Protein AF-0000000080710522 (afdb_homodimer)

Organism: Ectocarpus siliculosus (NCBI:txid2880)

Structure (mmCIF, N/CA/C/O backbone):
data_AF-0000000080710522-model_v1
#
loop_
_entity.id
_entity.type
_entity.pdbx_description
1 polymer EsV-1-175
#
loop_
_atom_site.group_PDB
_atom_site.id
_atom_site.type_symbol
_atom_site.label_atom_id
_atom_site.label_alt_id
_atom_site.label_comp_id
_atom_site.label_asym_id
_atom_site.label_entity_id
_atom_site.label_seq_id
_atom_site.pdbx_PDB_ins_code
_atom_site.Cartn_x
_atom_site.Cartn_y
_atom_site.Cartn_z
_atom_site.occupancy
_atom_site.B_iso_or_equiv
_atom_site.auth_seq_id
_atom_site.auth_comp_id
_atom_site.auth_asym_id
_atom_site.auth_atom_id
_atom_site.pdbx_PDB_model_num
ATOM 1 N N . MET A 1 1 ? -21.297 -27.609 6.793 1 66.81 1 MET A N 1
ATOM 2 C CA . MET A 1 1 ? -22.5 -27.188 7.488 1 66.81 1 MET A CA 1
ATOM 3 C C . MET A 1 1 ? -22.172 -26.156 8.57 1 66.81 1 MET A C 1
ATOM 5 O O . MET A 1 1 ? -21.109 -26.203 9.172 1 66.81 1 MET A O 1
ATOM 9 N N . PRO A 1 2 ? -23.141 -25.125 8.523 1 81 2 PRO A N 1
ATOM 10 C CA . PRO A 1 2 ? -22.859 -24.141 9.57 1 81 2 PRO A CA 1
ATOM 11 C C . PRO A 1 2 ? -22.922 -24.734 10.977 1 81 2 PRO A C 1
ATOM 13 O O . PRO A 1 2 ? -23.656 -25.703 11.211 1 81 2 PRO A O 1
ATOM 16 N N . SER A 1 3 ? -22.141 -24.312 11.828 1 88.94 3 SER A N 1
ATOM 17 C CA . SER A 1 3 ? -22.141 -24.75 13.219 1 88.94 3 SER A CA 1
ATOM 18 C C . SER A 1 3 ? -23.438 -24.375 13.922 1 88.94 3 SER A C 1
ATOM 20 O O . SER A 1 3 ? -24.156 -23.484 13.469 1 88.94 3 SER A O 1
ATOM 22 N N . GLN A 1 4 ? -23.719 -25.109 14.914 1 94.62 4 GLN A N 1
ATOM 23 C CA . GLN A 1 4 ? -24.906 -24.859 15.711 1 94.62 4 GLN A CA 1
ATOM 24 C C . GLN A 1 4 ? -24.906 -23.438 16.266 1 94.62 4 GLN A C 1
ATOM 26 O O . GLN A 1 4 ? -25.953 -22.781 16.344 1 94.62 4 GLN A O 1
ATOM 31 N N . PHE A 1 5 ? -23.797 -22.984 16.641 1 96.31 5 PHE A N 1
ATOM 32 C CA . PHE A 1 5 ? -23.672 -21.641 17.188 1 96.31 5 PHE A CA 1
ATOM 33 C C . PHE A 1 5 ? -24.078 -20.594 16.172 1 96.31 5 PHE A C 1
ATOM 35 O O . PHE A 1 5 ? -24.812 -19.656 16.484 1 96.31 5 PHE A O 1
ATOM 42 N N . ILE A 1 6 ? -23.641 -20.719 15 1 96.38 6 ILE A N 1
ATOM 43 C CA . ILE A 1 6 ? -23.969 -19.781 13.922 1 96.38 6 ILE A CA 1
ATOM 44 C C . ILE A 1 6 ? -25.484 -19.781 13.68 1 96.38 6 ILE A C 1
ATOM 46 O O . ILE A 1 6 ? -26.078 -18.719 13.508 1 96.38 6 ILE A O 1
ATOM 50 N N . LEU A 1 7 ? -26.078 -20.953 13.719 1 96.56 7 LEU A N 1
ATOM 51 C CA . LEU A 1 7 ? -27.516 -21.078 13.523 1 96.56 7 LEU A CA 1
ATOM 52 C C . LEU A 1 7 ? -28.281 -20.375 14.641 1 96.56 7 LEU A C 1
ATOM 54 O O . LEU A 1 7 ? -29.266 -19.688 14.391 1 96.56 7 LEU A O 1
ATOM 58 N N . GLU A 1 8 ? -27.766 -20.531 15.773 1 97.38 8 GLU A N 1
ATOM 59 C CA . GLU A 1 8 ? -28.391 -19.906 16.938 1 97.38 8 GLU A CA 1
ATOM 60 C C . GLU A 1 8 ? -28.312 -18.391 16.859 1 97.38 8 GLU A C 1
ATOM 62 O O . GLU A 1 8 ? -29.25 -17.688 17.234 1 97.38 8 GLU A O 1
ATOM 67 N N . GLN A 1 9 ? -27.203 -17.922 16.438 1 97.69 9 GLN A N 1
ATOM 68 C CA . GLN A 1 9 ? -27.031 -16.484 16.344 1 97.69 9 GLN A CA 1
ATOM 69 C C . GLN A 1 9 ? -27.906 -15.891 15.242 1 97.69 9 GLN A C 1
ATOM 71 O O . GLN A 1 9 ? -28.422 -14.781 15.383 1 97.69 9 GLN A O 1
ATOM 76 N N . ALA A 1 10 ? -28.062 -16.609 14.18 1 97.38 10 ALA A N 1
ATOM 77 C CA . ALA A 1 10 ? -28.953 -16.156 13.117 1 97.38 10 ALA A CA 1
ATOM 78 C C . ALA A 1 10 ? -30.391 -16.062 13.625 1 97.38 10 ALA A C 1
ATOM 80 O O . ALA A 1 10 ? -31.094 -15.094 13.336 1 97.38 10 ALA A O 1
ATOM 81 N N . GLU A 1 11 ? -30.797 -17.031 14.359 1 97.5 11 GLU A N 1
ATOM 82 C CA . GLU A 1 11 ? -32.125 -17.031 14.945 1 97.5 11 GLU A CA 1
ATOM 83 C C . GLU A 1 11 ? -32.281 -15.891 15.945 1 97.5 11 GLU A C 1
ATOM 85 O O . GLU A 1 11 ? -33.344 -15.25 16 1 97.5 11 GLU A O 1
ATOM 90 N N . LEU A 1 12 ? -31.281 -15.75 16.719 1 97.62 12 LEU A N 1
ATOM 91 C CA . LEU A 1 12 ? -31.297 -14.672 17.703 1 97.62 12 LEU A CA 1
ATOM 92 C C . LEU A 1 12 ? -31.453 -13.312 17.016 1 97.62 12 LEU A C 1
ATOM 94 O O . LEU A 1 12 ? -32.25 -12.477 17.469 1 97.62 12 LEU A O 1
ATOM 98 N N . LEU A 1 13 ? -30.766 -13.086 16.016 1 97.31 13 LEU A N 1
ATOM 99 C CA . LEU A 1 13 ? -30.844 -11.852 15.242 1 97.31 13 LEU A CA 1
ATOM 100 C C . LEU A 1 13 ? -32.25 -11.641 14.68 1 97.31 13 LEU A C 1
ATOM 102 O O . LEU A 1 13 ? -32.781 -10.523 14.711 1 97.31 13 LEU A O 1
ATOM 106 N N . HIS A 1 14 ? -32.781 -12.711 14.188 1 96.69 14 HIS A N 1
ATOM 107 C CA . HIS A 1 14 ? -34.094 -12.648 13.594 1 96.69 14 HIS A CA 1
ATOM 108 C C . HIS A 1 14 ? -35.156 -12.375 14.656 1 96.69 14 HIS A C 1
ATOM 110 O O . HIS A 1 14 ? -36.094 -11.594 14.43 1 96.69 14 HIS A O 1
ATOM 116 N N . ARG A 1 15 ? -35.094 -12.969 15.758 1 96.56 15 ARG A N 1
ATOM 117 C CA . ARG A 1 15 ? -36.062 -12.883 16.828 1 96.56 15 ARG A CA 1
ATOM 118 C C . ARG A 1 15 ? -36 -11.531 17.531 1 96.56 15 ARG A C 1
ATOM 120 O O . ARG A 1 15 ? -37.031 -10.891 17.766 1 96.56 15 ARG A O 1
ATOM 127 N N . THR A 1 16 ? -34.812 -11.078 17.844 1 96.19 16 THR A N 1
ATOM 128 C CA . THR A 1 16 ? -34.656 -9.883 18.672 1 96.19 16 THR A CA 1
ATOM 129 C C . THR A 1 16 ? -34.594 -8.625 17.797 1 96.19 16 THR A C 1
ATOM 131 O O . THR A 1 16 ? -34.812 -7.516 18.281 1 96.19 16 THR A O 1
ATOM 134 N N . LYS A 1 17 ? -34.25 -8.797 16.578 1 95.88 17 LYS A N 1
ATOM 135 C CA . LYS A 1 17 ? -34.094 -7.691 15.648 1 95.88 17 LYS A CA 1
ATOM 136 C C . LYS A 1 17 ? -33.062 -6.68 16.156 1 95.88 17 LYS A C 1
ATOM 138 O O . LYS A 1 17 ? -33.219 -5.473 15.977 1 95.88 17 LYS A O 1
ATOM 143 N N . ASP A 1 18 ? -32.094 -7.195 16.875 1 95.5 18 ASP A N 1
ATOM 144 C CA . ASP A 1 18 ? -31 -6.414 17.438 1 95.5 18 ASP A CA 1
ATOM 145 C C . ASP A 1 18 ? -29.656 -7.062 17.141 1 95.5 18 ASP A C 1
ATOM 147 O O . ASP A 1 18 ? -29.391 -8.195 17.562 1 95.5 18 ASP A O 1
ATOM 151 N N . ALA A 1 19 ? -28.828 -6.281 16.531 1 95.62 19 ALA A N 1
ATOM 152 C CA . ALA A 1 19 ? -27.562 -6.824 16.078 1 95.62 19 ALA A CA 1
ATOM 153 C C . ALA A 1 19 ? -26.531 -6.852 17.203 1 95.62 19 ALA A C 1
ATOM 155 O O . ALA A 1 19 ? -25.578 -7.629 17.172 1 95.62 19 ALA A O 1
ATOM 156 N N . LYS A 1 20 ? -26.656 -6.035 18.234 1 94.25 20 LYS A N 1
ATOM 157 C CA . LYS A 1 20 ? -25.641 -5.797 19.25 1 94.25 20 LYS A CA 1
ATOM 158 C C . LYS A 1 20 ? -25.328 -7.078 20.016 1 94.25 20 LYS A C 1
ATOM 160 O O . LYS A 1 20 ? -24.156 -7.48 20.109 1 94.25 20 LYS A O 1
ATOM 165 N N . PRO A 1 21 ? -26.359 -7.77 20.531 1 96.19 21 PRO A N 1
ATOM 166 C CA . PRO A 1 21 ? -26.031 -8.992 21.281 1 96.19 21 PRO A CA 1
ATOM 167 C C . PRO A 1 21 ? -25.375 -10.055 20.406 1 96.19 21 PRO A C 1
ATOM 169 O O . PRO A 1 21 ? -24.5 -10.797 20.875 1 96.19 21 PRO A O 1
ATOM 172 N N . VAL A 1 22 ? -25.781 -10.102 19.219 1 97.19 22 VAL A N 1
ATOM 173 C CA . VAL A 1 22 ? -25.219 -11.086 18.297 1 97.19 22 VAL A CA 1
ATOM 174 C C . VAL A 1 22 ? -23.75 -10.781 18.031 1 97.19 22 VAL A C 1
ATOM 176 O O . VAL A 1 22 ? -22.906 -11.664 18.109 1 97.19 22 VAL A O 1
ATOM 179 N N . LEU A 1 23 ? -23.453 -9.531 17.781 1 96.31 23 LEU A N 1
ATOM 180 C CA . LEU A 1 23 ? -22.078 -9.109 17.516 1 96.31 23 LEU A CA 1
ATOM 181 C C . LEU A 1 23 ? -21.203 -9.32 18.75 1 96.31 23 LEU A C 1
ATOM 183 O O . LEU A 1 23 ? -20.062 -9.758 18.641 1 96.31 23 LEU A O 1
ATOM 187 N N . ASP A 1 24 ? -21.75 -9.094 19.844 1 95.5 24 ASP A N 1
ATOM 188 C CA . ASP A 1 24 ? -21 -9.312 21.094 1 95.5 24 ASP A CA 1
ATOM 189 C C . ASP A 1 24 ? -20.703 -10.797 21.297 1 95.5 24 ASP A C 1
ATOM 191 O O . ASP A 1 24 ? -19.594 -11.156 21.703 1 95.5 24 ASP A O 1
ATOM 195 N N . ASN A 1 25 ? -21.656 -11.578 21.016 1 96.69 25 ASN A N 1
ATOM 196 C CA . ASN A 1 25 ? -21.453 -13.016 21.141 1 96.69 25 ASN A CA 1
ATOM 197 C C . ASN A 1 25 ? -20.375 -13.508 20.188 1 96.69 25 ASN A C 1
ATOM 199 O O . ASN A 1 25 ? -19.547 -14.344 20.562 1 96.69 25 ASN A O 1
ATOM 203 N N . LEU A 1 26 ? -20.391 -12.953 19.047 1 95.94 26 LEU A N 1
ATOM 204 C CA . LEU A 1 26 ? -19.391 -13.352 18.047 1 95.94 26 LEU A CA 1
ATOM 205 C C . LEU A 1 26 ? -18 -12.875 18.469 1 95.94 26 LEU A C 1
ATOM 207 O O . LEU A 1 26 ? -17.016 -13.625 18.328 1 95.94 26 LEU A O 1
ATOM 211 N N . ARG A 1 27 ? -17.891 -11.719 19.016 1 93.56 27 ARG A N 1
ATOM 212 C CA . ARG A 1 27 ? -16.625 -11.172 19.469 1 93.56 27 ARG A CA 1
ATOM 213 C C . ARG A 1 27 ? -16.047 -12.008 20.594 1 93.56 27 ARG A C 1
ATOM 215 O O . ARG A 1 27 ? -14.828 -12.172 20.703 1 93.56 27 ARG A O 1
ATOM 222 N N . ASN A 1 28 ? -16.875 -12.523 21.375 1 94.19 28 ASN A N 1
ATOM 223 C CA . ASN A 1 28 ? -16.438 -13.297 22.531 1 94.19 28 ASN A CA 1
ATOM 224 C C . ASN A 1 28 ? -16 -14.703 22.141 1 94.19 28 ASN A C 1
ATOM 226 O O . ASN A 1 28 ? -15.125 -15.289 22.781 1 94.19 28 ASN A O 1
ATOM 230 N N . LYS A 1 29 ? -16.562 -15.141 21.141 1 94.69 29 LYS A N 1
ATOM 231 C CA . LYS A 1 29 ? -16.312 -16.531 20.797 1 94.69 29 LYS A CA 1
ATOM 232 C C . LYS A 1 29 ? -15.148 -16.656 19.812 1 94.69 29 LYS A C 1
ATOM 234 O O . LYS A 1 29 ? -14.375 -17.625 19.875 1 94.69 29 LYS A O 1
ATOM 239 N N . TYR A 1 30 ? -15.094 -15.758 18.906 1 93.19 30 TYR A N 1
ATOM 240 C CA . TYR A 1 30 ? -14.141 -15.938 17.812 1 93.19 30 TYR A CA 1
ATOM 241 C C . TYR A 1 30 ? -13.008 -14.922 17.906 1 93.19 30 TYR A C 1
ATOM 243 O O . TYR A 1 30 ? -13.172 -13.852 18.5 1 93.19 30 TYR A O 1
ATOM 251 N N . ALA A 1 31 ? -11.844 -15.352 17.266 1 90.75 31 ALA A N 1
ATOM 252 C CA . ALA A 1 31 ? -10.695 -14.445 17.172 1 90.75 31 ALA A CA 1
ATOM 253 C C . ALA A 1 31 ? -11.023 -13.242 16.297 1 90.75 31 ALA A C 1
ATOM 255 O O . ALA A 1 31 ? -11.867 -13.328 15.406 1 90.75 31 ALA A O 1
ATOM 256 N N . LEU A 1 32 ? -10.391 -12.211 16.516 1 88.38 32 LEU A N 1
ATOM 257 C CA . LEU A 1 32 ? -10.594 -10.961 15.781 1 88.38 32 LEU A CA 1
ATOM 258 C C . LEU A 1 32 ? -10.438 -11.18 14.281 1 88.38 32 LEU A C 1
ATOM 260 O O . LEU A 1 32 ? -11.172 -10.586 13.484 1 88.38 32 LEU A O 1
ATOM 264 N N . SER A 1 33 ? -9.602 -12.055 13.922 1 86.94 33 SER A N 1
ATOM 265 C CA . SER A 1 33 ? -9.297 -12.281 12.516 1 86.94 33 SER A CA 1
ATOM 266 C C . SER A 1 33 ? -10.43 -13.023 11.812 1 86.94 33 SER A C 1
ATOM 268 O O . SER A 1 33 ? -10.633 -12.859 10.609 1 86.94 33 SER A O 1
ATOM 270 N N . SER A 1 34 ? -11.141 -13.812 12.523 1 90.31 34 SER A N 1
ATOM 271 C CA . SER A 1 34 ? -12.188 -14.633 11.922 1 90.31 34 SER A CA 1
ATOM 272 C C . SER A 1 34 ? -13.562 -14 12.086 1 90.31 34 SER A C 1
ATOM 274 O O . SER A 1 34 ? -14.531 -14.445 11.469 1 90.31 34 SER A O 1
ATOM 276 N N . PHE A 1 35 ? -13.617 -12.938 12.828 1 92.31 35 PHE A N 1
ATOM 277 C CA . PHE A 1 35 ? -14.883 -12.32 13.219 1 92.31 35 PHE A CA 1
ATOM 278 C C . PHE A 1 35 ? -15.68 -11.898 11.984 1 92.31 35 PHE A C 1
ATOM 280 O O . PHE A 1 35 ? -16.859 -12.242 11.859 1 92.31 35 PHE A O 1
ATOM 287 N N . PRO A 1 36 ? -15.078 -11.25 11.039 1 90.88 36 PRO A N 1
ATOM 288 C CA . PRO A 1 36 ? -15.859 -10.812 9.875 1 90.88 36 PRO A CA 1
ATOM 289 C C . PRO A 1 36 ? -16.453 -11.977 9.086 1 90.88 36 PRO A C 1
ATOM 291 O O . PRO A 1 36 ? -17.594 -11.922 8.656 1 90.88 36 PRO A O 1
ATOM 294 N N . SER A 1 37 ? -15.672 -12.992 8.867 1 89.75 37 SER A N 1
ATOM 295 C CA . SER A 1 37 ? -16.156 -14.148 8.133 1 89.75 37 SER A CA 1
ATOM 296 C C . SER A 1 37 ? -17.312 -14.828 8.875 1 89.75 37 SER A C 1
ATOM 298 O O . SER A 1 37 ? -18.266 -15.305 8.25 1 89.75 37 SER A O 1
ATOM 300 N N . GLN A 1 38 ? -17.203 -14.875 10.156 1 92.88 38 GLN A N 1
ATOM 301 C CA . GLN A 1 38 ? -18.266 -15.484 10.945 1 92.88 38 GLN A CA 1
ATOM 302 C C . GLN A 1 38 ? -19.531 -14.633 10.922 1 92.88 38 GLN A C 1
ATOM 304 O O . GLN A 1 38 ? -20.641 -15.164 10.914 1 92.88 38 GLN A O 1
ATOM 309 N N . MET A 1 39 ? -19.312 -13.359 10.961 1 94.88 39 MET A N 1
ATOM 310 C CA . MET A 1 39 ? -20.453 -12.445 10.805 1 94.88 39 MET A CA 1
ATOM 311 C C . MET A 1 39 ? -21.188 -12.727 9.5 1 94.88 39 MET A C 1
ATOM 313 O O . MET A 1 39 ? -22.422 -12.758 9.477 1 94.88 39 MET A O 1
ATOM 317 N N . SER A 1 40 ? -20.438 -12.93 8.484 1 92.06 40 SER A N 1
ATOM 318 C CA . SER A 1 40 ? -21.031 -13.203 7.18 1 92.06 40 SER A CA 1
ATOM 319 C C . SER A 1 40 ? -21.797 -14.523 7.188 1 92.06 40 SER A C 1
ATOM 321 O O . SER A 1 40 ? -22.859 -14.641 6.578 1 92.06 40 SER A O 1
ATOM 323 N N . ARG A 1 41 ? -21.281 -15.461 7.82 1 92.38 41 ARG A N 1
ATOM 324 C CA . ARG A 1 41 ? -21.953 -16.75 7.906 1 92.38 41 ARG A CA 1
ATOM 325 C C . ARG A 1 41 ? -23.297 -16.625 8.609 1 92.38 41 ARG A C 1
ATOM 327 O O . ARG A 1 41 ? -24.281 -17.25 8.203 1 92.38 41 ARG A O 1
ATOM 334 N N . VAL A 1 42 ? -23.281 -15.867 9.641 1 96.31 42 VAL A N 1
ATOM 335 C CA . VAL A 1 42 ? -24.531 -15.633 10.359 1 96.31 42 VAL A CA 1
ATOM 336 C C . VAL A 1 42 ? -25.547 -14.938 9.438 1 96.31 42 VAL A C 1
ATOM 338 O O . VAL A 1 42 ? -26.719 -15.305 9.398 1 96.31 42 VAL A O 1
ATOM 341 N N . LYS A 1 43 ? -25.062 -14.031 8.766 1 94.44 43 LYS A N 1
ATOM 342 C CA . LYS A 1 43 ? -25.938 -13.289 7.863 1 94.44 43 LYS A CA 1
ATOM 343 C C . LYS A 1 43 ? -26.531 -14.211 6.797 1 94.44 43 LYS A C 1
ATOM 345 O O . LYS A 1 43 ? -27.719 -14.102 6.457 1 94.44 43 LYS A O 1
ATOM 350 N N . VAL A 1 44 ? -25.734 -15.062 6.211 1 91.62 44 VAL A N 1
ATOM 351 C CA . VAL A 1 44 ? -26.188 -16 5.188 1 91.62 44 VAL A CA 1
ATOM 352 C C . VAL A 1 44 ? -27.312 -16.859 5.75 1 91.62 44 VAL A C 1
ATOM 354 O O . VAL A 1 44 ? -28.328 -17.078 5.086 1 91.62 44 VAL A O 1
ATOM 357 N N . GLU A 1 45 ? -27.125 -17.359 6.941 1 94.44 45 GLU A N 1
ATOM 358 C CA . GLU A 1 45 ? -28.156 -18.172 7.582 1 94.44 45 GLU A CA 1
ATOM 359 C C . GLU A 1 45 ? -29.391 -17.328 7.895 1 94.44 45 GLU A C 1
ATOM 361 O O . GLU A 1 45 ? -30.531 -17.812 7.785 1 94.44 45 GLU A O 1
ATOM 366 N N . TRP A 1 46 ? -29.156 -16.094 8.328 1 96.5 46 TRP A N 1
ATOM 367 C CA . TRP A 1 46 ? -30.266 -15.18 8.609 1 96.5 46 TRP A CA 1
ATOM 368 C C . TRP A 1 46 ? -31.078 -14.922 7.352 1 96.5 46 TRP A C 1
ATOM 370 O O . TRP A 1 46 ? -32.312 -14.82 7.422 1 96.5 46 TRP A O 1
ATOM 380 N N . CYS A 1 47 ? -30.516 -14.867 6.254 1 94.5 47 CYS A N 1
ATOM 381 C CA . CYS A 1 47 ? -31.188 -14.578 4.996 1 94.5 47 CYS A CA 1
ATOM 382 C C . CYS A 1 47 ? -32.219 -15.656 4.66 1 94.5 47 CYS A C 1
ATOM 384 O O . CYS A 1 47 ? -33.156 -15.406 3.916 1 94.5 47 CYS A O 1
ATOM 386 N N . LYS A 1 48 ? -32.062 -16.781 5.137 1 92.81 48 LYS A N 1
ATOM 387 C CA . LYS A 1 48 ? -32.969 -17.891 4.855 1 92.81 48 LYS A CA 1
ATOM 388 C C . LYS A 1 48 ? -34.344 -17.641 5.461 1 92.81 48 LYS A C 1
ATOM 390 O O . LYS A 1 48 ? -35.344 -18.266 5.059 1 92.81 48 LYS A O 1
ATOM 395 N N . PHE A 1 49 ? -34.375 -16.75 6.434 1 94.81 49 PHE A N 1
ATOM 396 C CA . PHE A 1 49 ? -35.656 -16.406 7.027 1 94.81 49 PHE A CA 1
ATOM 397 C C . PHE A 1 49 ? -36.5 -15.562 6.074 1 94.81 49 PHE A C 1
ATOM 399 O O . PHE A 1 49 ? -37.719 -15.438 6.242 1 94.81 49 PHE A O 1
ATOM 406 N N . GLY A 1 50 ? -35.906 -14.844 5.117 1 91.81 50 GLY A N 1
ATOM 407 C CA . GLY A 1 50 ? -36.594 -14.172 4.031 1 91.81 50 GLY A CA 1
ATOM 408 C C . GLY A 1 50 ? -37.156 -12.836 4.434 1 91.81 50 GLY A C 1
ATOM 409 O O . GLY A 1 50 ? -38.094 -12.328 3.775 1 91.81 50 GLY A O 1
ATOM 410 N N . GLU A 1 51 ? -36.719 -12.344 5.508 1 93.62 51 GLU A N 1
ATOM 411 C CA . GLU A 1 51 ? -37.219 -11.047 5.941 1 93.62 51 GLU A CA 1
ATOM 412 C C . GLU A 1 51 ? -36.656 -9.914 5.074 1 93.62 51 GLU A C 1
ATOM 414 O O . GLU A 1 51 ? -35.469 -9.852 4.82 1 93.62 51 GLU A O 1
ATOM 419 N N . ARG A 1 52 ? -37.594 -9.016 4.68 1 95 52 ARG A N 1
ATOM 420 C CA . ARG A 1 52 ? -37.188 -7.922 3.789 1 95 52 ARG A CA 1
ATOM 421 C C . ARG A 1 52 ? -37.531 -6.57 4.402 1 95 52 ARG A C 1
ATOM 423 O O . ARG A 1 52 ? -38.25 -6.496 5.406 1 95 52 ARG A O 1
ATOM 430 N N . HIS A 1 53 ? -36.906 -5.578 3.828 1 95.12 53 HIS A N 1
ATOM 431 C CA . HIS A 1 53 ? -37.281 -4.219 4.195 1 95.12 53 HIS A CA 1
ATOM 432 C C . HIS A 1 53 ? -38.781 -3.982 3.965 1 95.12 53 HIS A C 1
ATOM 434 O O . HIS A 1 53 ? -39.375 -4.562 3.051 1 95.12 53 HIS A O 1
ATOM 440 N N . GLU A 1 54 ? -39.344 -3.102 4.656 1 92.81 54 GLU A N 1
ATOM 441 C CA . GLU A 1 54 ? -40.781 -2.844 4.598 1 92.81 54 GLU A CA 1
ATOM 442 C C . GLU A 1 54 ? -41.188 -2.311 3.229 1 92.81 54 GLU A C 1
ATOM 444 O O . GLU A 1 54 ? -42.281 -2.635 2.729 1 92.81 54 GLU A O 1
ATOM 449 N N . GLN A 1 55 ? -40.312 -1.606 2.629 1 93.69 55 GLN A N 1
ATOM 450 C CA . GLN A 1 55 ? -40.656 -0.973 1.357 1 93.69 55 GLN A CA 1
ATOM 451 C C . GLN A 1 55 ? -40.094 -1.768 0.183 1 93.69 55 GLN A C 1
ATOM 453 O O . GLN A 1 55 ? -40.125 -1.3 -0.957 1 93.69 55 GLN A O 1
ATOM 458 N N . PHE A 1 56 ? -39.594 -2.938 0.442 1 94.56 56 PHE A N 1
ATOM 459 C CA . PHE A 1 56 ? -38.906 -3.715 -0.583 1 94.56 56 PHE A CA 1
ATOM 460 C C . PHE A 1 56 ? -39.844 -3.98 -1.768 1 94.56 56 PHE A C 1
ATOM 462 O O . PHE A 1 56 ? -39.5 -3.639 -2.906 1 94.56 56 PHE A O 1
ATOM 469 N N . TYR A 1 57 ? -41.094 -4.371 -1.568 1 92.75 57 TYR A N 1
ATOM 470 C CA . TYR A 1 57 ? -42 -4.777 -2.637 1 92.75 57 TYR A CA 1
ATOM 471 C C . TYR A 1 57 ? -42.562 -3.562 -3.365 1 92.75 57 TYR A C 1
ATOM 473 O O . TYR A 1 57 ? -42.719 -3.588 -4.586 1 92.75 57 TYR A O 1
ATOM 481 N N . THR A 1 58 ? -42.688 -2.533 -2.6 1 93.5 58 THR A N 1
ATOM 482 C CA . THR A 1 58 ? -43.188 -1.307 -3.203 1 93.5 58 THR A CA 1
ATOM 483 C C . THR A 1 58 ? -42.188 -0.722 -4.176 1 93.5 58 THR A C 1
ATOM 485 O O . THR A 1 58 ? -42.531 -0.368 -5.305 1 93.5 58 THR A O 1
ATOM 488 N N . ILE A 1 59 ? -40.969 -0.644 -3.732 1 93 59 ILE A N 1
ATOM 489 C CA . ILE A 1 59 ? -39.906 -0.063 -4.547 1 93 59 ILE A CA 1
ATOM 490 C C . ILE A 1 59 ? -39.625 -0.968 -5.742 1 93 59 ILE A C 1
ATOM 492 O O . ILE A 1 59 ? -39.406 -0.486 -6.855 1 93 59 ILE A O 1
ATOM 496 N N . MET A 1 60 ? -39.688 -2.279 -5.5 1 92.06 60 MET A N 1
ATOM 497 C CA . MET A 1 60 ? -39.438 -3.24 -6.574 1 92.06 60 MET A CA 1
ATOM 498 C C . MET A 1 60 ? -40.531 -3.131 -7.645 1 92.06 60 MET A C 1
ATOM 500 O O . MET A 1 60 ? -40.219 -3.188 -8.836 1 92.06 60 MET A O 1
ATOM 504 N N . ASP A 1 61 ? -41.719 -2.951 -7.191 1 91.69 61 ASP A N 1
ATOM 505 C CA . ASP A 1 61 ? -42.812 -2.807 -8.125 1 91.69 61 ASP A CA 1
ATOM 506 C C . ASP A 1 61 ? -42.688 -1.521 -8.938 1 91.69 61 ASP A C 1
ATOM 508 O O . ASP A 1 61 ? -42.969 -1.511 -10.141 1 91.69 61 ASP A O 1
ATOM 512 N N . GLN A 1 62 ? -42.344 -0.525 -8.266 1 90.69 62 GLN A N 1
ATOM 513 C CA . GLN A 1 62 ? -42.125 0.746 -8.953 1 90.69 62 GLN A CA 1
ATOM 514 C C . GLN A 1 62 ? -41.031 0.639 -9.992 1 90.69 62 GLN A C 1
ATOM 516 O O . GLN A 1 62 ? -41.156 1.173 -11.102 1 90.69 62 GLN A O 1
ATOM 521 N N . ALA A 1 63 ? -39.969 0.003 -9.57 1 89.5 63 ALA A N 1
ATOM 522 C CA . ALA A 1 63 ? -38.844 -0.195 -10.492 1 89.5 63 ALA A CA 1
ATOM 523 C C . ALA A 1 63 ? -39.281 -1.005 -11.711 1 89.5 63 ALA A C 1
ATOM 525 O O . ALA A 1 63 ? -38.906 -0.689 -12.844 1 89.5 63 ALA A O 1
ATOM 526 N N . TYR A 1 64 ? -40.062 -1.952 -11.492 1 88.12 64 TYR A N 1
ATOM 527 C CA . TYR A 1 64 ? -40.562 -2.797 -12.57 1 88.12 64 TYR A CA 1
ATOM 528 C C . TYR A 1 64 ? -41.438 -1.996 -13.523 1 88.12 64 TYR A C 1
ATOM 530 O O . TYR A 1 64 ? -41.281 -2.105 -14.75 1 88.12 64 TYR A O 1
ATOM 538 N N . ARG A 1 65 ? -42.25 -1.193 -13.023 1 89.25 65 ARG A N 1
ATOM 539 C CA . ARG A 1 65 ? -43.156 -0.388 -13.836 1 89.25 65 ARG A CA 1
ATOM 540 C C . ARG A 1 65 ? -42.375 0.631 -14.664 1 89.25 65 ARG A C 1
ATOM 542 O O . ARG A 1 65 ? -42.719 0.877 -15.828 1 89.25 65 ARG A O 1
ATOM 549 N N . THR A 1 66 ? -41.406 1.142 -13.977 1 88 66 THR A N 1
ATOM 550 C CA . THR A 1 66 ? -40.594 2.123 -14.68 1 88 66 THR A CA 1
ATOM 551 C C . THR A 1 66 ? -39.812 1.462 -15.82 1 88 66 THR A C 1
ATOM 553 O O . THR A 1 66 ? -39.75 2 -16.922 1 88 66 THR A O 1
ATOM 556 N N . ALA A 1 67 ? -39.219 0.32 -15.594 1 86.19 67 ALA A N 1
ATOM 557 C CA . ALA A 1 67 ? -38.375 -0.371 -16.562 1 86.19 67 ALA A CA 1
ATOM 558 C C . ALA A 1 67 ? -39.25 -0.963 -17.688 1 86.19 67 ALA A C 1
ATOM 560 O O . ALA A 1 67 ? -38.781 -1.079 -18.828 1 86.19 67 ALA A O 1
ATOM 561 N N . CYS A 1 68 ? -40.438 -1.302 -17.391 1 81.56 68 CYS A N 1
ATOM 562 C CA . CYS A 1 68 ? -41.281 -2.002 -18.359 1 81.56 68 CYS A CA 1
ATOM 563 C C . CYS A 1 68 ? -42.344 -1.086 -18.922 1 81.56 68 CYS A C 1
ATOM 565 O O . CYS A 1 68 ? -43.312 -1.553 -19.562 1 81.56 68 CYS A O 1
ATOM 567 N N . ALA A 1 69 ? -42.125 0.141 -18.641 1 81.44 69 ALA A N 1
ATOM 568 C CA . ALA A 1 69 ? -43.094 1.072 -19.203 1 81.44 69 ALA A CA 1
ATOM 569 C C . ALA A 1 69 ? -43.031 1.104 -20.719 1 81.44 69 ALA A C 1
ATOM 571 O O . ALA A 1 69 ? -41.969 0.912 -21.297 1 81.44 69 ALA A O 1
ATOM 572 N N . ALA A 1 70 ? -44.125 1.195 -21.375 1 71.69 70 ALA A N 1
ATOM 573 C CA . ALA A 1 70 ? -44.25 1.178 -22.828 1 71.69 70 ALA A CA 1
ATOM 574 C C . ALA A 1 70 ? -43.375 2.232 -23.484 1 71.69 70 ALA A C 1
ATOM 576 O O . ALA A 1 70 ? -42.844 2.012 -24.562 1 71.69 70 ALA A O 1
ATOM 577 N N . ASP A 1 71 ? -43.156 3.299 -22.922 1 70.12 71 ASP A N 1
ATOM 578 C CA . ASP A 1 71 ? -42.406 4.406 -23.516 1 70.12 71 ASP A CA 1
ATOM 579 C C . ASP A 1 71 ? -40.938 4.398 -23.078 1 70.12 71 ASP A C 1
ATOM 581 O O . ASP A 1 71 ? -40.219 5.375 -23.281 1 70.12 71 ASP A O 1
ATOM 585 N N . ASN A 1 72 ? -40.469 3.164 -22.641 1 71.44 72 ASN A N 1
ATOM 586 C CA . ASN A 1 72 ? -39.125 3.207 -22.078 1 71.44 72 ASN A CA 1
ATOM 587 C C . ASN A 1 72 ? -38.062 3.088 -23.172 1 71.44 72 ASN A C 1
ATOM 589 O O . ASN A 1 72 ? -38.344 2.529 -24.234 1 71.44 72 ASN A O 1
ATOM 593 N N . THR A 1 73 ? -37.062 3.787 -23.062 1 79.75 73 THR A N 1
ATOM 594 C CA . THR A 1 73 ? -35.969 3.812 -24.016 1 79.75 73 THR A CA 1
ATOM 595 C C . THR A 1 73 ? -34.781 2.982 -23.516 1 79.75 73 THR A C 1
ATOM 597 O O . THR A 1 73 ? -33.656 3.135 -24 1 79.75 73 THR A O 1
ATOM 600 N N . TYR A 1 74 ? -35.125 1.997 -22.625 1 86.94 74 TYR A N 1
ATOM 601 C CA . TYR A 1 74 ? -34 1.226 -22.094 1 86.94 74 TYR A CA 1
ATOM 602 C C . TYR A 1 74 ? -33.656 0.057 -23.016 1 86.94 74 TYR A C 1
ATOM 604 O O . TYR A 1 74 ? -34.562 -0.51 -23.656 1 86.94 74 TYR A O 1
ATOM 612 N N . PRO A 1 75 ? -32.438 -0.292 -23.109 1 87.44 75 PRO A N 1
ATOM 613 C CA . PRO A 1 75 ? -32.031 -1.463 -23.891 1 87.44 75 PRO A CA 1
ATOM 614 C C . PRO A 1 75 ? -32.656 -2.758 -23.375 1 87.44 75 PRO A C 1
ATOM 616 O O . PRO A 1 75 ? -32.781 -2.941 -22.172 1 87.44 75 PRO A O 1
ATOM 619 N N . ARG A 1 76 ? -33.062 -3.586 -24.391 1 86.38 76 ARG A N 1
ATOM 620 C CA . ARG A 1 76 ? -33.75 -4.84 -24.062 1 86.38 76 ARG A CA 1
ATOM 621 C C . ARG A 1 76 ? -32.906 -5.691 -23.125 1 86.38 76 ARG A C 1
ATOM 623 O O . ARG A 1 76 ? -33.438 -6.309 -22.203 1 86.38 76 ARG A O 1
ATOM 630 N N . ARG A 1 77 ? -31.656 -5.734 -23.359 1 87.31 77 ARG A N 1
ATOM 631 C CA . ARG A 1 77 ? -30.75 -6.531 -22.531 1 87.31 77 ARG A CA 1
ATOM 632 C C . ARG A 1 77 ? -30.75 -6.031 -21.094 1 87.31 77 ARG A C 1
ATOM 634 O O . ARG A 1 77 ? -30.75 -6.832 -20.141 1 87.31 77 ARG A O 1
ATOM 641 N N . ALA A 1 78 ? -30.734 -4.82 -20.891 1 89.44 78 ALA A N 1
ATOM 642 C CA . ALA A 1 78 ? -30.719 -4.215 -19.562 1 89.44 78 ALA A CA 1
ATOM 643 C C . ALA A 1 78 ? -32 -4.52 -18.797 1 89.44 78 ALA A C 1
ATOM 645 O O . ALA A 1 78 ? -31.969 -4.816 -17.594 1 89.44 78 ALA A O 1
ATOM 646 N N . VAL A 1 79 ? -33.094 -4.492 -19.484 1 89.19 79 VAL A N 1
ATOM 647 C CA . VAL A 1 79 ? -34.406 -4.781 -18.875 1 89.19 79 VAL A CA 1
ATOM 648 C C . VAL A 1 79 ? -34.469 -6.246 -18.453 1 89.19 79 VAL A C 1
ATOM 650 O O . VAL A 1 79 ? -35 -6.574 -17.391 1 89.19 79 VAL A O 1
ATOM 653 N N . LYS A 1 80 ? -33.906 -7.051 -19.281 1 89.75 80 LYS A N 1
ATOM 654 C CA . LYS A 1 80 ? -33.844 -8.477 -18.953 1 89.75 80 LYS A CA 1
ATOM 655 C C . LYS A 1 80 ? -33.062 -8.719 -17.672 1 89.75 80 LYS A C 1
ATOM 657 O O . LYS A 1 80 ? -33.469 -9.523 -16.828 1 89.75 80 LYS A O 1
ATOM 662 N N . GLU A 1 81 ? -31.953 -8.078 -17.5 1 90.19 81 GLU A N 1
ATOM 663 C CA . GLU A 1 81 ? -31.125 -8.219 -16.297 1 90.19 81 GLU A CA 1
ATOM 664 C C . GLU A 1 81 ? -31.875 -7.746 -15.062 1 90.19 81 GLU A C 1
ATOM 666 O O . GLU A 1 81 ? -31.734 -8.336 -13.984 1 90.19 81 GLU A O 1
ATOM 671 N N . LEU A 1 82 ? -32.594 -6.727 -15.211 1 89.5 82 LEU A N 1
ATOM 672 C CA . LEU A 1 82 ? -33.406 -6.223 -14.102 1 89.5 82 LEU A CA 1
ATOM 673 C C . LEU A 1 82 ? -34.469 -7.227 -13.695 1 89.5 82 LEU A C 1
ATOM 675 O O . LEU A 1 82 ? -34.719 -7.438 -12.508 1 89.5 82 LEU A O 1
ATOM 679 N N . ARG A 1 83 ? -35.094 -7.836 -14.656 1 89.25 83 ARG A N 1
ATOM 680 C CA . ARG A 1 83 ? -36.125 -8.844 -14.375 1 89.25 83 ARG A CA 1
ATOM 681 C C . ARG A 1 83 ? -35.531 -10.039 -13.648 1 89.25 83 ARG A C 1
ATOM 683 O O . ARG A 1 83 ? -36.156 -10.602 -12.742 1 89.25 83 ARG A O 1
ATOM 690 N N . LYS A 1 84 ? -34.375 -10.406 -14.062 1 91.94 84 LYS A N 1
ATOM 691 C CA . LYS A 1 84 ? -33.688 -11.5 -13.398 1 91.94 84 LYS A CA 1
ATOM 692 C C . LYS A 1 84 ? -33.375 -11.156 -11.945 1 91.94 84 LYS A C 1
ATOM 694 O O . LYS A 1 84 ? -33.562 -11.992 -11.055 1 91.94 84 LYS A O 1
ATOM 699 N N . TYR A 1 85 ? -32.938 -9.977 -11.766 1 91.94 85 TYR A N 1
ATOM 700 C CA . TYR A 1 85 ? -32.656 -9.492 -10.422 1 91.94 85 TYR A CA 1
ATOM 701 C C . TYR A 1 85 ? -33.875 -9.609 -9.516 1 91.94 85 TYR A C 1
ATOM 703 O O . TYR A 1 85 ? -33.781 -10.016 -8.359 1 91.94 85 TYR A O 1
ATOM 711 N N . MET A 1 86 ? -34.969 -9.305 -10.023 1 89.5 86 MET A N 1
ATOM 712 C CA . MET A 1 86 ? -36.188 -9.273 -9.25 1 89.5 86 MET A CA 1
ATOM 713 C C . MET A 1 86 ? -36.625 -10.68 -8.844 1 89.5 86 MET A C 1
ATOM 715 O O . MET A 1 86 ? -37.312 -10.867 -7.844 1 89.5 86 MET A O 1
ATOM 719 N N . LYS A 1 87 ? -36.156 -11.648 -9.57 1 91.06 87 LYS A N 1
ATOM 720 C CA . LYS A 1 87 ? -36.531 -13.031 -9.312 1 91.06 87 LYS A CA 1
ATOM 721 C C . LYS A 1 87 ? -35.5 -13.75 -8.477 1 91.06 87 LYS A C 1
ATOM 723 O O . LYS A 1 87 ? -35.75 -14.852 -7.98 1 91.06 87 LYS A O 1
ATOM 728 N N . ASP A 1 88 ? -34.375 -13.195 -8.266 1 91.62 88 ASP A N 1
ATOM 729 C CA . ASP A 1 88 ? -33.25 -13.82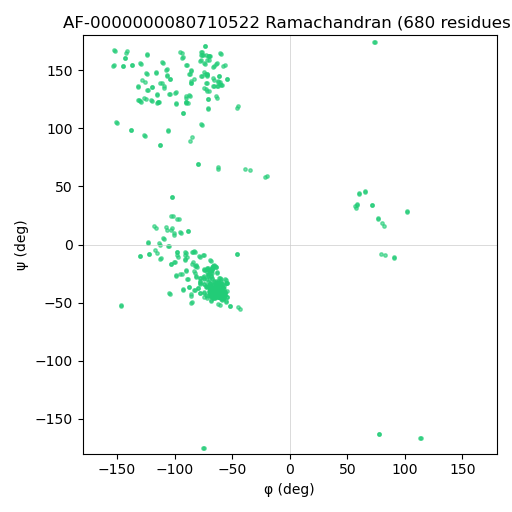8 -7.547 1 91.62 88 ASP A CA 1
ATOM 730 C C . ASP A 1 88 ? -33.562 -13.961 -6.059 1 91.62 88 ASP A C 1
ATOM 732 O O . ASP A 1 88 ? -34.469 -13.297 -5.551 1 91.62 88 ASP A O 1
ATOM 736 N N . ASP A 1 89 ? -32.812 -14.891 -5.504 1 91.06 89 ASP A N 1
ATOM 737 C CA . ASP A 1 89 ? -32.906 -15 -4.051 1 91.06 89 ASP A CA 1
ATOM 738 C C . ASP A 1 89 ? -32.188 -13.828 -3.369 1 91.06 89 ASP A C 1
ATOM 740 O O . ASP A 1 89 ? -31.484 -13.062 -4.023 1 91.06 89 ASP A O 1
ATOM 744 N N . MET A 1 90 ? -32.344 -13.711 -2.125 1 92.44 90 MET A N 1
ATOM 745 C CA . MET A 1 90 ? -31.875 -12.555 -1.365 1 92.44 90 MET A CA 1
ATOM 746 C C . MET A 1 90 ? -30.359 -12.414 -1.479 1 92.44 90 MET A C 1
ATOM 748 O O . MET A 1 90 ? -29.844 -11.312 -1.69 1 92.44 90 MET A O 1
ATOM 752 N N . ILE A 1 91 ? -29.703 -13.461 -1.35 1 88.94 91 ILE A N 1
ATOM 753 C CA . ILE A 1 91 ? -28.25 -13.422 -1.372 1 88.94 91 ILE A CA 1
ATOM 754 C C . ILE A 1 91 ? -27.766 -12.969 -2.746 1 88.94 91 ILE A C 1
ATOM 756 O O . ILE A 1 91 ? -26.891 -12.109 -2.846 1 88.94 91 ILE A O 1
ATOM 760 N N . THR A 1 92 ? -28.359 -13.492 -3.727 1 89.19 92 THR A N 1
ATOM 761 C CA . THR A 1 92 ? -28 -13.109 -5.09 1 89.19 92 THR A CA 1
ATOM 762 C C . THR A 1 92 ? -28.359 -11.648 -5.348 1 89.19 92 THR A C 1
ATOM 764 O O . THR A 1 92 ? -27.625 -10.93 -6.031 1 89.19 92 THR A O 1
ATOM 767 N N . GLN A 1 93 ? -29.438 -11.242 -4.832 1 92.06 93 GLN A N 1
ATOM 768 C CA . GLN A 1 93 ? -29.844 -9.852 -4.984 1 92.06 93 GLN A CA 1
ATOM 769 C C . GLN A 1 93 ? -28.859 -8.906 -4.312 1 92.06 93 GLN A C 1
ATOM 771 O O . GLN A 1 93 ? -28.547 -7.836 -4.844 1 92.06 93 GLN A O 1
ATOM 776 N N . MET A 1 94 ? -28.391 -9.359 -3.209 1 90.44 94 MET A N 1
ATOM 777 C CA . MET A 1 94 ? -27.422 -8.531 -2.502 1 90.44 94 MET A CA 1
ATOM 778 C C . MET A 1 94 ? -26.141 -8.375 -3.322 1 90.44 94 MET A C 1
ATOM 780 O O . MET A 1 94 ? -25.594 -7.277 -3.426 1 90.44 94 MET A O 1
ATOM 784 N N . LYS A 1 95 ? -25.703 -9.414 -3.852 1 86.62 95 LYS A N 1
ATOM 785 C CA . LYS A 1 95 ? -24.516 -9.383 -4.695 1 86.62 95 LYS A CA 1
ATOM 786 C C . LYS A 1 95 ? -24.719 -8.477 -5.902 1 86.62 95 LYS A C 1
ATOM 788 O O . LYS A 1 95 ? -23.859 -7.66 -6.227 1 86.62 95 LYS A O 1
ATOM 793 N N . LYS A 1 96 ? -25.812 -8.594 -6.52 1 88.44 96 LYS A N 1
ATOM 794 C CA . LYS A 1 96 ? -26.125 -7.812 -7.715 1 88.44 96 LYS A CA 1
ATOM 795 C C . LYS A 1 96 ? -26.328 -6.34 -7.367 1 88.44 96 LYS A C 1
ATOM 797 O O . LYS A 1 96 ? -26 -5.457 -8.164 1 88.44 96 LYS A O 1
ATOM 802 N N . TRP A 1 97 ? -26.859 -6.195 -6.219 1 90.06 97 TRP A N 1
ATOM 803 C CA . TRP A 1 97 ? -27.016 -4.832 -5.727 1 90.06 97 TRP A CA 1
ATOM 804 C C . TRP A 1 97 ? -25.672 -4.133 -5.602 1 90.06 97 TRP A C 1
ATOM 806 O O . TRP A 1 97 ? -25.516 -2.971 -5.988 1 90.06 97 TRP A O 1
ATOM 816 N N . ARG A 1 98 ? -24.719 -4.809 -5.102 1 85.5 98 ARG A N 1
ATOM 817 C CA . ARG A 1 98 ? -23.359 -4.27 -4.988 1 85.5 98 ARG A CA 1
ATOM 818 C C . ARG A 1 98 ? -22.766 -4.008 -6.367 1 85.5 98 ARG A C 1
ATOM 820 O O . ARG A 1 98 ? -22.078 -3.004 -6.57 1 85.5 98 ARG A O 1
ATOM 827 N N . ALA A 1 99 ? -23.016 -4.906 -7.215 1 83.94 99 ALA A N 1
ATOM 828 C CA . ALA A 1 99 ? -22.516 -4.75 -8.586 1 83.94 99 ALA A CA 1
ATOM 829 C C . ALA A 1 99 ? -23.109 -3.504 -9.234 1 83.94 99 ALA A C 1
ATOM 831 O O . ALA A 1 99 ? -22.438 -2.803 -9.984 1 83.94 99 ALA A O 1
ATOM 832 N N . ALA A 1 100 ? -24.312 -3.223 -8.914 1 86.81 100 ALA A N 1
ATOM 833 C CA . ALA A 1 100 ? -25 -2.064 -9.484 1 86.81 100 ALA A CA 1
ATOM 834 C C . ALA A 1 100 ? -24.391 -0.762 -8.977 1 86.81 100 ALA A C 1
ATOM 836 O O . ALA A 1 100 ? -24.422 0.258 -9.672 1 86.81 100 ALA A O 1
ATOM 837 N N . LYS A 1 101 ? -23.828 -0.862 -7.812 1 85.44 101 LYS A N 1
ATOM 838 C CA . LYS A 1 101 ? -23.219 0.324 -7.207 1 85.44 101 LYS A CA 1
ATOM 839 C C . LYS A 1 101 ? -21.797 0.54 -7.711 1 85.44 101 LYS A C 1
ATOM 841 O O . LYS A 1 101 ? -21.25 1.635 -7.582 1 85.44 101 LYS A O 1
ATOM 846 N N . SER A 1 102 ? -21.281 -0.465 -8.305 1 80.94 102 SER A N 1
ATOM 847 C CA . SER A 1 102 ? -19.922 -0.384 -8.828 1 80.94 102 SER A CA 1
ATOM 848 C C . SER A 1 102 ? -19.875 0.381 -10.148 1 80.94 102 SER A C 1
ATOM 850 O O . SER A 1 102 ? -20.906 0.544 -10.805 1 80.94 102 SER A O 1
ATOM 852 N N . PRO A 1 103 ? -18.734 0.893 -10.461 1 72.06 103 PRO A N 1
ATOM 853 C CA . PRO A 1 103 ? -18.625 1.631 -11.719 1 72.06 103 PRO A CA 1
ATOM 854 C C . PRO A 1 103 ? -18.969 0.774 -12.938 1 72.06 103 PRO A C 1
ATOM 856 O O . PRO A 1 103 ? -19.453 1.293 -13.945 1 72.06 103 PRO A O 1
ATOM 859 N N . ALA A 1 104 ? -18.75 -0.519 -12.93 1 72.19 104 ALA A N 1
ATOM 860 C CA . ALA A 1 104 ? -19.047 -1.42 -14.039 1 72.19 104 ALA A CA 1
ATOM 861 C C . ALA A 1 104 ? -20.547 -1.6 -14.211 1 72.19 104 ALA A C 1
ATOM 863 O O . ALA A 1 104 ? -21.031 -1.858 -15.312 1 72.19 104 ALA A O 1
ATOM 864 N N . GLY A 1 105 ? -21.219 -1.42 -13.195 1 80.94 105 GLY A N 1
ATOM 865 C CA . GLY A 1 105 ? -22.672 -1.543 -13.219 1 80.94 105 GLY A CA 1
ATOM 866 C C . GLY A 1 105 ? -23.156 -2.98 -13.305 1 80.94 105 GLY A C 1
ATOM 867 O O . GLY A 1 105 ? -22.344 -3.895 -13.508 1 80.94 105 GLY A O 1
ATOM 868 N N . LEU A 1 106 ? -24.422 -3.205 -13.227 1 85.31 106 LEU A N 1
ATOM 869 C CA . LEU A 1 106 ? -25.047 -4.516 -13.297 1 85.31 106 LEU A CA 1
ATOM 870 C C . LEU A 1 106 ? -25.719 -4.73 -14.648 1 85.31 106 LEU A C 1
ATOM 872 O O . LEU A 1 106 ? -25.516 -5.762 -15.297 1 85.31 106 LEU A O 1
ATOM 876 N N . THR A 1 107 ? -26.422 -3.693 -15.172 1 86.06 107 THR A N 1
ATOM 877 C CA . THR A 1 107 ? -27.266 -3.865 -16.344 1 86.06 107 THR A CA 1
ATOM 878 C C . THR A 1 107 ? -26.594 -3.297 -17.594 1 86.06 107 THR A C 1
ATOM 880 O O . THR A 1 107 ? -27.016 -3.592 -18.719 1 86.06 107 THR A O 1
ATOM 883 N N . GLY A 1 108 ? -25.594 -2.482 -17.391 1 83.38 108 GLY A N 1
ATOM 884 C CA . GLY A 1 108 ? -25 -1.774 -18.5 1 83.38 108 GLY A CA 1
ATOM 885 C C . GLY A 1 108 ? -25.625 -0.424 -18.766 1 83.38 108 GLY A C 1
ATOM 886 O O . GLY A 1 108 ? -25.156 0.336 -19.609 1 83.38 108 GLY A O 1
ATOM 887 N N . ASP A 1 109 ? -26.766 -0.184 -18.094 1 87.25 109 ASP A N 1
ATOM 888 C CA . ASP A 1 109 ? -27.453 1.099 -18.188 1 87.25 109 ASP A CA 1
ATOM 889 C C . ASP A 1 109 ? -27.453 1.815 -16.844 1 87.25 109 ASP A C 1
ATOM 891 O O . ASP A 1 109 ? -27.984 1.294 -15.859 1 87.25 109 ASP A O 1
ATOM 895 N N . GLY A 1 110 ? -26.938 2.947 -16.797 1 87.12 110 GLY A N 1
ATOM 896 C CA . GLY A 1 110 ? -26.781 3.699 -15.57 1 87.12 110 GLY A CA 1
ATOM 897 C C . GLY A 1 110 ? -28.094 4.004 -14.883 1 87.12 110 GLY A C 1
ATOM 898 O O . GLY A 1 110 ? -28.203 3.943 -13.656 1 87.12 110 GLY A O 1
ATOM 899 N N . LYS A 1 111 ? -29.188 4.332 -15.625 1 87 111 LYS A N 1
ATOM 900 C CA . LYS A 1 111 ? -30.484 4.691 -15.055 1 87 111 LYS A CA 1
ATOM 901 C C . LYS A 1 111 ? -31.156 3.482 -14.398 1 87 111 LYS A C 1
ATOM 903 O O . LYS A 1 111 ? -31.75 3.6 -13.328 1 87 111 LYS A O 1
ATOM 908 N N . LEU A 1 112 ? -31.016 2.41 -15.102 1 89.5 112 LEU A N 1
ATOM 909 C CA . LEU A 1 112 ? -31.594 1.193 -14.539 1 89.5 112 LEU A CA 1
ATOM 910 C C . LEU A 1 112 ? -30.812 0.73 -13.32 1 89.5 112 LEU A C 1
ATOM 912 O O . LEU A 1 112 ? -31.391 0.215 -12.359 1 89.5 112 LEU A O 1
ATOM 916 N N . ASP A 1 113 ? -29.5 0.812 -13.344 1 92.12 113 ASP A N 1
ATOM 917 C CA . ASP A 1 113 ? -28.688 0.486 -12.172 1 92.12 113 ASP A CA 1
ATOM 918 C C . ASP A 1 113 ? -29.062 1.358 -10.977 1 92.12 113 ASP A C 1
ATOM 920 O O . ASP A 1 113 ? -29.062 0.893 -9.836 1 92.12 113 ASP A O 1
ATOM 924 N N . ASP A 1 114 ? -29.422 2.541 -11.273 1 90.56 114 ASP A N 1
ATOM 925 C CA . ASP A 1 114 ? -29.859 3.441 -10.211 1 90.56 114 ASP A CA 1
ATOM 926 C C . ASP A 1 114 ? -31.141 2.943 -9.555 1 90.56 114 ASP A C 1
ATOM 928 O O . ASP A 1 114 ? -31.344 3.113 -8.352 1 90.56 114 ASP A O 1
ATOM 932 N N . LEU A 1 115 ? -32.031 2.434 -10.344 1 89.88 115 LEU A N 1
ATOM 933 C CA . LEU A 1 115 ? -33.25 1.876 -9.805 1 89.88 115 LEU A CA 1
ATOM 934 C C . LEU A 1 115 ? -32.969 0.72 -8.852 1 89.88 115 LEU A C 1
ATOM 936 O O . LEU A 1 115 ? -33.594 0.596 -7.805 1 89.88 115 LEU A O 1
ATOM 940 N N . VAL A 1 116 ? -31.984 -0.061 -9.281 1 91.06 116 VAL A N 1
ATOM 941 C CA . VAL A 1 116 ? -31.578 -1.188 -8.445 1 91.06 116 VAL A CA 1
ATOM 942 C C . VAL A 1 116 ? -30.984 -0.672 -7.133 1 91.06 116 VAL A C 1
ATOM 944 O O . VAL A 1 116 ? -31.266 -1.215 -6.062 1 91.06 116 VAL A O 1
ATOM 947 N N . CYS A 1 117 ? -30.25 0.366 -7.215 1 91 117 CYS A N 1
ATOM 948 C CA . CYS A 1 117 ? -29.562 0.917 -6.047 1 91 117 CYS A CA 1
ATOM 949 C C . CYS A 1 117 ? -30.562 1.503 -5.059 1 91 117 CYS A C 1
ATOM 951 O O . CYS A 1 117 ? -30.281 1.599 -3.865 1 91 117 CYS A O 1
ATOM 953 N N . LYS A 1 118 ? -31.734 1.836 -5.488 1 90.31 118 LYS A N 1
ATOM 954 C CA . LYS A 1 118 ? -32.75 2.439 -4.629 1 90.31 118 LYS A CA 1
ATOM 955 C C . LYS A 1 118 ? -33.469 1.375 -3.82 1 90.31 118 LYS A C 1
ATOM 957 O O . LYS A 1 118 ? -34.156 1.691 -2.84 1 90.31 118 LYS A O 1
ATOM 962 N N . VAL A 1 119 ? -33.344 0.17 -4.285 1 90.94 119 VAL A N 1
ATOM 963 C CA . VAL A 1 119 ? -34.062 -0.913 -3.607 1 90.94 119 VAL A CA 1
ATOM 964 C C . VAL A 1 119 ? -33.406 -1.188 -2.254 1 90.94 119 VAL A C 1
ATOM 966 O O . VAL A 1 119 ? -32.188 -1.402 -2.172 1 90.94 119 VAL A O 1
ATOM 969 N N . GLN A 1 120 ? -34.219 -1.126 -1.267 1 89.81 120 GLN A N 1
ATOM 970 C CA . GLN A 1 120 ? -33.75 -1.518 0.059 1 89.81 120 GLN A CA 1
ATOM 971 C C . GLN A 1 120 ? -34.031 -2.99 0.332 1 89.81 120 GLN A C 1
ATOM 973 O O . GLN A 1 120 ? -35.188 -3.383 0.489 1 89.81 120 GLN A O 1
ATOM 978 N N . LEU A 1 121 ? -33.031 -3.791 0.448 1 93.25 121 LEU A N 1
ATOM 979 C CA . LEU A 1 121 ? -33.156 -5.238 0.525 1 93.25 121 LEU A CA 1
ATOM 980 C C . LEU A 1 121 ? -33.406 -5.688 1.964 1 93.25 121 LEU A C 1
ATOM 982 O O . LEU A 1 121 ? -34.312 -6.473 2.234 1 93.25 121 LEU A O 1
ATOM 986 N N . LEU A 1 122 ? -32.625 -5.09 2.871 1 94.75 122 LEU A N 1
ATOM 987 C CA . LEU A 1 122 ? -32.625 -5.586 4.246 1 94.75 122 LEU A CA 1
ATOM 988 C C . LEU A 1 122 ? -33.375 -4.633 5.168 1 94.75 122 LEU A C 1
ATOM 990 O O . LEU A 1 122 ? -33.438 -3.428 4.91 1 94.75 122 LEU A O 1
ATOM 994 N N . PRO A 1 123 ? -33.969 -5.191 6.234 1 94.75 123 PRO A N 1
ATOM 995 C CA . PRO A 1 123 ? -34.625 -4.332 7.219 1 94.75 123 PRO A CA 1
ATOM 996 C C . PRO A 1 123 ? -33.656 -3.344 7.871 1 94.75 123 PRO A C 1
ATOM 998 O O . PRO A 1 123 ? -32.438 -3.557 7.855 1 94.75 123 PRO A O 1
ATOM 1001 N N . ASP A 1 124 ? -34.156 -2.373 8.5 1 93.38 124 ASP A N 1
ATOM 1002 C CA . ASP A 1 124 ? -33.375 -1.252 9.023 1 93.38 124 ASP A CA 1
ATOM 1003 C C . ASP A 1 124 ? -32.438 -1.707 10.133 1 93.38 124 ASP A C 1
ATOM 1005 O O . ASP A 1 124 ? -31.344 -1.188 10.266 1 93.38 124 ASP A O 1
ATOM 1009 N N . TYR A 1 125 ? -32.938 -2.648 10.914 1 93.44 125 TYR A N 1
ATOM 1010 C CA . TYR A 1 125 ? -32.094 -3.049 12.047 1 93.44 125 TYR A CA 1
ATOM 1011 C C . TYR A 1 125 ? -30.812 -3.711 11.57 1 93.44 125 TYR A C 1
ATOM 1013 O O . TYR A 1 125 ? -29.844 -3.805 12.32 1 93.44 125 TYR A O 1
ATOM 1021 N N . MET A 1 126 ? -30.812 -4.156 10.32 1 95.12 126 MET A N 1
ATOM 1022 C CA . MET A 1 126 ? -29.625 -4.812 9.773 1 95.12 126 MET A CA 1
ATOM 1023 C C . MET A 1 126 ? -28.531 -3.793 9.461 1 95.12 126 MET A C 1
ATOM 1025 O O . MET A 1 126 ? -27.375 -4.164 9.234 1 95.12 126 MET A O 1
ATOM 1029 N N . LYS A 1 127 ? -28.828 -2.541 9.539 1 91.94 127 LYS A N 1
ATOM 1030 C CA . LYS A 1 127 ? -27.844 -1.485 9.328 1 91.94 127 LYS A CA 1
ATOM 1031 C C . LYS A 1 127 ? -26.812 -1.473 10.453 1 91.94 127 LYS A C 1
ATOM 1033 O O . LYS A 1 127 ? -25.672 -1.033 10.258 1 91.94 127 LYS A O 1
ATOM 1038 N N . GLU A 1 128 ? -27.219 -2.01 11.5 1 93.25 128 GLU A N 1
ATOM 1039 C CA . GLU A 1 128 ? -26.328 -2.029 12.656 1 93.25 128 GLU A CA 1
ATOM 1040 C C . GLU A 1 128 ? -25.469 -3.289 12.672 1 93.25 128 GLU A C 1
ATOM 1042 O O . GLU A 1 128 ? -24.516 -3.383 13.445 1 93.25 128 GLU A O 1
ATOM 1047 N N . TYR A 1 129 ? -25.891 -4.211 11.812 1 94.88 129 TYR A N 1
ATOM 1048 C CA . TYR A 1 129 ? -25.109 -5.438 11.703 1 94.88 129 TYR A CA 1
ATOM 1049 C C . TYR A 1 129 ? -23.875 -5.219 10.836 1 94.88 129 TYR A C 1
ATOM 1051 O O . TYR A 1 129 ? -23.812 -5.711 9.711 1 94.88 129 TYR A O 1
ATOM 1059 N N . ARG A 1 130 ? -22.969 -4.449 11.383 1 93.12 130 ARG A N 1
ATOM 1060 C CA . ARG A 1 130 ? -21.75 -4.105 10.672 1 93.12 130 ARG A CA 1
ATOM 1061 C C . ARG A 1 130 ? -20.562 -4.047 11.617 1 93.12 130 ARG A C 1
ATOM 1063 O O . ARG A 1 130 ? -20.734 -4.012 12.836 1 93.12 130 ARG A O 1
ATOM 1070 N N . LEU A 1 131 ? -19.422 -4.148 11.031 1 91.44 131 LEU A N 1
ATOM 1071 C CA . LEU A 1 131 ? -18.188 -3.994 11.805 1 91.44 131 LEU A CA 1
ATOM 1072 C C . LEU A 1 131 ? -18.062 -2.572 12.336 1 91.44 131 LEU A C 1
ATOM 1074 O O . LEU A 1 131 ? -18.359 -1.608 11.633 1 91.44 131 LEU A O 1
ATOM 1078 N N . THR A 1 132 ? -17.672 -2.516 13.547 1 88.06 132 THR A N 1
ATOM 1079 C CA . THR A 1 132 ? -17.391 -1.196 14.094 1 88.06 132 THR A CA 1
ATOM 1080 C C . THR A 1 132 ? -16.047 -0.672 13.594 1 88.06 132 THR A C 1
ATOM 1082 O O . THR A 1 132 ? -15.258 -1.424 13.016 1 88.06 132 THR A O 1
ATOM 1085 N N . GLU A 1 133 ? -15.859 0.527 13.781 1 87.06 133 GLU A N 1
ATOM 1086 C CA . GLU A 1 133 ? -14.586 1.126 13.414 1 87.06 133 GLU A CA 1
ATOM 1087 C C . GLU A 1 133 ? -13.438 0.496 14.195 1 87.06 133 GLU A C 1
ATOM 1089 O O . GLU A 1 133 ? -12.344 0.294 13.656 1 87.06 133 GLU A O 1
ATOM 1094 N N . THR A 1 134 ? -13.711 0.242 15.391 1 87.06 134 THR A N 1
ATOM 1095 C CA . THR A 1 134 ? -12.695 -0.381 16.234 1 87.06 134 THR A CA 1
ATOM 1096 C C . THR A 1 134 ? -12.352 -1.776 15.719 1 87.06 134 THR A C 1
ATOM 1098 O O . THR A 1 134 ? -11.18 -2.172 15.711 1 87.06 134 THR A O 1
ATOM 1101 N N . ASP A 1 135 ? -13.398 -2.441 15.289 1 88.62 135 ASP A N 1
ATOM 1102 C CA . ASP A 1 135 ? -13.172 -3.768 14.727 1 88.62 135 ASP A CA 1
ATOM 1103 C C . ASP A 1 135 ? -12.281 -3.689 13.484 1 88.62 135 ASP A C 1
ATOM 1105 O O . ASP A 1 135 ? -11.352 -4.48 13.328 1 88.62 135 ASP A O 1
ATOM 1109 N N . ARG A 1 136 ? -12.578 -2.723 12.711 1 89.75 136 ARG A N 1
ATOM 1110 C CA . ARG A 1 136 ? -11.867 -2.582 11.445 1 89.75 136 ARG A CA 1
ATOM 1111 C C . ARG A 1 136 ? -10.414 -2.195 11.68 1 89.75 136 ARG A C 1
ATOM 1113 O O . ARG A 1 136 ? -9.508 -2.771 11.078 1 89.75 136 ARG A O 1
ATOM 1120 N N . THR A 1 137 ? -10.219 -1.351 12.523 1 88.81 137 THR A N 1
ATOM 1121 C CA . THR A 1 137 ? -8.875 -0.873 12.82 1 88.81 137 THR A CA 1
ATOM 1122 C C . THR A 1 137 ? -8.031 -1.979 13.445 1 88.81 137 THR A C 1
ATOM 1124 O O . THR A 1 137 ? -6.867 -2.16 13.086 1 88.81 137 THR A O 1
ATOM 1127 N N . SER A 1 138 ? -8.664 -2.713 14.305 1 89.75 138 SER A N 1
ATOM 1128 C CA . SER A 1 138 ? -7.945 -3.791 14.969 1 89.75 138 SER A CA 1
ATOM 1129 C C . SER A 1 138 ? -7.586 -4.906 13.992 1 89.75 138 SER A C 1
ATOM 1131 O O . SER A 1 138 ? -6.492 -5.473 14.055 1 89.75 138 SER A O 1
ATOM 1133 N N . SER A 1 139 ? -8.523 -5.16 13.172 1 89 139 SER A N 1
ATOM 1134 C CA . SER A 1 139 ? -8.273 -6.184 12.164 1 89 139 SER A CA 1
ATOM 1135 C C . SER A 1 139 ? -7.168 -5.762 11.203 1 89 139 SER A C 1
ATOM 1137 O O . SER A 1 139 ? -6.309 -6.566 10.844 1 89 139 SER A O 1
ATOM 1139 N N . SER A 1 140 ? -7.242 -4.559 10.828 1 88 140 SER A N 1
ATOM 1140 C CA . SER A 1 140 ? -6.23 -4.027 9.93 1 88 140 SER A CA 1
ATOM 1141 C C . SER A 1 140 ? -4.848 -4.055 10.57 1 88 140 SER A C 1
ATOM 1143 O O . SER A 1 140 ? -3.861 -4.406 9.922 1 88 140 SER A O 1
ATOM 1145 N N . GLU A 1 141 ? -4.809 -3.711 11.789 1 87.44 141 GLU A N 1
ATOM 1146 C CA . GLU A 1 141 ? -3.539 -3.711 12.508 1 87.44 141 GLU A CA 1
ATOM 1147 C C . GLU A 1 141 ? -2.977 -5.121 12.641 1 87.44 141 GLU A C 1
ATOM 1149 O O . GLU A 1 141 ? -1.769 -5.332 12.516 1 87.44 141 GLU A O 1
ATOM 1154 N N . LEU A 1 142 ? -3.834 -6.012 12.914 1 88.69 142 LEU A N 1
ATOM 1155 C CA . LEU A 1 142 ? -3.412 -7.402 13.016 1 88.69 142 LEU A CA 1
ATOM 1156 C C . LEU A 1 142 ? -2.889 -7.914 11.672 1 88.69 142 LEU A C 1
ATOM 1158 O O . LEU A 1 142 ? -1.888 -8.633 11.625 1 88.69 142 LEU A O 1
ATOM 1162 N N . SER A 1 143 ? -3.621 -7.566 10.633 1 87.25 143 SER A N 1
ATOM 1163 C CA . SER A 1 143 ? -3.207 -7.984 9.297 1 87.25 143 SER A CA 1
ATOM 1164 C C . SER A 1 143 ? -1.847 -7.398 8.93 1 87.25 143 SER A C 1
ATOM 1166 O O . SER A 1 143 ? -0.993 -8.094 8.383 1 87.25 143 SER A O 1
ATOM 1168 N N . LYS A 1 144 ? -1.679 -6.184 9.234 1 84.31 144 LYS A N 1
ATOM 1169 C CA . LYS A 1 144 ? -0.409 -5.52 8.961 1 84.31 144 LYS A CA 1
ATOM 1170 C C . LYS A 1 144 ? 0.734 -6.168 9.734 1 84.31 144 LYS A C 1
ATOM 1172 O O . LYS A 1 144 ? 1.825 -6.359 9.195 1 84.31 144 LYS A O 1
ATOM 1177 N N . LYS A 1 145 ? 0.498 -6.477 10.969 1 86.5 145 LYS A N 1
ATOM 1178 C CA . LYS A 1 145 ? 1.516 -7.113 11.797 1 86.5 145 LYS A CA 1
ATOM 1179 C C . LYS A 1 145 ? 1.896 -8.484 11.25 1 86.5 145 LYS A C 1
ATOM 1181 O O . LYS A 1 145 ? 3.072 -8.859 11.258 1 86.5 145 LYS A O 1
ATOM 1186 N N . SER A 1 146 ? 0.911 -9.211 10.852 1 85.81 146 SER A N 1
ATOM 1187 C CA . SER A 1 146 ? 1.168 -10.523 10.266 1 85.81 146 SER A CA 1
ATOM 1188 C C . SER A 1 146 ? 1.996 -10.406 8.992 1 85.81 146 SER A C 1
ATOM 1190 O O . SER A 1 146 ? 2.908 -11.203 8.766 1 85.81 146 SER A O 1
ATOM 1192 N N . LEU A 1 147 ? 1.661 -9.422 8.211 1 84.25 147 LEU A N 1
ATOM 1193 C CA . LEU A 1 147 ? 2.414 -9.188 6.984 1 84.25 147 LEU A CA 1
ATOM 1194 C C . LEU A 1 147 ? 3.861 -8.828 7.293 1 84.25 147 LEU A C 1
ATOM 1196 O O . LEU A 1 147 ? 4.781 -9.297 6.617 1 84.25 147 LEU A O 1
ATOM 1200 N N . GLU A 1 148 ? 3.986 -8.016 8.258 1 84.25 148 GLU A N 1
ATOM 1201 C CA . GLU A 1 148 ? 5.332 -7.617 8.656 1 84.25 148 GLU A CA 1
ATOM 1202 C C . GLU A 1 148 ? 6.141 -8.812 9.148 1 84.25 148 GLU A C 1
ATOM 1204 O O . GLU A 1 148 ? 7.316 -8.953 8.805 1 84.25 148 GLU A O 1
ATOM 1209 N N . THR A 1 149 ? 5.555 -9.609 9.945 1 86.75 149 THR A N 1
ATOM 1210 C CA . THR A 1 149 ? 6.234 -10.789 10.484 1 86.75 149 THR A CA 1
ATOM 1211 C C . THR A 1 149 ? 6.676 -11.719 9.359 1 86.75 149 THR A C 1
ATOM 1213 O O . THR A 1 149 ? 7.809 -12.195 9.359 1 86.75 149 THR A O 1
ATOM 1216 N N . ARG A 1 150 ? 5.844 -11.852 8.445 1 83.62 150 ARG A N 1
ATOM 1217 C CA . ARG A 1 150 ? 6.16 -12.727 7.316 1 83.62 150 ARG A CA 1
ATOM 1218 C C . ARG A 1 150 ? 7.273 -12.125 6.461 1 83.62 150 ARG A C 1
ATOM 1220 O O . ARG A 1 150 ? 8.117 -12.852 5.938 1 83.62 150 ARG A O 1
ATOM 1227 N N . SER A 1 151 ? 7.219 -10.859 6.328 1 85 151 SER A N 1
ATOM 1228 C CA . SER A 1 151 ? 8.156 -10.164 5.457 1 85 151 SER A CA 1
ATOM 1229 C C . SER A 1 151 ? 9.523 -10.016 6.125 1 85 151 SER A C 1
ATOM 1231 O O . SER A 1 151 ? 10.5 -9.648 5.473 1 85 151 SER A O 1
ATOM 1233 N N . MET A 1 152 ? 9.547 -10.336 7.418 1 87.75 152 MET A N 1
ATOM 1234 C CA . MET A 1 152 ? 10.812 -10.266 8.148 1 87.75 152 MET A CA 1
ATOM 1235 C C . MET A 1 152 ? 11.664 -11.508 7.891 1 87.75 152 MET A C 1
ATOM 1237 O O . MET A 1 152 ? 12.867 -11.5 8.125 1 87.75 152 MET A O 1
ATOM 1241 N N . ASP A 1 153 ? 11 -12.484 7.449 1 85.5 153 ASP A N 1
ATOM 1242 C CA . ASP A 1 153 ? 11.703 -13.727 7.172 1 85.5 153 ASP A CA 1
ATOM 1243 C C . ASP A 1 153 ? 11.461 -14.195 5.738 1 85.5 153 ASP A C 1
ATOM 1245 O O . ASP A 1 153 ? 10.578 -15.016 5.488 1 85.5 153 ASP A O 1
ATOM 1249 N N . CYS A 1 154 ? 12.406 -13.773 4.906 1 88.06 154 CYS A N 1
ATOM 1250 C CA . CYS A 1 154 ? 12.266 -14.078 3.486 1 88.06 154 CYS A CA 1
ATOM 1251 C C . CYS A 1 154 ? 12.609 -15.531 3.201 1 88.06 154 CYS A C 1
ATOM 1253 O O . CYS A 1 154 ? 13.414 -16.141 3.912 1 88.06 154 CYS A O 1
ATOM 1255 N N . VAL A 1 155 ? 11.953 -16.078 2.318 1 88.62 155 VAL A N 1
ATOM 1256 C CA . VAL A 1 155 ? 12.234 -17.438 1.844 1 88.62 155 VAL A CA 1
ATOM 1257 C C . VAL A 1 155 ? 13.219 -17.375 0.68 1 88.62 155 VAL A C 1
ATOM 1259 O O . VAL A 1 155 ? 12.953 -16.719 -0.333 1 88.62 155 VAL A O 1
ATOM 1262 N N . GLU A 1 156 ? 14.273 -18.016 0.834 1 89.06 156 GLU A N 1
ATOM 1263 C CA . GLU A 1 156 ? 15.305 -18.031 -0.199 1 89.06 156 GLU A CA 1
ATOM 1264 C C . GLU A 1 156 ? 15.047 -19.125 -1.226 1 89.06 156 GLU A C 1
ATOM 1266 O O . GLU A 1 156 ? 14.766 -20.281 -0.861 1 89.06 156 GLU A O 1
ATOM 1271 N N . ILE A 1 157 ? 15.055 -18.75 -2.432 1 90.44 157 ILE A N 1
ATOM 1272 C CA . ILE A 1 157 ? 14.984 -19.688 -3.549 1 90.44 157 ILE A CA 1
ATOM 1273 C C . ILE A 1 157 ? 16.344 -19.797 -4.215 1 90.44 157 ILE A C 1
ATOM 1275 O O . ILE A 1 157 ? 16.719 -18.969 -5.055 1 90.44 157 ILE A O 1
ATOM 1279 N N . PRO A 1 158 ? 17.031 -20.812 -3.85 1 89.31 158 PRO A N 1
ATOM 1280 C CA . PRO A 1 158 ? 18.422 -20.906 -4.312 1 89.31 158 PRO A CA 1
ATOM 1281 C C . PRO A 1 158 ? 18.531 -20.953 -5.836 1 89.31 158 PRO A C 1
ATOM 1283 O O . PRO A 1 158 ? 19.406 -20.312 -6.414 1 89.31 158 PRO A O 1
ATOM 1286 N N . ASP A 1 159 ? 17.672 -21.766 -6.43 1 93.38 159 ASP A N 1
ATOM 1287 C CA . ASP A 1 159 ? 17.75 -21.938 -7.879 1 93.38 159 ASP A CA 1
ATOM 1288 C C . ASP A 1 159 ? 16.344 -21.953 -8.5 1 93.38 159 ASP A C 1
ATOM 1290 O O . ASP A 1 159 ? 15.711 -23 -8.578 1 93.38 159 ASP A O 1
ATOM 1294 N N . ALA A 1 160 ? 15.953 -20.844 -9.008 1 93.88 160 ALA A N 1
ATOM 1295 C CA . ALA A 1 160 ? 14.625 -20.703 -9.602 1 93.88 160 ALA A CA 1
ATOM 1296 C C . ALA A 1 160 ? 14.492 -21.547 -10.867 1 93.88 160 ALA A C 1
ATOM 1298 O O . ALA A 1 160 ? 13.414 -22.078 -11.156 1 93.88 160 ALA A O 1
ATOM 1299 N N . ASP A 1 161 ? 15.547 -21.672 -11.625 1 95.94 161 ASP A N 1
ATOM 1300 C CA . ASP A 1 161 ? 15.531 -22.453 -12.852 1 95.94 161 ASP A CA 1
ATOM 1301 C C . ASP A 1 161 ? 15.219 -23.922 -12.57 1 95.94 161 ASP A C 1
ATOM 1303 O O . ASP A 1 161 ? 14.469 -24.562 -13.312 1 95.94 161 ASP A O 1
ATOM 1307 N N . GLU A 1 162 ? 15.781 -24.344 -11.508 1 94.5 162 GLU A N 1
ATOM 1308 C CA . GLU A 1 162 ? 15.539 -25.734 -11.133 1 94.5 162 GLU A CA 1
ATOM 1309 C C . GLU A 1 162 ? 14.078 -25.953 -10.758 1 94.5 162 GLU A C 1
ATOM 1311 O O . GLU A 1 162 ? 13.492 -26.984 -11.125 1 94.5 162 GLU A O 1
ATOM 1316 N N . VAL A 1 163 ? 13.539 -25.094 -10.031 1 93.38 163 VAL A N 1
ATOM 1317 C CA . VAL A 1 163 ? 12.148 -25.203 -9.602 1 93.38 163 VAL A CA 1
ATOM 1318 C C . VAL A 1 163 ? 11.227 -25.203 -10.82 1 93.38 163 VAL A C 1
ATOM 1320 O O . VAL A 1 163 ? 10.328 -26.031 -10.93 1 93.38 163 VAL A O 1
ATOM 1323 N N . VAL A 1 164 ? 11.469 -24.312 -11.75 1 96.19 164 VAL A N 1
ATOM 1324 C CA . VAL A 1 164 ? 10.648 -24.188 -12.961 1 96.19 164 VAL A CA 1
ATOM 1325 C C . VAL A 1 164 ? 10.828 -25.438 -13.828 1 96.19 164 VAL A C 1
ATOM 1327 O O . VAL A 1 164 ? 9.867 -25.922 -14.422 1 96.19 164 VAL A O 1
ATOM 1330 N N . GLN A 1 165 ? 12.039 -25.875 -13.914 1 95.88 165 GLN A N 1
ATOM 1331 C CA . GLN A 1 165 ? 12.312 -27.062 -14.703 1 95.88 165 GLN A CA 1
ATOM 1332 C C . GLN A 1 165 ? 11.562 -28.266 -14.156 1 95.88 165 GLN A C 1
ATOM 1334 O O . GLN A 1 165 ? 10.992 -29.062 -14.914 1 95.88 165 GLN A O 1
ATOM 1339 N N . ARG A 1 166 ? 11.586 -28.422 -12.906 1 94.44 166 ARG A N 1
ATOM 1340 C CA . ARG A 1 166 ? 10.852 -29.5 -12.258 1 94.44 166 ARG A CA 1
ATOM 1341 C C . ARG A 1 166 ? 9.359 -29.422 -12.578 1 94.44 166 ARG A C 1
ATOM 1343 O O . ARG A 1 166 ? 8.727 -30.438 -12.875 1 94.44 166 ARG A O 1
ATOM 1350 N N . CYS A 1 167 ? 8.836 -28.297 -12.492 1 96.25 167 CYS A N 1
ATOM 1351 C CA . CYS A 1 167 ? 7.426 -28.078 -12.812 1 96.25 167 CYS A CA 1
ATOM 1352 C C . CYS A 1 167 ? 7.145 -28.391 -14.273 1 96.25 167 CYS A C 1
ATOM 1354 O O . CYS A 1 167 ? 6.156 -29.062 -14.594 1 96.25 167 CYS A O 1
ATOM 1356 N N . THR A 1 168 ? 8.031 -27.953 -15.141 1 96.62 168 THR A N 1
ATOM 1357 C CA . THR A 1 168 ? 7.867 -28.141 -16.578 1 96.62 168 THR A CA 1
ATOM 1358 C C . THR A 1 168 ? 7.863 -29.625 -16.922 1 96.62 168 THR A C 1
ATOM 1360 O O . THR A 1 168 ? 7.055 -30.078 -17.734 1 96.62 168 THR A O 1
ATOM 1363 N N . GLU A 1 169 ? 8.719 -30.312 -16.312 1 96.94 169 GLU A N 1
ATOM 1364 C CA . GLU A 1 169 ? 8.797 -31.75 -16.547 1 96.94 169 GLU A CA 1
ATOM 1365 C C . GLU A 1 169 ? 7.516 -32.438 -16.125 1 96.94 169 GLU A C 1
ATOM 1367 O O . GLU A 1 169 ? 7.008 -33.312 -16.828 1 96.94 169 GLU A O 1
ATOM 1372 N N . LYS A 1 170 ? 7.039 -32.094 -15.055 1 97.19 170 LYS A N 1
ATOM 1373 C CA . LYS A 1 170 ? 5.809 -32.688 -14.547 1 97.19 170 LYS A CA 1
ATOM 1374 C C . LYS A 1 170 ? 4.617 -32.344 -15.438 1 97.19 170 LYS A C 1
ATOM 1376 O O . LYS A 1 170 ? 3.738 -33.188 -15.664 1 97.19 170 LYS A O 1
ATOM 1381 N N . ILE A 1 171 ? 4.586 -31.172 -15.883 1 97.5 171 ILE A N 1
ATOM 1382 C CA . ILE A 1 171 ? 3.516 -30.703 -16.766 1 97.5 171 ILE A CA 1
ATOM 1383 C C . ILE A 1 171 ? 3.59 -31.438 -18.094 1 97.5 171 ILE A C 1
ATOM 1385 O O . ILE A 1 171 ? 2.57 -31.891 -18.625 1 97.5 171 ILE A O 1
ATOM 1389 N N . LYS A 1 172 ? 4.781 -31.578 -18.625 1 96.06 172 LYS A N 1
ATOM 1390 C CA . LYS A 1 172 ? 4.973 -32.25 -19.906 1 96.06 172 LYS A CA 1
ATOM 1391 C C . LYS A 1 172 ? 4.605 -33.75 -19.797 1 96.06 172 LYS A C 1
ATOM 1393 O O . LYS A 1 172 ? 3.963 -34.281 -20.703 1 96.06 172 LYS A O 1
ATOM 1398 N N . ALA A 1 173 ? 5.09 -34.25 -18.688 1 94.81 173 ALA A N 1
ATOM 1399 C CA . ALA A 1 173 ? 4.789 -35.688 -18.484 1 94.81 173 ALA A CA 1
ATOM 1400 C C . ALA A 1 173 ? 3.291 -35.906 -18.297 1 94.81 173 ALA A C 1
ATOM 1402 O O . ALA A 1 173 ? 2.736 -36.906 -18.781 1 94.81 173 ALA A O 1
ATOM 1403 N N . ASN A 1 174 ? 2.656 -35.031 -17.547 1 94.12 174 ASN A N 1
ATOM 1404 C CA . ASN A 1 174 ? 1.215 -35.031 -17.312 1 94.12 174 ASN A CA 1
ATOM 1405 C C . ASN A 1 174 ? 0.745 -36.344 -16.688 1 94.12 174 ASN A C 1
ATOM 1407 O O . ASN A 1 174 ? -0.304 -36.875 -17.062 1 94.12 174 ASN A O 1
ATOM 1411 N N . THR A 1 175 ? 1.594 -36.938 -15.852 1 87.88 175 THR A N 1
ATOM 1412 C CA . THR A 1 175 ? 1.264 -38.219 -15.234 1 87.88 175 THR A CA 1
ATOM 1413 C C . THR A 1 175 ? 1.133 -38.062 -13.719 1 87.88 175 THR A C 1
ATOM 1415 O O . THR A 1 175 ? 0.655 -39 -13.047 1 87.88 175 THR A O 1
ATOM 1418 N N . GLU A 1 176 ? 1.438 -36.969 -13.211 1 88.25 176 GLU A N 1
ATOM 1419 C CA . GLU A 1 176 ? 1.417 -36.75 -11.773 1 88.25 176 GLU A CA 1
ATOM 1420 C C . GLU A 1 176 ? -0.013 -36.656 -11.25 1 88.25 176 GLU A C 1
ATOM 1422 O O . GLU A 1 176 ? -0.962 -36.562 -12.031 1 88.25 176 GLU A O 1
ATOM 1427 N N . CYS A 1 177 ? -0.117 -36.812 -9.984 1 94.44 177 CYS A N 1
ATOM 1428 C CA . CYS A 1 177 ? -1.406 -36.594 -9.344 1 94.44 177 CYS A CA 1
ATOM 1429 C C . CYS A 1 177 ? -1.948 -35.188 -9.68 1 94.44 177 CYS A C 1
ATOM 1431 O O . CYS A 1 177 ? -1.184 -34.25 -9.805 1 94.44 177 CYS A O 1
ATOM 1433 N N . PRO A 1 178 ? -3.236 -35.125 -9.867 1 96.94 178 PRO A N 1
ATOM 1434 C CA . PRO A 1 178 ? -3.85 -33.875 -10.305 1 96.94 178 PRO A CA 1
ATOM 1435 C C . PRO A 1 178 ? -3.531 -32.688 -9.383 1 96.94 178 PRO A C 1
ATOM 1437 O O . PRO A 1 178 ? -3.42 -31.562 -9.836 1 96.94 178 PRO A O 1
ATOM 1440 N N . PHE A 1 179 ? -3.35 -32.969 -8.125 1 97.62 179 PHE A N 1
ATOM 1441 C CA . PHE A 1 179 ? -3.043 -31.906 -7.184 1 97.62 179 PHE A CA 1
ATOM 1442 C C . PHE A 1 179 ? -1.624 -31.391 -7.391 1 97.62 179 PHE A C 1
ATOM 1444 O O . PHE A 1 179 ? -1.365 -30.203 -7.254 1 97.62 179 PHE A O 1
ATOM 1451 N N . MET A 1 180 ? -0.757 -32.281 -7.703 1 97.75 180 MET A N 1
ATOM 1452 C CA . MET A 1 180 ? 0.605 -31.875 -8.047 1 97.75 180 MET A CA 1
ATOM 1453 C C . MET A 1 180 ? 0.624 -31.047 -9.32 1 97.75 180 MET A C 1
ATOM 1455 O O . MET A 1 180 ? 1.333 -30.031 -9.398 1 97.75 180 MET A O 1
ATOM 1459 N N . LEU A 1 181 ? -0.14 -31.469 -10.266 1 98.19 181 LEU A N 1
ATOM 1460 C CA . LEU A 1 181 ? -0.227 -30.703 -11.5 1 98.19 181 LEU A CA 1
ATOM 1461 C C . LEU A 1 181 ? -0.791 -29.312 -11.242 1 98.19 181 LEU A C 1
ATOM 1463 O O . LEU A 1 181 ? -0.326 -28.328 -11.828 1 98.19 181 LEU A O 1
ATOM 1467 N N . ALA A 1 182 ? -1.791 -29.234 -10.367 1 98.19 182 ALA A N 1
ATOM 1468 C CA . ALA A 1 182 ? -2.373 -27.953 -10.016 1 98.19 182 ALA A CA 1
ATOM 1469 C C . ALA A 1 182 ? -1.329 -27.031 -9.391 1 98.19 182 ALA A C 1
ATOM 1471 O O . ALA A 1 182 ? -1.289 -25.828 -9.68 1 98.19 182 ALA A O 1
ATOM 1472 N N . ALA A 1 183 ? -0.513 -27.578 -8.547 1 97.88 183 ALA A N 1
ATOM 1473 C CA . ALA A 1 183 ? 0.558 -26.812 -7.922 1 97.88 183 ALA A CA 1
ATOM 1474 C C . ALA A 1 183 ? 1.559 -26.312 -8.961 1 97.88 183 ALA A C 1
ATOM 1476 O O . ALA A 1 183 ? 1.968 -25.156 -8.938 1 97.88 183 ALA A O 1
ATOM 1477 N N . CYS A 1 184 ? 1.884 -27.172 -9.867 1 98.38 184 CYS A N 1
ATOM 1478 C CA . CYS A 1 184 ? 2.803 -26.797 -10.938 1 98.38 184 CYS A CA 1
ATOM 1479 C C . CYS A 1 184 ? 2.207 -25.688 -11.797 1 98.38 184 CYS A C 1
ATOM 1481 O O . CYS A 1 184 ? 2.9 -24.734 -12.156 1 98.38 184 CYS A O 1
ATOM 1483 N N . ILE A 1 185 ? 0.973 -25.828 -12.078 1 98.31 185 ILE A N 1
ATOM 1484 C CA . ILE A 1 185 ? 0.288 -24.844 -12.906 1 98.31 185 ILE A CA 1
ATOM 1485 C C . ILE A 1 185 ? 0.292 -23.484 -12.195 1 98.31 185 ILE A C 1
ATOM 1487 O O . ILE A 1 185 ? 0.573 -22.453 -12.812 1 98.31 185 ILE A O 1
ATOM 1491 N N . SER A 1 186 ? 0.015 -23.484 -10.93 1 98.19 186 SER A N 1
ATOM 1492 C CA . SER A 1 186 ? 0.032 -22.234 -10.156 1 98.19 186 SER A CA 1
ATOM 1493 C C . SER A 1 186 ? 1.406 -21.578 -10.203 1 98.19 186 SER A C 1
ATOM 1495 O O . SER A 1 186 ? 1.51 -20.359 -10.336 1 98.19 186 SER A O 1
ATOM 1497 N N . LEU A 1 187 ? 2.422 -22.344 -10.133 1 97.69 187 LEU A N 1
ATOM 1498 C CA . LEU A 1 187 ? 3.789 -21.828 -10.109 1 97.69 187 LEU A CA 1
ATOM 1499 C C . LEU A 1 187 ? 4.188 -21.266 -11.469 1 97.69 187 LEU A C 1
ATOM 1501 O O . LEU A 1 187 ? 5.008 -20.359 -11.547 1 97.69 187 LEU A O 1
ATOM 1505 N N . VAL A 1 188 ? 3.57 -21.75 -12.562 1 98.06 188 VAL A N 1
ATOM 1506 C CA . VAL A 1 188 ? 4.066 -21.359 -13.875 1 98.06 188 VAL A CA 1
ATOM 1507 C C . VAL A 1 188 ? 3.188 -20.25 -14.445 1 98.06 188 VAL A C 1
ATOM 1509 O O . VAL A 1 188 ? 3.562 -19.594 -15.422 1 98.06 188 VAL A O 1
ATOM 1512 N N . CYS A 1 189 ? 1.979 -20.016 -13.867 1 97.81 189 CYS A N 1
ATOM 1513 C CA . CYS A 1 189 ? 1.142 -18.969 -14.438 1 97.81 189 CYS A CA 1
ATOM 1514 C C . CYS A 1 189 ? 0.641 -18.016 -13.352 1 97.81 189 CYS A C 1
ATOM 1516 O O . CYS A 1 189 ? 0.025 -16.984 -13.648 1 97.81 189 CYS A O 1
ATOM 1518 N N . GLY A 1 190 ? 0.797 -18.281 -12.094 1 96.75 190 GLY A N 1
ATOM 1519 C CA . GLY A 1 190 ? 0.542 -17.375 -10.984 1 96.75 190 GLY A CA 1
ATOM 1520 C C . GLY A 1 190 ? -0.934 -17.219 -10.672 1 96.75 190 GLY A C 1
ATOM 1521 O O . GLY A 1 190 ? -1.352 -16.188 -10.125 1 96.75 190 GLY A O 1
ATOM 1522 N N . ARG A 1 191 ? -1.74 -18.156 -11.062 1 95.31 191 ARG A N 1
ATOM 1523 C CA . ARG A 1 191 ? -3.176 -18.047 -10.836 1 95.31 191 ARG A CA 1
ATOM 1524 C C . ARG A 1 191 ? -3.562 -18.641 -9.484 1 95.31 191 ARG A C 1
ATOM 1526 O O . ARG A 1 191 ? -2.828 -19.469 -8.93 1 95.31 191 ARG A O 1
ATOM 1533 N N . ARG A 1 192 ? -4.629 -18.219 -8.883 1 93.5 192 ARG A N 1
ATOM 1534 C CA . ARG A 1 192 ? -5.168 -18.719 -7.625 1 93.5 192 ARG A CA 1
ATOM 1535 C C . ARG A 1 192 ? -5.727 -20.125 -7.801 1 93.5 192 ARG A C 1
ATOM 1537 O O . ARG A 1 192 ? -6.117 -20.516 -8.906 1 93.5 192 ARG A O 1
ATOM 1544 N N . SER A 1 193 ? -5.938 -20.906 -6.766 1 95.62 193 SER A N 1
ATOM 1545 C CA . SER A 1 193 ? -6.406 -22.281 -6.809 1 95.62 193 SER A CA 1
ATOM 1546 C C . SER A 1 193 ? -7.777 -22.375 -7.461 1 95.62 193 SER A C 1
ATOM 1548 O O . SER A 1 193 ? -7.996 -23.219 -8.344 1 95.62 193 SER A O 1
ATOM 1550 N N . ILE A 1 194 ? -8.641 -21.438 -7.141 1 94.56 194 ILE A N 1
ATOM 1551 C CA . ILE A 1 194 ? -10.008 -21.484 -7.656 1 94.56 194 ILE A CA 1
ATOM 1552 C C . ILE A 1 194 ? -10 -21.203 -9.156 1 94.56 194 ILE A C 1
ATOM 1554 O O . ILE A 1 194 ? -10.836 -21.719 -9.898 1 94.56 194 ILE A O 1
ATOM 1558 N N . GLU A 1 195 ? -9.109 -20.391 -9.641 1 93.88 195 GLU A N 1
ATOM 1559 C CA . GLU A 1 195 ? -9 -20.062 -11.055 1 93.88 195 GLU A CA 1
ATOM 1560 C C . GLU A 1 195 ? -8.477 -21.266 -11.859 1 93.88 195 GLU A C 1
ATOM 1562 O O . GLU A 1 195 ? -8.914 -21.484 -12.984 1 93.88 195 GLU A O 1
ATOM 1567 N N . ILE A 1 196 ? -7.637 -21.953 -11.266 1 96.44 196 ILE A N 1
ATOM 1568 C CA . ILE A 1 196 ? -7.066 -23.141 -11.922 1 96.44 196 ILE A CA 1
ATOM 1569 C C . ILE A 1 196 ? -8.094 -24.266 -11.938 1 96.44 196 ILE A C 1
ATOM 1571 O O . ILE A 1 196 ? -8.289 -24.922 -12.969 1 96.44 196 ILE A O 1
ATOM 1575 N N . LEU A 1 197 ? -8.805 -24.438 -10.844 1 96.06 197 LEU A N 1
ATOM 1576 C CA . LEU A 1 197 ? -9.695 -25.578 -10.68 1 96.06 197 LEU A CA 1
ATOM 1577 C C . LEU A 1 197 ? -11.023 -25.328 -11.391 1 96.06 197 LEU A C 1
ATOM 1579 O O . LEU A 1 197 ? -11.68 -26.281 -11.836 1 96.06 197 LEU A O 1
ATOM 1583 N N . LYS A 1 198 ? -11.352 -24.031 -11.492 1 93.38 198 LYS A N 1
ATOM 1584 C CA . LYS A 1 198 ? -12.758 -23.891 -11.883 1 93.38 198 LYS A CA 1
ATOM 1585 C C . LYS A 1 198 ? -12.961 -22.656 -12.758 1 93.38 198 LYS A C 1
ATOM 1587 O O . LYS A 1 198 ? -13.438 -22.766 -13.891 1 93.38 198 LYS A O 1
ATOM 1592 N N . THR A 1 199 ? -12.57 -21.469 -12.438 1 90.81 199 THR A N 1
ATOM 1593 C CA . THR A 1 199 ? -13.141 -20.25 -13 1 90.81 199 THR A CA 1
ATOM 1594 C C . THR A 1 199 ? -12.266 -19.719 -14.133 1 90.81 199 THR A C 1
ATOM 1596 O O . THR A 1 199 ? -12.75 -19.016 -15.023 1 90.81 199 THR A O 1
ATOM 1599 N N . GLY A 1 200 ? -11.008 -20.016 -14.102 1 92.62 200 GLY A N 1
ATOM 1600 C CA . GLY A 1 200 ? -10.102 -19.406 -15.062 1 92.62 200 GLY A CA 1
ATOM 1601 C C . GLY A 1 200 ? -10.273 -19.953 -16.469 1 92.62 200 GLY A C 1
ATOM 1602 O O . GLY A 1 200 ? -10.5 -21.156 -16.656 1 92.62 200 GLY A O 1
ATOM 1603 N N . GLU A 1 201 ? -10.219 -19.031 -17.391 1 93.88 201 GLU A N 1
ATOM 1604 C CA . GLU A 1 201 ? -10.211 -19.406 -18.797 1 93.88 201 GLU A CA 1
ATOM 1605 C C . GLU A 1 201 ? -8.891 -19.016 -19.469 1 93.88 201 GLU A C 1
ATOM 1607 O O . GLU A 1 201 ? -8.469 -17.859 -19.375 1 93.88 201 GLU A O 1
ATOM 1612 N N . PHE A 1 202 ? -8.336 -20 -20.141 1 95.81 202 PHE A N 1
ATOM 1613 C CA . PHE A 1 202 ? -7.031 -19.812 -20.75 1 95.81 202 PHE A CA 1
ATOM 1614 C C . PHE A 1 202 ? -7.109 -20 -22.266 1 95.81 202 PHE A C 1
ATOM 1616 O O . PHE A 1 202 ? -7.816 -20.906 -22.734 1 95.81 202 PHE A O 1
ATOM 1623 N N . SER A 1 203 ? -6.477 -19.125 -22.969 1 95.06 203 SER A N 1
ATOM 1624 C CA . SER A 1 203 ? -6.375 -19.266 -24.422 1 95.06 203 SER A CA 1
ATOM 1625 C C . SER A 1 203 ? -5 -18.828 -24.922 1 95.06 203 SER A C 1
ATOM 1627 O O . SER A 1 203 ? -4.238 -18.188 -24.188 1 95.06 203 SER A O 1
ATOM 1629 N N . GLU A 1 204 ? -4.746 -19.203 -26.109 1 94.25 204 GLU A N 1
ATOM 1630 C CA . GLU A 1 204 ? -3.438 -18.922 -26.703 1 94.25 204 GLU A CA 1
ATOM 1631 C C . GLU A 1 204 ? -3.184 -17.422 -26.812 1 94.25 204 GLU A C 1
ATOM 1633 O O . GLU A 1 204 ? -4.086 -16.656 -27.156 1 94.25 204 GLU A O 1
ATOM 1638 N N . GLY A 1 205 ? -1.981 -17.047 -26.453 1 93.44 205 GLY A N 1
ATOM 1639 C CA . GLY A 1 205 ? -1.582 -15.656 -26.531 1 93.44 205 GLY A CA 1
ATOM 1640 C C . GLY A 1 205 ? -1.32 -15.172 -27.938 1 93.44 205 GLY A C 1
ATOM 1641 O O . GLY A 1 205 ? -1.599 -15.891 -28.906 1 93.44 205 GLY A O 1
ATOM 1642 N N . THR A 1 206 ? -0.868 -13.938 -27.953 1 91.12 206 THR A N 1
ATOM 1643 C CA . THR A 1 206 ? -0.553 -13.344 -29.25 1 91.12 206 THR A CA 1
ATOM 1644 C C . THR A 1 206 ? 0.731 -13.945 -29.812 1 91.12 206 THR A C 1
ATOM 1646 O O . THR A 1 206 ? 1.641 -14.305 -29.062 1 91.12 206 THR A O 1
ATOM 1649 N N . ASP A 1 207 ? 0.885 -13.906 -31.094 1 85.38 207 ASP A N 1
ATOM 1650 C CA . ASP A 1 207 ? 2.064 -14.438 -31.766 1 85.38 207 ASP A CA 1
ATOM 1651 C C . ASP A 1 207 ? 3.305 -13.609 -31.438 1 85.38 207 ASP A C 1
ATOM 1653 O O . ASP A 1 207 ? 4.414 -14.141 -31.375 1 85.38 207 ASP A O 1
ATOM 1657 N N . ALA A 1 208 ? 3.125 -12.398 -31.188 1 85.69 208 ALA A N 1
ATOM 1658 C CA . ALA A 1 208 ? 4.23 -11.477 -30.938 1 85.69 208 ALA A CA 1
ATOM 1659 C C . ALA A 1 208 ? 4.953 -11.82 -29.641 1 85.69 208 ALA A C 1
ATOM 1661 O O . ALA A 1 208 ? 6.156 -11.578 -29.516 1 85.69 208 ALA A O 1
ATOM 1662 N N . ARG A 1 209 ? 4.258 -12.578 -28.766 1 89.5 209 ARG A N 1
ATOM 1663 C CA . ARG A 1 209 ? 4.844 -12.852 -27.453 1 89.5 209 ARG A CA 1
ATOM 1664 C C . ARG A 1 209 ? 5.348 -14.289 -27.359 1 89.5 209 ARG A C 1
ATOM 1666 O O . ARG A 1 209 ? 5.902 -14.695 -26.344 1 89.5 209 ARG A O 1
ATOM 1673 N N . GLY A 1 210 ? 5.121 -14.992 -28.469 1 89.19 210 GLY A N 1
ATOM 1674 C CA . GLY A 1 210 ? 5.672 -16.344 -28.531 1 89.19 210 GLY A CA 1
ATOM 1675 C C . GLY A 1 210 ? 4.867 -17.344 -27.734 1 89.19 210 GLY A C 1
ATOM 1676 O O . GLY A 1 210 ? 3.709 -17.094 -27.391 1 89.19 210 GLY A O 1
ATOM 1677 N N . PRO A 1 211 ? 5.473 -18.484 -27.453 1 94.44 211 PRO A N 1
ATOM 1678 C CA . PRO A 1 211 ? 4.75 -19.609 -26.859 1 94.44 211 PRO A CA 1
ATOM 1679 C C . PRO A 1 211 ? 4.621 -19.484 -25.344 1 94.44 211 PRO A C 1
ATOM 1681 O O . PRO A 1 211 ? 3.902 -20.266 -24.703 1 94.44 211 PRO A O 1
ATOM 1684 N N . TYR A 1 212 ? 5.246 -18.5 -24.766 1 96.88 212 TYR A N 1
ATOM 1685 C CA . TYR A 1 212 ? 5.242 -18.344 -23.312 1 96.88 212 TYR A CA 1
ATOM 1686 C C . TYR A 1 212 ? 4.262 -17.25 -22.891 1 96.88 212 TYR A C 1
ATOM 1688 O O . TYR A 1 212 ? 4.59 -16.406 -22.062 1 96.88 212 TYR A O 1
ATOM 1696 N N . SER A 1 213 ? 3.141 -17.234 -23.516 1 96.5 213 SER A N 1
ATOM 1697 C CA . SER A 1 213 ? 2.092 -16.266 -23.203 1 96.5 213 SER A CA 1
ATOM 1698 C C . SER A 1 213 ? 0.708 -16.891 -23.359 1 96.5 213 SER A C 1
ATOM 1700 O O . SER A 1 213 ? 0.529 -17.859 -24.094 1 96.5 213 SER A O 1
ATOM 1702 N N . CYS A 1 214 ? -0.229 -16.359 -22.641 1 96.56 214 CYS A N 1
ATOM 1703 C CA . CYS A 1 214 ? -1.614 -16.781 -22.797 1 96.56 214 CYS A CA 1
ATOM 1704 C C . CYS A 1 214 ? -2.578 -15.672 -22.391 1 96.56 214 CYS A C 1
ATOM 1706 O O . CYS A 1 214 ? -2.209 -14.766 -21.641 1 96.56 214 CYS A O 1
ATOM 1708 N N . PHE A 1 215 ? -3.645 -15.766 -22.953 1 95.31 215 PHE A N 1
ATOM 1709 C CA . PHE A 1 215 ? -4.734 -14.906 -22.5 1 95.31 215 PHE A CA 1
ATOM 1710 C C . PHE A 1 215 ? -5.469 -15.539 -21.328 1 95.31 215 PHE A C 1
ATOM 1712 O O . PHE A 1 215 ? -5.688 -16.75 -21.297 1 95.31 215 PHE A O 1
ATOM 1719 N N . PHE A 1 216 ? -5.797 -14.672 -20.375 1 94.25 216 PHE A N 1
ATOM 1720 C CA . PHE A 1 216 ? -6.484 -15.148 -19.188 1 94.25 216 PHE A CA 1
ATOM 1721 C C . PHE A 1 216 ? -7.699 -14.281 -18.875 1 94.25 216 PHE A C 1
ATOM 1723 O O . PHE A 1 216 ? -7.648 -13.055 -19.016 1 94.25 216 PHE A O 1
ATOM 1730 N N . THR A 1 217 ? -8.812 -14.984 -18.531 1 90.19 217 THR A N 1
ATOM 1731 C CA . THR A 1 217 ? -10.023 -14.352 -18.016 1 90.19 217 THR A CA 1
ATOM 1732 C C . THR A 1 217 ? -10.586 -15.141 -16.844 1 90.19 217 THR A C 1
ATOM 1734 O O . THR A 1 217 ? -10.203 -16.281 -16.625 1 90.19 217 THR A O 1
ATOM 1737 N N . GLY A 1 218 ? -11.32 -14.422 -15.977 1 87.44 218 GLY A N 1
ATOM 1738 C CA . GLY A 1 218 ? -11.969 -15.125 -14.883 1 87.44 218 GLY A CA 1
ATOM 1739 C C . GLY A 1 218 ? -11.25 -14.984 -13.562 1 87.44 218 GLY A C 1
ATOM 1740 O O . GLY A 1 218 ? -11.219 -15.914 -12.758 1 87.44 218 GLY A O 1
ATOM 1741 N N . ALA A 1 219 ? -10.555 -13.875 -13.375 1 84.19 219 ALA A N 1
ATOM 1742 C CA . ALA A 1 219 ? -9.852 -13.609 -12.125 1 84.19 219 ALA A CA 1
ATOM 1743 C C . ALA A 1 219 ? -10.82 -13.578 -10.945 1 84.19 219 ALA A C 1
ATOM 1745 O O . ALA A 1 219 ? -11.914 -13.016 -11.047 1 84.19 219 ALA A O 1
ATOM 1746 N N . ALA A 1 220 ? -10.344 -14.203 -9.922 1 73.44 220 ALA A N 1
ATOM 1747 C CA . ALA A 1 220 ? -11.133 -14.203 -8.695 1 73.44 220 ALA A CA 1
ATOM 1748 C C . ALA A 1 220 ? -11.062 -12.852 -8 1 73.44 220 ALA A C 1
ATOM 1750 O O . ALA A 1 220 ? -10.078 -12.117 -8.141 1 73.44 220 ALA A O 1
ATOM 1751 N N . LYS A 1 221 ? -12.031 -12.383 -7.309 1 62.84 221 LYS A N 1
ATOM 1752 C CA . LYS A 1 221 ? -12.078 -11.219 -6.422 1 62.84 221 LYS A CA 1
ATOM 1753 C C . LYS A 1 221 ? -12.211 -9.93 -7.215 1 62.84 221 LYS A C 1
ATOM 1755 O O . LYS A 1 221 ? -12.008 -8.836 -6.676 1 62.84 221 LYS A O 1
ATOM 1760 N N . LYS A 1 222 ? -12.102 -10.07 -8.445 1 61.5 222 LYS A N 1
ATOM 1761 C CA . LYS A 1 222 ? -12.289 -8.812 -9.148 1 61.5 222 LYS A CA 1
ATOM 1762 C C . LYS A 1 222 ? -13.773 -8.438 -9.219 1 61.5 222 LYS A C 1
ATOM 1764 O O . LYS A 1 222 ? -14.609 -9.258 -9.602 1 61.5 222 LYS A O 1
ATOM 1769 N N . LYS A 1 223 ? -13.969 -7.523 -8.359 1 52.34 223 LYS A N 1
ATOM 1770 C CA . LYS A 1 223 ? -15.344 -7.016 -8.359 1 52.34 223 LYS A CA 1
ATOM 1771 C C . LYS A 1 223 ? -15.844 -6.777 -9.781 1 52.34 223 LYS A C 1
ATOM 1773 O O . LYS A 1 223 ? -17.016 -6.988 -10.07 1 52.34 223 LYS A O 1
ATOM 1778 N N . VAL A 1 224 ? -14.992 -5.973 -10.477 1 45.09 224 VAL A N 1
ATOM 1779 C CA . VAL A 1 224 ? -15.43 -5.668 -11.836 1 45.09 224 VAL A CA 1
ATOM 1780 C C . VAL A 1 224 ? -14.961 -6.766 -12.789 1 45.09 224 VAL A C 1
ATOM 1782 O O . VAL A 1 224 ? -13.781 -7.125 -12.797 1 45.09 224 VAL A O 1
ATOM 1785 N N . VAL A 1 225 ? -15.734 -7.613 -12.875 1 46.88 225 VAL A N 1
ATOM 1786 C CA . VAL A 1 225 ? -15.453 -8.617 -13.898 1 46.88 225 VAL A CA 1
ATOM 1787 C C . VAL A 1 225 ? -14.477 -8.055 -14.922 1 46.88 225 VAL A C 1
ATOM 1789 O O . VAL A 1 225 ? -14.789 -7.094 -15.625 1 46.88 225 VAL A O 1
ATOM 1792 N N . CYS A 1 226 ? -13.43 -7.688 -14.562 1 47.5 226 CYS A N 1
ATOM 1793 C CA . CYS A 1 226 ? -12.492 -7.348 -15.625 1 47.5 226 CYS A CA 1
ATOM 1794 C C . CYS A 1 226 ? -12.68 -8.258 -16.828 1 47.5 226 CYS A C 1
ATOM 1796 O O . CYS A 1 226 ? -12.18 -9.383 -16.844 1 47.5 226 CYS A O 1
ATOM 1798 N N . LYS A 1 227 ? -13.805 -8.07 -17.312 1 53.47 227 LYS A N 1
ATOM 1799 C CA . LYS A 1 227 ? -14.109 -8.836 -18.531 1 53.47 227 LYS A CA 1
ATOM 1800 C C . LYS A 1 227 ? -12.953 -8.781 -19.516 1 53.47 227 LYS A C 1
ATOM 1802 O O . LYS A 1 227 ? -12.898 -9.562 -20.469 1 53.47 227 LYS A O 1
ATOM 1807 N N . ASP A 1 228 ? -12.008 -7.914 -19.141 1 65.06 228 ASP A N 1
ATOM 1808 C CA . ASP A 1 228 ? -11.125 -7.812 -20.297 1 65.06 228 ASP A CA 1
ATOM 1809 C C . ASP A 1 228 ? -10 -8.844 -20.234 1 65.06 228 ASP A C 1
ATOM 1811 O O . ASP A 1 228 ? -9.414 -9.062 -19.172 1 65.06 228 ASP A O 1
ATOM 1815 N N . LYS A 1 229 ? -9.984 -9.531 -21.141 1 79.19 229 LYS A N 1
ATOM 1816 C CA . LYS A 1 229 ? -8.93 -10.484 -21.484 1 79.19 229 LYS A CA 1
ATOM 1817 C C . LYS A 1 229 ? -7.551 -9.859 -21.328 1 79.19 229 LYS A C 1
ATOM 1819 O O . LYS A 1 229 ? -7.301 -8.766 -21.828 1 79.19 229 LYS A O 1
ATOM 1824 N N . CYS A 1 230 ? -6.793 -10.539 -20.375 1 89.25 230 CYS A N 1
ATOM 1825 C CA . CYS A 1 230 ? -5.438 -10.039 -20.172 1 89.25 230 CYS A CA 1
ATOM 1826 C C . CYS A 1 230 ? -4.406 -11.055 -20.641 1 89.25 230 CYS A C 1
ATOM 1828 O O . CYS A 1 230 ? -4.594 -12.258 -20.453 1 89.25 230 CYS A O 1
ATOM 1830 N N . GLU A 1 231 ? -3.422 -10.594 -21.25 1 94.62 231 GLU A N 1
ATOM 1831 C CA . GLU A 1 231 ? -2.32 -11.469 -21.641 1 94.62 231 GLU A CA 1
ATOM 1832 C C . GLU A 1 231 ? -1.251 -11.531 -20.547 1 94.62 231 GLU A C 1
ATOM 1834 O O . GLU A 1 231 ? -0.802 -10.492 -20.062 1 94.62 231 GLU A O 1
ATOM 1839 N N . ILE A 1 232 ? -0.905 -12.719 -20.125 1 96.31 232 ILE A N 1
ATOM 1840 C CA . ILE A 1 232 ? 0.055 -12.867 -19.031 1 96.31 232 ILE A CA 1
ATOM 1841 C C . ILE A 1 232 ? 1.224 -13.734 -19.5 1 96.31 232 ILE A C 1
ATOM 1843 O O . ILE A 1 232 ? 1.054 -14.617 -20.344 1 96.31 232 ILE A O 1
ATOM 1847 N N . PRO A 1 233 ? 2.432 -13.469 -19 1 97.38 233 PRO A N 1
ATOM 1848 C CA . PRO A 1 233 ? 3.58 -14.328 -19.312 1 97.38 233 PRO A CA 1
ATOM 1849 C C . PRO A 1 233 ? 3.508 -15.688 -18.609 1 97.38 233 PRO A C 1
ATOM 1851 O O . PRO A 1 233 ? 3.02 -15.773 -17.484 1 97.38 233 PRO A O 1
ATOM 1854 N N . LEU A 1 234 ? 4.004 -16.734 -19.266 1 98.12 234 LEU A N 1
ATOM 1855 C CA . LEU A 1 234 ? 4.062 -18.094 -18.734 1 98.12 234 LEU A CA 1
ATOM 1856 C C . LEU A 1 234 ? 5.512 -18.547 -18.594 1 98.12 234 LEU A C 1
ATOM 1858 O O . LEU A 1 234 ? 6.363 -18.219 -19.422 1 98.12 234 LEU A O 1
ATOM 1862 N N . LEU A 1 235 ? 5.707 -19.375 -17.594 1 98.06 235 LEU A N 1
ATOM 1863 C CA . LEU A 1 235 ? 7.039 -19.922 -17.406 1 98.06 235 LEU A CA 1
ATOM 1864 C C . LEU A 1 235 ? 7.195 -21.234 -18.172 1 98.06 235 LEU A C 1
ATOM 1866 O O . LEU A 1 235 ? 8.297 -21.797 -18.25 1 98.06 235 LEU A O 1
ATOM 1870 N N . VAL A 1 236 ? 6.125 -21.734 -18.688 1 97.38 236 VAL A N 1
ATOM 1871 C CA . VAL A 1 236 ? 6.102 -22.922 -19.547 1 97.38 236 VAL A CA 1
ATOM 1872 C C . VAL A 1 236 ? 5.305 -22.641 -20.812 1 97.38 236 VAL A C 1
ATOM 1874 O O . VAL A 1 236 ? 4.469 -21.719 -20.828 1 97.38 236 VAL A O 1
ATOM 1877 N N . LYS A 1 237 ? 5.598 -23.391 -21.844 1 96.81 237 LYS A N 1
ATOM 1878 C CA . LYS A 1 237 ? 4.855 -23.203 -23.078 1 96.81 237 LYS A CA 1
ATOM 1879 C C . LYS A 1 237 ? 3.371 -23.5 -22.891 1 96.81 237 LYS A C 1
ATOM 1881 O O . LYS A 1 237 ? 3.014 -24.469 -22.203 1 96.81 237 LYS A O 1
ATOM 1886 N N . TYR A 1 238 ? 2.568 -22.672 -23.516 1 97.38 238 TYR A N 1
ATOM 1887 C CA . TYR A 1 238 ? 1.124 -22.766 -23.328 1 97.38 238 TYR A CA 1
ATOM 1888 C C . TYR A 1 238 ? 0.601 -24.125 -23.766 1 97.38 238 TYR A C 1
ATOM 1890 O O . TYR A 1 238 ? -0.333 -24.672 -23.172 1 97.38 238 TYR A O 1
ATOM 1898 N N . LYS A 1 239 ? 1.162 -24.719 -24.75 1 95.62 239 LYS A N 1
ATOM 1899 C CA . LYS A 1 239 ? 0.685 -26 -25.281 1 95.62 239 LYS A CA 1
ATOM 1900 C C . LYS A 1 239 ? 0.7 -27.078 -24.188 1 95.62 239 LYS A C 1
ATOM 1902 O O . LYS A 1 239 ? -0.203 -27.906 -24.125 1 95.62 239 LYS A O 1
ATOM 1907 N N . TYR A 1 240 ? 1.667 -27.062 -23.328 1 96.62 240 TYR A N 1
ATOM 1908 C CA . TYR A 1 240 ? 1.757 -28.047 -22.266 1 96.62 240 TYR A CA 1
ATOM 1909 C C . TYR A 1 240 ? 0.811 -27.688 -21.125 1 96.62 240 TYR A C 1
ATOM 1911 O O . TYR A 1 240 ? 0.205 -28.578 -20.516 1 96.62 240 TYR A O 1
ATOM 1919 N N . LEU A 1 241 ? 0.723 -26.422 -20.875 1 96.94 241 LEU A N 1
ATOM 1920 C CA . LEU A 1 241 ? -0.157 -25.953 -19.812 1 96.94 241 LEU A CA 1
ATOM 1921 C C . LEU A 1 241 ? -1.606 -26.328 -20.094 1 96.94 241 LEU A C 1
ATOM 1923 O O . LEU A 1 241 ? -2.328 -26.766 -19.188 1 96.94 241 LEU A O 1
ATOM 1927 N N . LYS A 1 242 ? -1.99 -26.141 -21.328 1 96.56 242 LYS A N 1
ATOM 1928 C CA . LYS A 1 242 ? -3.359 -26.422 -21.75 1 96.56 242 LYS A CA 1
ATOM 1929 C C . LYS A 1 242 ? -3.727 -27.875 -21.453 1 96.56 242 LYS A C 1
ATOM 1931 O O . LYS A 1 242 ? -4.82 -28.156 -20.953 1 96.56 242 LYS A O 1
ATOM 1936 N N . HIS A 1 243 ? -2.898 -28.75 -21.719 1 96.19 243 HIS A N 1
ATOM 1937 C CA . HIS A 1 243 ? -3.145 -30.172 -21.531 1 96.19 243 HIS A CA 1
ATOM 1938 C C . HIS A 1 243 ? -3.252 -30.516 -20.047 1 96.19 243 HIS A C 1
ATOM 1940 O O . HIS A 1 243 ? -4.125 -31.297 -19.641 1 96.19 243 HIS A O 1
ATOM 1946 N N . SER A 1 244 ? -2.373 -30 -19.312 1 96.94 244 SER A N 1
ATOM 1947 C CA . SER A 1 244 ? -2.375 -30.266 -17.875 1 96.94 244 SER A CA 1
ATOM 1948 C C . SER A 1 244 ? -3.604 -29.672 -17.203 1 96.94 244 SER A C 1
ATOM 1950 O O . SER A 1 244 ? -4.164 -30.266 -16.281 1 96.94 244 SER A O 1
ATOM 1952 N N . LEU A 1 245 ? -3.963 -28.531 -17.625 1 97 245 LEU A N 1
ATOM 1953 C CA . LEU A 1 245 ? -5.152 -27.875 -17.078 1 97 245 LEU A CA 1
ATOM 1954 C C . LEU A 1 245 ? -6.395 -28.719 -17.312 1 97 245 LEU A C 1
ATOM 1956 O O . LEU A 1 245 ? -7.219 -28.891 -16.422 1 97 245 LEU A O 1
ATOM 1960 N N . ARG A 1 246 ? -6.492 -29.219 -18.5 1 95.62 246 ARG A N 1
ATOM 1961 C CA . ARG A 1 246 ? -7.609 -30.094 -18.828 1 95.62 246 ARG A CA 1
ATOM 1962 C C . ARG A 1 246 ? -7.633 -31.312 -17.922 1 95.62 246 ARG A C 1
ATOM 1964 O O . ARG A 1 246 ? -8.695 -31.703 -17.422 1 95.62 246 ARG A O 1
ATOM 1971 N N . ARG A 1 247 ? -6.535 -31.875 -17.719 1 96.25 247 ARG A N 1
ATOM 1972 C CA . ARG A 1 247 ? -6.441 -33.062 -16.875 1 96.25 247 ARG A CA 1
ATOM 1973 C C . ARG A 1 247 ? -6.852 -32.75 -15.438 1 96.25 247 ARG A C 1
ATOM 1975 O O . ARG A 1 247 ? -7.586 -33.531 -14.812 1 96.25 247 ARG A O 1
ATOM 1982 N N . VAL A 1 248 ? -6.402 -31.656 -14.875 1 97.44 248 VAL A N 1
ATOM 1983 C CA . VAL A 1 248 ? -6.715 -31.25 -13.508 1 97.44 248 VAL A CA 1
ATOM 1984 C C . VAL A 1 248 ? -8.227 -31.078 -13.352 1 97.44 248 VAL A C 1
ATOM 1986 O O . VAL A 1 248 ? -8.82 -31.594 -12.406 1 97.44 248 VAL A O 1
ATOM 1989 N N . ARG A 1 249 ? -8.859 -30.469 -14.258 1 96 249 ARG A N 1
ATOM 1990 C CA . ARG A 1 249 ? -10.281 -30.172 -14.156 1 96 249 ARG A CA 1
ATOM 1991 C C . ARG A 1 249 ? -11.125 -31.422 -14.383 1 96 249 ARG A C 1
ATOM 1993 O O . ARG A 1 249 ? -12.234 -31.531 -13.844 1 96 249 ARG A O 1
ATOM 2000 N N . GLU A 1 250 ? -10.57 -32.312 -15.125 1 95.25 250 GLU A N 1
ATOM 2001 C CA . GLU A 1 250 ? -11.25 -33.594 -15.328 1 95.25 250 GLU A CA 1
ATOM 2002 C C . GLU A 1 250 ? -11.188 -34.438 -14.07 1 95.25 250 GLU A C 1
ATOM 2004 O O . GLU A 1 250 ? -12.148 -35.125 -13.734 1 95.25 250 GLU A O 1
ATOM 2009 N N . LYS A 1 251 ? -10.117 -34.344 -13.383 1 95.88 251 LYS A N 1
ATOM 2010 C CA . LYS A 1 251 ? -9.867 -35.281 -12.273 1 95.88 251 LYS A CA 1
ATOM 2011 C C . LYS A 1 251 ? -10.328 -34.656 -10.953 1 95.88 251 LYS A C 1
ATOM 2013 O O . LYS A 1 251 ? -10.547 -35.406 -9.977 1 95.88 251 LYS A O 1
ATOM 2018 N N . ILE A 1 252 ? -10.375 -33.375 -10.859 1 95.12 252 ILE A N 1
ATOM 2019 C CA . ILE A 1 252 ? -10.875 -32.688 -9.672 1 95.12 252 ILE A CA 1
ATOM 2020 C C . ILE A 1 252 ? -12.172 -31.969 -10.008 1 95.12 252 ILE A C 1
ATOM 2022 O O . ILE A 1 252 ? -12.148 -30.781 -10.312 1 95.12 252 ILE A O 1
ATOM 2026 N N . PRO A 1 253 ? -13.211 -32.625 -9.93 1 90 253 PRO A N 1
ATOM 2027 C CA . PRO A 1 253 ? -14.469 -31.984 -10.312 1 90 253 PRO A CA 1
ATOM 2028 C C . PRO A 1 253 ? -14.922 -30.922 -9.305 1 90 253 PRO A C 1
ATOM 2030 O O . PRO A 1 253 ? -15.102 -31.234 -8.125 1 90 253 PRO A O 1
ATOM 2033 N N . CYS A 1 254 ? -15 -29.672 -9.75 1 92.88 254 CYS A N 1
ATOM 2034 C CA . CYS A 1 254 ? -15.375 -28.562 -8.883 1 92.88 254 CYS A CA 1
ATOM 2035 C C . CYS A 1 254 ? -16.594 -27.812 -9.43 1 92.88 254 CYS A C 1
ATOM 2037 O O . CYS A 1 254 ? -17.016 -26.812 -8.867 1 92.88 254 CYS A O 1
ATOM 2039 N N . GLU A 1 255 ? -17.203 -28.172 -10.477 1 88.12 255 GLU A N 1
ATOM 2040 C CA . GLU A 1 255 ? -18.219 -27.422 -11.195 1 88.12 255 GLU A CA 1
ATOM 2041 C C . GLU A 1 255 ? -19.422 -27.125 -10.305 1 88.12 255 GLU A C 1
ATOM 2043 O O . GLU A 1 255 ? -19.938 -26.016 -10.32 1 88.12 255 GLU A O 1
ATOM 2048 N N . ASN A 1 256 ? -19.844 -27.984 -9.492 1 89.06 256 ASN A N 1
ATOM 2049 C CA . ASN A 1 256 ? -21.047 -27.812 -8.703 1 89.06 256 ASN A CA 1
ATOM 2050 C C . ASN A 1 256 ? -20.719 -27.453 -7.254 1 89.06 256 ASN A C 1
ATOM 2052 O O . ASN A 1 256 ? -21.594 -27.484 -6.387 1 89.06 256 ASN A O 1
ATOM 2056 N N . LEU A 1 257 ? -19.516 -27.125 -7.055 1 91.5 257 LEU A N 1
ATOM 2057 C CA . LEU A 1 257 ? -19.125 -26.828 -5.684 1 91.5 257 LEU A CA 1
ATOM 2058 C C . LEU A 1 257 ? -18.922 -25.328 -5.488 1 91.5 257 LEU A C 1
ATOM 2060 O O . LEU A 1 257 ? -18.484 -24.641 -6.406 1 91.5 257 LEU A O 1
ATOM 2064 N N . THR A 1 258 ? -19.25 -24.875 -4.309 1 83.44 258 THR A N 1
ATOM 2065 C CA . THR A 1 258 ? -18.953 -23.5 -3.93 1 83.44 258 THR A CA 1
ATOM 2066 C C . THR A 1 258 ? -17.469 -23.359 -3.578 1 83.44 258 THR A C 1
ATOM 2068 O O . THR A 1 258 ? -16.781 -24.344 -3.375 1 83.44 258 THR A O 1
ATOM 2071 N N . ASN A 1 259 ? -17.047 -22.141 -3.568 1 84.44 259 ASN A N 1
ATOM 2072 C CA . ASN A 1 259 ? -15.656 -21.891 -3.195 1 84.44 259 ASN A CA 1
ATOM 2073 C C . ASN A 1 259 ? -15.344 -22.422 -1.806 1 84.44 259 ASN A C 1
ATOM 2075 O O . ASN A 1 259 ? -14.258 -22.969 -1.576 1 84.44 259 ASN A O 1
ATOM 2079 N N . GLN A 1 260 ? -16.266 -22.312 -0.965 1 82.38 260 GLN A N 1
ATOM 2080 C CA . GLN A 1 260 ? -16.078 -22.781 0.401 1 82.38 260 GLN A CA 1
ATOM 2081 C C . GLN A 1 260 ? -15.93 -24.297 0.44 1 82.38 260 GLN A C 1
ATOM 2083 O O . GLN A 1 260 ? -15.109 -24.828 1.187 1 82.38 260 GLN A O 1
ATOM 2088 N N . GLU A 1 261 ? -16.703 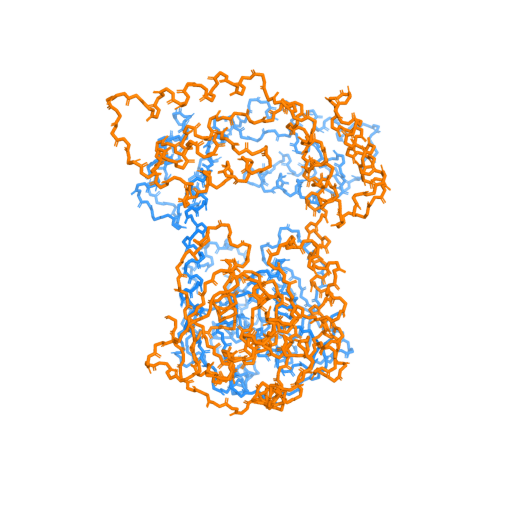-24.906 -0.353 1 88.56 261 GLU A N 1
ATOM 2089 C CA . GLU A 1 261 ? -16.656 -26.375 -0.417 1 88.56 261 GLU A CA 1
ATOM 2090 C C . GLU A 1 261 ? -15.352 -26.859 -1.044 1 88.56 261 GLU A C 1
ATOM 2092 O O . GLU A 1 261 ? -14.758 -27.844 -0.589 1 88.56 261 GLU A O 1
ATOM 2097 N N . ILE A 1 262 ? -14.953 -26.172 -2.084 1 93.19 262 ILE A N 1
ATOM 2098 C CA . ILE A 1 262 ? -13.695 -26.516 -2.752 1 93.19 262 ILE A CA 1
ATOM 2099 C C . ILE A 1 262 ? -12.539 -26.406 -1.765 1 93.19 262 ILE A C 1
ATOM 2101 O O . ILE A 1 262 ? -11.711 -27.297 -1.667 1 93.19 262 ILE A O 1
ATOM 2105 N N . ASN A 1 263 ? -12.57 -25.359 -1.05 1 89.88 263 ASN A N 1
ATOM 2106 C CA . ASN A 1 263 ? -11.516 -25.141 -0.071 1 89.88 263 ASN A CA 1
ATOM 2107 C C . ASN A 1 263 ? -11.531 -26.203 1.018 1 89.88 263 ASN A C 1
ATOM 2109 O O . ASN A 1 263 ? -10.477 -26.734 1.396 1 89.88 263 ASN A O 1
ATOM 2113 N N . SER A 1 264 ? -12.672 -26.5 1.49 1 89.56 264 SER A N 1
ATOM 2114 C CA . SER A 1 264 ? -12.812 -27.484 2.553 1 89.56 264 SER A CA 1
ATOM 2115 C C . SER A 1 264 ? -12.352 -28.859 2.086 1 89.56 264 SER A C 1
ATOM 2117 O O . SER A 1 264 ? -11.75 -29.625 2.854 1 89.56 264 SER A O 1
ATOM 2119 N N . LYS A 1 265 ? -12.562 -29.109 0.869 1 93.5 265 LYS A N 1
ATOM 2120 C CA . LYS A 1 265 ? -12.312 -30.453 0.348 1 93.5 265 LYS A CA 1
ATOM 2121 C C . LYS A 1 265 ? -10.859 -30.609 -0.099 1 93.5 265 LYS A C 1
ATOM 2123 O O . LYS A 1 265 ? -10.258 -31.672 0.069 1 93.5 265 LYS A O 1
ATOM 2128 N N . TYR A 1 266 ? -10.305 -29.578 -0.658 1 95.88 266 TYR A N 1
ATOM 2129 C CA . TYR A 1 266 ? -9.086 -29.812 -1.427 1 95.88 266 TYR A CA 1
ATOM 2130 C C . TYR A 1 266 ? -7.934 -28.984 -0.893 1 95.88 266 TYR A C 1
ATOM 2132 O O . TYR A 1 266 ? -6.781 -29.172 -1.295 1 95.88 266 TYR A O 1
ATOM 2140 N N . SER A 1 267 ? -8.164 -28.094 0.009 1 95.12 267 SER A N 1
ATOM 2141 C CA . SER A 1 267 ? -7.121 -27.172 0.443 1 95.12 267 SER A CA 1
ATOM 2142 C C . SER A 1 267 ? -5.93 -27.922 1.028 1 95.12 267 SER A C 1
ATOM 2144 O O . SER A 1 267 ? -4.777 -27.547 0.788 1 95.12 267 SER A O 1
ATOM 2146 N N . HIS A 1 268 ? -6.18 -28.938 1.752 1 95.62 268 HIS A N 1
ATOM 2147 C CA . HIS A 1 268 ? -5.105 -29.703 2.379 1 95.62 268 HIS A CA 1
ATOM 2148 C C . HIS A 1 268 ? -4.262 -30.438 1.335 1 95.62 268 HIS A C 1
ATOM 2150 O O . HIS A 1 268 ? -3.031 -30.438 1.42 1 95.62 268 HIS A O 1
ATOM 2156 N N . LYS A 1 269 ? -4.922 -31.016 0.427 1 96.19 269 LYS A N 1
ATOM 2157 C CA . LYS A 1 269 ? -4.219 -31.734 -0.629 1 96.19 269 LYS A CA 1
ATOM 2158 C C . LYS A 1 269 ? -3.389 -30.797 -1.488 1 96.19 269 LYS A C 1
ATOM 2160 O O . LYS A 1 269 ? -2.262 -31.109 -1.867 1 96.19 269 LYS A O 1
ATOM 2165 N N . LEU A 1 270 ? -3.92 -29.688 -1.786 1 97.06 270 LEU A N 1
ATOM 2166 C CA . LEU A 1 270 ? -3.195 -28.656 -2.533 1 97.06 270 LEU A CA 1
ATOM 2167 C C . LEU A 1 270 ? -1.974 -28.188 -1.755 1 97.06 270 LEU A C 1
ATOM 2169 O O . LEU A 1 270 ? -0.89 -28.031 -2.324 1 97.06 270 LEU A O 1
ATOM 2173 N N . GLY A 1 271 ? -2.184 -28 -0.505 1 96.06 271 GLY A N 1
ATOM 2174 C CA . GLY A 1 271 ? -1.085 -27.594 0.35 1 96.06 271 GLY A CA 1
ATOM 2175 C C . GLY A 1 271 ? 0.052 -28.594 0.393 1 96.06 271 GLY A C 1
ATOM 2176 O O . GLY A 1 271 ? 1.224 -28.219 0.324 1 96.06 271 GLY A O 1
ATOM 2177 N N . ASP A 1 272 ? -0.31 -29.797 0.509 1 95.25 272 ASP A N 1
ATOM 2178 C CA . ASP A 1 272 ? 0.688 -30.875 0.529 1 95.25 272 ASP A CA 1
ATOM 2179 C C . ASP A 1 272 ? 1.469 -30.922 -0.782 1 95.25 272 ASP A C 1
ATOM 2181 O O . ASP A 1 272 ? 2.688 -31.094 -0.778 1 95.25 272 ASP A O 1
ATOM 2185 N N . ALA A 1 273 ? 0.798 -30.797 -1.865 1 95.88 273 ALA A N 1
ATOM 2186 C CA . ALA A 1 273 ? 1.437 -30.797 -3.18 1 95.88 273 ALA A CA 1
ATOM 2187 C C . ALA A 1 273 ? 2.441 -29.656 -3.305 1 95.88 273 ALA A C 1
ATOM 2189 O O . ALA A 1 273 ? 3.537 -29.844 -3.838 1 95.88 273 ALA A O 1
ATOM 2190 N N . ALA A 1 274 ? 2.072 -28.516 -2.838 1 95.12 274 ALA A N 1
ATOM 2191 C CA . ALA A 1 274 ? 2.953 -27.359 -2.893 1 95.12 274 ALA A CA 1
ATOM 2192 C C . ALA A 1 274 ? 4.227 -27.594 -2.082 1 95.12 274 ALA A C 1
ATOM 2194 O O . ALA A 1 274 ? 5.324 -27.234 -2.52 1 95.12 274 ALA A O 1
ATOM 2195 N N . LYS A 1 275 ? 4.082 -28.234 -0.932 1 93.69 275 LYS A N 1
ATOM 2196 C CA . LYS A 1 275 ? 5.223 -28.531 -0.074 1 93.69 275 LYS A CA 1
ATOM 2197 C C . LYS A 1 275 ? 6.18 -29.5 -0.752 1 93.69 275 LYS A C 1
ATOM 2199 O O . LYS A 1 275 ? 7.398 -29.328 -0.707 1 93.69 275 LYS A O 1
ATOM 2204 N N . ILE A 1 276 ? 5.66 -30.438 -1.312 1 93.12 276 ILE A N 1
ATOM 2205 C CA . ILE A 1 276 ? 6.469 -31.453 -1.984 1 93.12 276 ILE A CA 1
ATOM 2206 C C . ILE A 1 276 ? 7.18 -30.828 -3.184 1 93.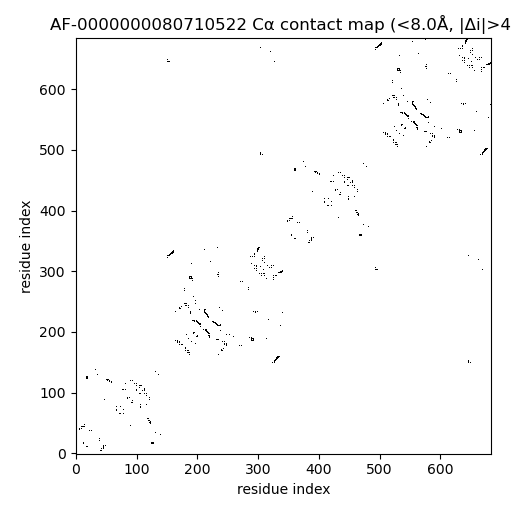12 276 ILE A C 1
ATOM 2208 O O . ILE A 1 276 ? 8.375 -31.047 -3.385 1 93.12 276 ILE A O 1
ATOM 2212 N N . LEU A 1 277 ? 6.461 -30.047 -3.959 1 93 277 LEU A N 1
ATOM 2213 C CA . LEU A 1 277 ? 7.004 -29.422 -5.156 1 93 277 LEU A CA 1
ATOM 2214 C C . LEU A 1 277 ? 8.203 -28.547 -4.812 1 93 277 LEU A C 1
ATOM 2216 O O . LEU A 1 277 ? 9.188 -28.516 -5.555 1 93 277 LEU A O 1
ATOM 2220 N N . THR A 1 278 ? 8.125 -27.797 -3.699 1 90.06 278 THR A N 1
ATOM 2221 C CA . THR A 1 278 ? 9.164 -26.844 -3.334 1 90.06 278 THR A CA 1
ATOM 2222 C C . THR A 1 278 ? 10.156 -27.469 -2.363 1 90.06 278 THR A C 1
ATOM 2224 O O . THR A 1 278 ? 10.953 -26.766 -1.739 1 90.06 278 THR A O 1
ATOM 2227 N N . GLU A 1 279 ? 10.062 -28.719 -2.203 1 88.31 279 GLU A N 1
ATOM 2228 C CA . GLU A 1 279 ? 10.977 -29.484 -1.365 1 88.31 279 GLU A CA 1
ATOM 2229 C C . GLU A 1 279 ? 10.938 -29 0.082 1 88.31 279 GLU A C 1
ATOM 2231 O O . GLU A 1 279 ? 11.984 -28.734 0.681 1 88.31 279 GLU A O 1
ATOM 2236 N N . ASN A 1 280 ? 9.797 -28.781 0.56 1 75.81 280 ASN A N 1
ATOM 2237 C CA . ASN A 1 280 ? 9.469 -28.516 1.957 1 75.81 280 ASN A CA 1
ATOM 2238 C C . ASN A 1 280 ? 9.953 -27.125 2.391 1 75.81 280 ASN A C 1
ATOM 2240 O O . ASN A 1 280 ? 10.453 -26.969 3.506 1 75.81 280 ASN A O 1
ATOM 2244 N N . MET A 1 281 ? 9.867 -26.359 1.438 1 76.94 281 MET A N 1
ATOM 2245 C CA . MET A 1 281 ? 10.031 -24.969 1.831 1 76.94 281 MET A CA 1
ATOM 2246 C C . MET A 1 281 ? 8.812 -24.469 2.613 1 76.94 281 MET A C 1
ATOM 2248 O O . MET A 1 281 ? 7.773 -25.125 2.621 1 76.94 281 MET A O 1
ATOM 2252 N N . ARG A 1 282 ? 8.938 -23.641 3.518 1 79.06 282 ARG A N 1
ATOM 2253 C CA . ARG A 1 282 ? 7.84 -23.047 4.273 1 79.06 282 ARG A CA 1
ATOM 2254 C C . ARG A 1 282 ? 6.922 -22.25 3.365 1 79.06 282 ARG A C 1
ATOM 2256 O O . ARG A 1 282 ? 6.852 -21.016 3.471 1 79.06 282 ARG A O 1
ATOM 2263 N N . VAL A 1 283 ? 6.238 -23.031 2.402 1 84.81 283 VAL A N 1
ATOM 2264 C CA . VAL A 1 283 ? 5.379 -22.344 1.442 1 84.81 283 VAL A CA 1
ATOM 2265 C C . VAL A 1 283 ? 3.979 -22.953 1.474 1 84.81 283 VAL A C 1
ATOM 2267 O O . VAL A 1 283 ? 3.826 -24.172 1.632 1 84.81 283 VAL A O 1
ATOM 2270 N N . ARG A 1 284 ? 3.006 -22.25 1.396 1 88.81 284 ARG A N 1
ATOM 2271 C CA . ARG A 1 284 ? 1.612 -22.625 1.177 1 88.81 284 ARG A CA 1
ATOM 2272 C C . ARG A 1 284 ? 1.263 -22.578 -0.307 1 88.81 284 ARG A C 1
ATOM 2274 O O . ARG A 1 284 ? 1.992 -22 -1.109 1 88.81 284 ARG A O 1
ATOM 2281 N N . PHE A 1 285 ? 0.178 -23.172 -0.613 1 94.56 285 PHE A N 1
ATOM 2282 C CA . PHE A 1 285 ? -0.225 -23.203 -2.014 1 94.56 285 PHE A CA 1
ATOM 2283 C C . PHE A 1 285 ? -0.319 -21.781 -2.584 1 94.56 285 PHE A C 1
ATOM 2285 O O . PHE A 1 285 ? 0.148 -21.531 -3.695 1 94.56 285 PHE A O 1
ATOM 2292 N N . HIS A 1 286 ? -0.864 -20.891 -1.826 1 91.5 286 HIS A N 1
ATOM 2293 C CA . HIS A 1 286 ? -1.07 -19.531 -2.291 1 91.5 286 HIS A CA 1
ATOM 2294 C C . HIS A 1 286 ? 0.259 -18.812 -2.504 1 91.5 286 HIS A C 1
ATOM 2296 O O . HIS A 1 286 ? 0.326 -17.828 -3.242 1 91.5 286 HIS A O 1
ATOM 2302 N N . ASP A 1 287 ? 1.308 -19.312 -1.93 1 91.81 287 ASP A N 1
ATOM 2303 C CA . ASP A 1 287 ? 2.629 -18.719 -2.08 1 91.81 287 ASP A CA 1
ATOM 2304 C C . ASP A 1 287 ? 3.205 -18.984 -3.467 1 91.81 287 ASP A C 1
ATOM 2306 O O . ASP A 1 287 ? 4.102 -18.281 -3.924 1 91.81 287 ASP A O 1
ATOM 2310 N N . LEU A 1 288 ? 2.686 -20 -4.09 1 95.44 288 LEU A N 1
ATOM 2311 C CA . LEU A 1 288 ? 3.193 -20.344 -5.414 1 95.44 288 LEU A CA 1
ATOM 2312 C C . LEU A 1 288 ? 2.947 -19.203 -6.398 1 95.44 288 LEU A C 1
ATOM 2314 O O . LEU A 1 288 ? 3.748 -18.984 -7.309 1 95.44 288 LEU A O 1
ATOM 2318 N N . ARG A 1 289 ? 1.879 -18.516 -6.148 1 94.88 289 ARG A N 1
ATOM 2319 C CA . ARG A 1 289 ? 1.556 -17.344 -6.949 1 94.88 289 ARG A CA 1
ATOM 2320 C C . ARG A 1 289 ? 2.637 -16.281 -6.816 1 94.88 289 ARG A C 1
ATOM 2322 O O . ARG A 1 289 ? 3.051 -15.68 -7.809 1 94.88 289 ARG A O 1
ATOM 2329 N N . GLY A 1 290 ? 3.098 -16.109 -5.664 1 93.12 290 GLY A N 1
ATOM 2330 C CA . GLY A 1 290 ? 4.188 -15.172 -5.414 1 93.12 290 GLY A CA 1
ATOM 2331 C C . GLY A 1 290 ? 5.496 -15.594 -6.055 1 93.12 290 GLY A C 1
ATOM 2332 O O . GLY A 1 290 ? 6.211 -14.766 -6.621 1 93.12 290 GLY A O 1
ATOM 2333 N N . LEU A 1 291 ? 5.762 -16.844 -5.918 1 93.94 291 LEU A N 1
ATOM 2334 C CA . LEU A 1 291 ? 6.965 -17.391 -6.535 1 93.94 291 LEU A CA 1
ATOM 2335 C C . LEU A 1 291 ? 6.957 -17.156 -8.039 1 93.94 291 LEU A C 1
ATOM 2337 O O . LEU A 1 291 ? 7.961 -16.719 -8.609 1 93.94 291 LEU A O 1
ATOM 2341 N N . TYR A 1 292 ? 5.848 -17.438 -8.633 1 96.69 292 TYR A N 1
ATOM 2342 C CA . TYR A 1 292 ? 5.695 -17.141 -10.047 1 96.69 292 TYR A CA 1
ATOM 2343 C C . TYR A 1 292 ? 6.047 -15.695 -10.352 1 96.69 292 TYR A C 1
ATOM 2345 O O . TYR A 1 292 ? 6.801 -15.414 -11.289 1 96.69 292 TYR A O 1
ATOM 2353 N N . GLY A 1 293 ? 5.402 -14.805 -9.594 1 96.12 293 GLY A N 1
ATOM 2354 C CA . GLY A 1 293 ? 5.625 -13.391 -9.828 1 96.12 293 GLY A CA 1
ATOM 2355 C C . GLY A 1 293 ? 7.09 -13 -9.781 1 96.12 293 GLY A C 1
ATOM 2356 O O . GLY A 1 293 ? 7.586 -12.312 -10.68 1 96.12 293 GLY A O 1
ATOM 2357 N N . MET A 1 294 ? 7.777 -13.484 -8.805 1 94.31 294 MET A N 1
ATOM 2358 C CA . MET A 1 294 ? 9.18 -13.148 -8.609 1 94.31 294 MET A CA 1
ATOM 2359 C C . MET A 1 294 ? 10.047 -13.781 -9.688 1 94.31 294 MET A C 1
ATOM 2361 O O . MET A 1 294 ? 10.953 -13.133 -10.227 1 94.31 294 MET A O 1
ATOM 2365 N N . ILE A 1 295 ? 9.781 -14.969 -10.055 1 96.5 295 ILE A N 1
ATOM 2366 C CA . ILE A 1 295 ? 10.586 -15.688 -11.031 1 96.5 295 ILE A CA 1
ATOM 2367 C C . ILE A 1 295 ? 10.344 -15.109 -12.422 1 96.5 295 ILE A C 1
ATOM 2369 O O . ILE A 1 295 ? 11.289 -14.883 -13.188 1 96.5 295 ILE A O 1
ATOM 2373 N N . SER A 1 296 ? 9.078 -14.852 -12.742 1 97.38 296 SER A N 1
ATOM 2374 C CA . SER A 1 296 ? 8.758 -14.352 -14.078 1 97.38 296 SER A CA 1
ATOM 2375 C C . SER A 1 296 ? 9.352 -12.969 -14.305 1 97.38 296 SER A C 1
ATOM 2377 O O . SER A 1 296 ? 9.758 -12.641 -15.422 1 97.38 296 SER A O 1
ATOM 2379 N N . HIS A 1 297 ? 9.453 -12.141 -13.328 1 94.88 297 HIS A N 1
ATOM 2380 C CA . HIS A 1 297 ? 10.055 -10.812 -13.43 1 94.88 297 HIS A CA 1
ATOM 2381 C C . HIS A 1 297 ? 11.508 -10.898 -13.883 1 94.88 297 HIS A C 1
ATOM 2383 O O . HIS A 1 297 ? 11.984 -10.023 -14.609 1 94.88 297 HIS A O 1
ATOM 2389 N N . ARG A 1 298 ? 12.148 -11.953 -13.469 1 92.88 298 ARG A N 1
ATOM 2390 C CA . ARG A 1 298 ? 13.555 -12.141 -13.812 1 92.88 298 ARG A CA 1
ATOM 2391 C C . ARG A 1 298 ? 13.703 -12.898 -15.125 1 92.88 298 ARG A C 1
ATOM 2393 O O . ARG A 1 298 ? 14.688 -12.703 -15.852 1 92.88 298 ARG A O 1
ATOM 2400 N N . THR A 1 299 ? 12.773 -13.703 -15.398 1 96.44 299 THR A N 1
ATOM 2401 C CA . THR A 1 299 ? 12.844 -14.57 -16.562 1 96.44 299 THR A CA 1
ATOM 2402 C C . THR A 1 299 ? 12.586 -13.773 -17.844 1 96.44 299 THR A C 1
ATOM 2404 O O . THR A 1 299 ? 13.164 -14.062 -18.891 1 96.44 299 THR A O 1
ATOM 2407 N N . PHE A 1 300 ? 11.711 -12.766 -17.734 1 96.56 300 PHE A N 1
ATOM 2408 C CA . PHE A 1 300 ? 11.383 -11.93 -18.891 1 96.56 300 PHE A CA 1
ATOM 2409 C C . PHE A 1 300 ? 12.07 -10.57 -18.781 1 96.56 300 PHE A C 1
ATOM 2411 O O . PHE A 1 300 ? 12.023 -9.93 -17.734 1 96.56 300 PHE A O 1
ATOM 2418 N N . LYS A 1 301 ? 12.742 -10.172 -19.797 1 94.06 301 LYS A N 1
ATOM 2419 C CA . LYS A 1 301 ? 13.305 -8.828 -19.828 1 94.06 301 LYS A CA 1
ATOM 2420 C C . LYS A 1 301 ? 12.211 -7.77 -19.797 1 94.06 301 LYS A C 1
ATOM 2422 O O . LYS A 1 301 ? 11.242 -7.84 -20.562 1 94.06 301 LYS A O 1
ATOM 2427 N N . ASN A 1 302 ? 12.312 -6.871 -18.875 1 93.81 302 ASN A N 1
ATOM 2428 C CA . ASN A 1 302 ? 11.32 -5.816 -18.703 1 93.81 302 ASN A CA 1
ATOM 2429 C C . ASN A 1 302 ? 11.938 -4.562 -18.094 1 93.81 302 ASN A C 1
ATOM 2431 O O . ASN A 1 302 ? 13.07 -4.598 -17.609 1 93.81 302 ASN A O 1
ATOM 2435 N N . SER A 1 303 ? 11.188 -3.434 -18.141 1 91.5 303 SER A N 1
ATOM 2436 C CA . SER A 1 303 ? 11.703 -2.172 -17.609 1 91.5 303 SER A CA 1
ATOM 2437 C C . SER A 1 303 ? 10.906 -1.726 -16.391 1 91.5 303 SER A C 1
ATOM 2439 O O . SER A 1 303 ? 11.227 -0.704 -15.773 1 91.5 303 SER A O 1
ATOM 2441 N N . CYS A 1 304 ? 9.938 -2.553 -16.031 1 92.75 304 CYS A N 1
ATOM 2442 C CA . CYS A 1 304 ? 9.07 -2.096 -14.953 1 92.75 304 CYS A CA 1
ATOM 2443 C C . CYS A 1 304 ? 9.562 -2.596 -13.602 1 92.75 304 CYS A C 1
ATOM 2445 O O . CYS A 1 304 ? 10.359 -3.533 -13.539 1 92.75 304 CYS A O 1
ATOM 2447 N N . SER A 1 305 ? 9.148 -1.99 -12.562 1 90.81 305 SER A N 1
ATOM 2448 C CA . SER A 1 305 ? 9.492 -2.398 -11.211 1 90.81 305 SER A CA 1
ATOM 2449 C C . SER A 1 305 ? 8.82 -3.717 -10.836 1 90.81 305 SER A C 1
ATOM 2451 O O . SER A 1 305 ? 7.832 -4.109 -11.461 1 90.81 305 SER A O 1
ATOM 2453 N N . ILE A 1 306 ? 9.32 -4.348 -9.836 1 90.06 306 ILE A N 1
ATOM 2454 C CA . ILE A 1 306 ? 8.789 -5.637 -9.398 1 90.06 306 ILE A CA 1
ATOM 2455 C C . ILE A 1 306 ? 7.344 -5.473 -8.93 1 90.06 306 ILE A C 1
ATOM 2457 O O . ILE A 1 306 ? 6.508 -6.352 -9.156 1 90.06 306 ILE A O 1
ATOM 2461 N N . ASN A 1 307 ? 7.016 -4.371 -8.32 1 90.31 307 ASN A N 1
ATOM 2462 C CA . ASN A 1 307 ? 5.664 -4.16 -7.816 1 90.31 307 ASN A CA 1
ATOM 2463 C C . ASN A 1 307 ? 4.66 -3.996 -8.953 1 90.31 307 ASN A C 1
ATOM 2465 O O . ASN A 1 307 ? 3.539 -4.504 -8.875 1 90.31 307 ASN A O 1
ATOM 2469 N N . ILE A 1 308 ? 5.09 -3.314 -9.93 1 90.75 308 ILE A N 1
ATOM 2470 C CA . ILE A 1 308 ? 4.223 -3.176 -11.094 1 90.75 308 ILE A CA 1
ATOM 2471 C C . ILE A 1 308 ? 4.082 -4.523 -11.797 1 90.75 308 ILE A C 1
ATOM 2473 O O . ILE A 1 308 ? 2.984 -4.902 -12.211 1 90.75 308 ILE A O 1
ATOM 2477 N N . TRP A 1 309 ? 5.184 -5.176 -11.938 1 93.38 309 TRP A N 1
ATOM 2478 C CA . TRP A 1 309 ? 5.156 -6.496 -12.562 1 93.38 309 TRP A CA 1
ATOM 2479 C C . TRP A 1 309 ? 4.18 -7.422 -11.844 1 93.38 309 TRP A C 1
ATOM 2481 O O . TRP A 1 309 ? 3.326 -8.047 -12.477 1 93.38 309 TRP A O 1
ATOM 2491 N N . LEU A 1 310 ? 4.305 -7.457 -10.57 1 93.12 310 LEU A N 1
ATOM 2492 C CA . LEU A 1 310 ? 3.441 -8.312 -9.766 1 93.12 310 LEU A CA 1
ATOM 2493 C C . LEU A 1 310 ? 1.98 -7.895 -9.906 1 93.12 310 LEU A C 1
ATOM 2495 O O . LEU A 1 310 ? 1.103 -8.742 -10.086 1 93.12 310 LEU A O 1
ATOM 2499 N N . THR A 1 311 ? 1.726 -6.684 -9.852 1 90.94 311 THR A N 1
ATOM 2500 C CA . THR A 1 311 ? 0.361 -6.176 -9.93 1 90.94 311 THR A CA 1
ATOM 2501 C C . THR A 1 311 ? -0.278 -6.547 -11.266 1 90.94 311 THR A C 1
ATOM 2503 O O . THR A 1 311 ? -1.415 -7.02 -11.305 1 90.94 311 THR A O 1
ATOM 2506 N N . LYS A 1 312 ? 0.441 -6.406 -12.305 1 91.75 312 LYS A N 1
ATOM 2507 C CA . LYS A 1 312 ? -0.099 -6.625 -13.641 1 91.75 312 LYS A CA 1
ATOM 2508 C C . LYS A 1 312 ? -0.194 -8.109 -13.961 1 91.75 312 LYS A C 1
ATOM 2510 O O . LYS A 1 312 ? -1.175 -8.562 -14.555 1 91.75 312 LYS A O 1
ATOM 2515 N N . THR A 1 313 ? 0.795 -8.867 -13.602 1 94.88 313 THR A N 1
ATOM 2516 C CA . THR A 1 313 ? 0.809 -10.281 -13.961 1 94.88 313 THR A CA 1
ATOM 2517 C C . THR A 1 313 ? -0.125 -11.078 -13.047 1 94.88 313 THR A C 1
ATOM 2519 O O . THR A 1 313 ? -0.729 -12.062 -13.484 1 94.88 313 THR A O 1
ATOM 2522 N N . LEU A 1 314 ? -0.216 -10.648 -11.836 1 93.12 314 LEU A N 1
ATOM 2523 C CA . LEU A 1 314 ? -1.072 -11.367 -10.898 1 93.12 314 LEU A CA 1
ATOM 2524 C C . LEU A 1 314 ? -2.488 -10.805 -10.914 1 93.12 314 LEU A C 1
ATOM 2526 O O . LEU A 1 314 ? -3.383 -11.344 -10.258 1 93.12 314 LEU A O 1
ATOM 2530 N N . LEU A 1 315 ? -2.621 -9.711 -11.625 1 90 315 LEU A N 1
ATOM 2531 C CA . LEU A 1 315 ? -3.924 -9.094 -11.859 1 90 315 LEU A CA 1
ATOM 2532 C C . LEU A 1 315 ? -4.523 -8.578 -10.555 1 90 315 LEU A C 1
ATOM 2534 O O . LEU A 1 315 ? -5.68 -8.875 -10.242 1 90 315 LEU A O 1
ATOM 2538 N N . HIS A 1 316 ? -3.668 -7.91 -9.828 1 84.5 316 HIS A N 1
ATOM 2539 C CA . HIS A 1 316 ? -4.145 -7.211 -8.641 1 84.5 316 HIS A CA 1
ATOM 2540 C C . HIS A 1 316 ? -4.664 -5.82 -8.992 1 84.5 316 HIS A C 1
ATOM 2542 O O . HIS A 1 316 ? -4.195 -5.199 -9.945 1 84.5 316 HIS A O 1
ATOM 2548 N N . GLU A 1 317 ? -5.566 -5.457 -8.227 1 75.25 317 GLU A N 1
ATOM 2549 C CA . GLU A 1 317 ? -6.141 -4.137 -8.469 1 75.25 317 GLU A CA 1
ATOM 2550 C C . GLU A 1 317 ? -5.285 -3.039 -7.836 1 75.25 317 GLU A C 1
ATOM 2552 O O . GLU A 1 317 ? -5.062 -1.99 -8.445 1 75.25 317 GLU A O 1
ATOM 2557 N N . ALA A 1 318 ? -4.809 -3.344 -6.691 1 78.5 318 ALA A N 1
ATOM 2558 C CA . ALA A 1 318 ? -4.07 -2.334 -5.938 1 78.5 318 ALA A CA 1
ATOM 2559 C C . ALA A 1 318 ? -2.58 -2.66 -5.898 1 78.5 318 ALA A C 1
ATOM 2561 O O . ALA A 1 318 ? -2.195 -3.812 -5.68 1 78.5 318 ALA A O 1
ATOM 2562 N N . LEU A 1 319 ? -1.75 -1.687 -6.102 1 79.62 319 LEU A N 1
ATOM 2563 C CA . LEU A 1 319 ? -0.299 -1.836 -6.102 1 79.62 319 LEU A CA 1
ATOM 2564 C C . LEU A 1 319 ? 0.198 -2.318 -4.742 1 79.62 319 LEU A C 1
ATOM 2566 O O . LEU A 1 319 ? 1.184 -3.055 -4.664 1 79.62 319 LEU A O 1
ATOM 2570 N N . ASP A 1 320 ? -0.52 -1.968 -3.758 1 80.88 320 ASP A N 1
ATOM 2571 C CA . ASP A 1 320 ? -0.043 -2.238 -2.404 1 80.88 320 ASP A CA 1
ATOM 2572 C C . ASP A 1 320 ? -0.108 -3.73 -2.086 1 80.88 320 ASP A C 1
ATOM 2574 O O . ASP A 1 320 ? 0.625 -4.219 -1.226 1 80.88 320 ASP A O 1
ATOM 2578 N N . THR A 1 321 ? -0.938 -4.449 -2.84 1 83 321 THR A N 1
ATOM 2579 C CA . THR A 1 321 ? -1.067 -5.879 -2.594 1 83 321 THR A CA 1
ATOM 2580 C C . THR A 1 321 ? 0.195 -6.617 -3.029 1 83 321 THR A C 1
ATOM 2582 O O . THR A 1 321 ? 0.463 -7.727 -2.562 1 83 321 THR A O 1
ATOM 2585 N N . SER A 1 322 ? 0.953 -5.977 -3.887 1 85.38 322 SER A N 1
ATOM 2586 C CA . SER A 1 322 ? 2.166 -6.602 -4.406 1 85.38 322 SER A CA 1
ATOM 2587 C C . SER A 1 322 ? 3.18 -6.848 -3.293 1 85.38 322 SER A C 1
ATOM 2589 O O . SER A 1 322 ? 4.031 -7.734 -3.404 1 85.38 322 SER A O 1
ATOM 2591 N N . ILE A 1 323 ? 3.068 -6.207 -2.209 1 83.94 323 ILE A N 1
ATOM 2592 C CA . ILE A 1 323 ? 4.043 -6.27 -1.125 1 83.94 323 ILE A CA 1
ATOM 2593 C C . ILE A 1 323 ? 4.02 -7.656 -0.49 1 83.94 323 ILE A C 1
ATOM 2595 O O . ILE A 1 323 ? 5.035 -8.117 0.038 1 83.94 323 ILE A O 1
ATOM 2599 N N . PHE A 1 324 ? 2.928 -8.32 -0.641 1 80.19 324 PHE A N 1
ATOM 2600 C CA . PHE A 1 324 ? 2.75 -9.641 -0.045 1 80.19 324 PHE A CA 1
ATOM 2601 C C . PHE A 1 324 ? 3.658 -10.664 -0.716 1 80.19 324 PHE A C 1
ATOM 2603 O O . PHE A 1 324 ? 3.961 -11.711 -0.135 1 80.19 324 PHE A O 1
ATOM 2610 N N . TYR A 1 325 ? 4.168 -10.289 -1.817 1 83.75 325 TYR A N 1
ATOM 2611 C CA . TYR A 1 325 ? 4.852 -11.297 -2.617 1 83.75 325 TYR A CA 1
ATOM 2612 C C . TYR A 1 325 ? 6.359 -11.055 -2.625 1 83.75 325 TYR A C 1
ATOM 2614 O O . TYR A 1 325 ? 7.109 -11.805 -3.258 1 83.75 325 TYR A O 1
ATOM 2622 N N . SER A 1 326 ? 6.789 -10.094 -1.856 1 79.19 326 SER A N 1
ATOM 2623 C CA . SER A 1 326 ? 8.203 -9.742 -1.872 1 79.19 326 SER A CA 1
ATOM 2624 C C . SER A 1 326 ? 8.992 -10.57 -0.865 1 79.19 326 SER A C 1
ATOM 2626 O O . SER A 1 326 ? 10.18 -10.32 -0.643 1 79.19 326 SER A O 1
ATOM 2628 N N . ARG A 1 327 ? 8.398 -11.586 -0.332 1 84.5 327 ARG A N 1
ATOM 2629 C CA . ARG A 1 327 ? 9.062 -12.375 0.7 1 84.5 327 ARG A CA 1
ATOM 2630 C C . ARG A 1 327 ? 9.969 -13.438 0.081 1 84.5 327 ARG A C 1
ATOM 2632 O O . ARG A 1 327 ? 10.719 -14.109 0.79 1 84.5 327 ARG A O 1
ATOM 2639 N N . PHE A 1 328 ? 9.914 -13.57 -1.169 1 88.94 328 PHE A N 1
ATOM 2640 C CA . PHE A 1 328 ? 10.758 -14.547 -1.839 1 88.94 328 PHE A CA 1
ATOM 2641 C C . PHE A 1 328 ? 12 -13.883 -2.426 1 88.94 328 PHE A C 1
ATOM 2643 O O . PHE A 1 328 ? 11.898 -12.867 -3.107 1 88.94 328 PHE A O 1
ATOM 2650 N N . ARG A 1 329 ? 13.109 -14.469 -2.148 1 86.56 329 ARG A N 1
ATOM 2651 C CA . ARG A 1 329 ? 14.383 -14 -2.686 1 86.56 329 ARG A CA 1
ATOM 2652 C C . ARG A 1 329 ? 14.984 -15.031 -3.639 1 86.56 329 ARG A C 1
ATOM 2654 O O . ARG A 1 329 ? 15.25 -16.172 -3.244 1 86.56 329 ARG A O 1
ATOM 2661 N N . ILE A 1 330 ? 15.188 -14.547 -4.785 1 89.19 330 ILE A N 1
ATOM 2662 C CA . ILE A 1 330 ? 15.719 -15.438 -5.805 1 89.19 330 ILE A CA 1
ATOM 2663 C C . ILE A 1 330 ? 17.234 -15.234 -5.93 1 89.19 330 ILE A C 1
ATOM 2665 O O . ILE A 1 330 ? 17.688 -14.133 -6.23 1 89.19 330 ILE A O 1
ATOM 2669 N N . ASP A 1 331 ? 17.953 -16.281 -5.723 1 86.12 331 ASP A N 1
ATOM 2670 C CA . ASP A 1 331 ? 19.406 -16.188 -5.789 1 86.12 331 ASP A CA 1
ATOM 2671 C C . ASP A 1 331 ? 19.906 -16.359 -7.223 1 86.12 331 ASP A C 1
ATOM 2673 O O . ASP A 1 331 ? 20.688 -15.555 -7.715 1 86.12 331 ASP A O 1
ATOM 2677 N N . LYS A 1 332 ? 19.391 -17.438 -7.824 1 89.94 332 LYS A N 1
ATOM 2678 C CA . LYS A 1 332 ? 19.828 -17.734 -9.188 1 89.94 332 LYS A CA 1
ATOM 2679 C C . LYS A 1 332 ? 18.641 -17.859 -10.133 1 89.94 332 LYS A C 1
ATOM 2681 O O . LYS A 1 332 ? 17.672 -18.562 -9.828 1 89.94 332 LYS A O 1
ATOM 2686 N N . CYS A 1 333 ? 18.703 -17.078 -11.18 1 91.44 333 CYS A N 1
ATOM 2687 C CA . CYS A 1 333 ? 17.734 -17.156 -12.266 1 91.44 333 CYS A CA 1
ATOM 2688 C C . CYS A 1 333 ? 18.375 -16.734 -13.586 1 91.44 333 CYS A C 1
ATOM 2690 O O . CYS A 1 333 ? 18.594 -15.547 -13.828 1 91.44 333 CYS A O 1
ATOM 2692 N N . SER A 1 334 ? 18.641 -17.688 -14.414 1 90.69 334 SER A N 1
ATOM 2693 C CA . SER A 1 334 ? 19.422 -17.406 -15.617 1 90.69 334 SER A CA 1
ATOM 2694 C C . SER A 1 334 ? 18.562 -17.578 -16.875 1 90.69 334 SER A C 1
ATOM 2696 O O . SER A 1 334 ? 18.969 -17.141 -17.953 1 90.69 334 SER A O 1
ATOM 2698 N N . THR A 1 335 ? 17.438 -18.141 -16.75 1 91.5 335 THR A N 1
ATOM 2699 C CA . THR A 1 335 ? 16.578 -18.391 -17.906 1 91.5 335 THR A CA 1
ATOM 2700 C C . THR A 1 335 ? 16.016 -17.094 -18.453 1 91.5 335 THR A C 1
ATOM 2702 O O . THR A 1 335 ? 15.578 -16.219 -17.703 1 91.5 335 THR A O 1
ATOM 2705 N N . ASN A 1 336 ? 16.109 -16.938 -19.766 1 92.62 336 ASN A N 1
ATOM 2706 C CA . ASN A 1 336 ? 15.539 -15.789 -20.469 1 92.62 336 ASN A CA 1
ATOM 2707 C C . ASN A 1 336 ? 14.508 -16.234 -21.5 1 92.62 336 ASN A C 1
ATOM 2709 O O . ASN A 1 336 ? 14.812 -17.031 -22.391 1 92.62 336 ASN A O 1
ATOM 2713 N N . ARG A 1 337 ? 13.336 -15.727 -21.406 1 92.69 337 ARG A N 1
ATOM 2714 C CA . ARG A 1 337 ? 12.258 -16.156 -22.297 1 92.69 337 ARG A CA 1
ATOM 2715 C C . ARG A 1 337 ? 11.766 -15.008 -23.156 1 92.69 337 ARG A C 1
ATOM 2717 O O . ARG A 1 337 ? 10.648 -15.039 -23.672 1 92.69 337 ARG A O 1
ATOM 2724 N N . GLY A 1 338 ? 12.562 -13.992 -23.188 1 92.38 338 GLY A N 1
ATOM 2725 C CA . GLY A 1 338 ? 12.242 -12.875 -24.078 1 92.38 338 GLY A CA 1
ATOM 2726 C C . GLY A 1 338 ? 11.898 -11.602 -23.328 1 92.38 338 GLY A C 1
ATOM 2727 O O . GLY A 1 338 ? 12.203 -11.477 -22.141 1 92.38 338 GLY A O 1
ATOM 2728 N N . GLU A 1 339 ? 11.32 -10.664 -24.141 1 94.12 339 GLU A N 1
ATOM 2729 C CA . GLU A 1 339 ? 10.969 -9.352 -23.594 1 94.12 339 GLU A CA 1
ATOM 2730 C C . GLU A 1 339 ? 9.469 -9.234 -23.359 1 94.12 339 GLU A C 1
ATOM 2732 O O . GLU A 1 339 ? 8.672 -9.805 -24.109 1 94.12 339 GLU A O 1
ATOM 2737 N N . TRP A 1 340 ? 9.102 -8.578 -22.281 1 95.44 340 TRP A N 1
ATOM 2738 C CA . TRP A 1 340 ? 7.695 -8.344 -21.984 1 95.44 340 TRP A CA 1
ATOM 2739 C C . TRP A 1 340 ? 7.441 -6.871 -21.672 1 95.44 340 TRP A C 1
ATOM 2741 O O . TRP A 1 340 ? 8.078 -6.297 -20.781 1 95.44 340 TRP A O 1
ATOM 2751 N N . THR A 1 341 ? 6.562 -6.281 -22.391 1 91.69 341 THR A N 1
ATOM 2752 C CA . THR A 1 341 ? 6.148 -4.898 -22.172 1 91.69 341 THR A CA 1
ATOM 2753 C C . THR A 1 341 ? 4.637 -4.816 -21.969 1 91.69 341 THR A C 1
ATOM 2755 O O . THR A 1 341 ? 3.869 -5.418 -22.719 1 91.69 341 THR A O 1
ATOM 2758 N N . PHE A 1 342 ? 4.254 -4.09 -20.953 1 89.62 342 PHE A N 1
ATOM 2759 C CA . PHE A 1 342 ? 2.83 -3.932 -20.688 1 89.62 342 PHE A CA 1
ATOM 2760 C C . PHE A 1 342 ? 2.252 -2.785 -21.5 1 89.62 342 PHE A C 1
ATOM 2762 O O . PHE A 1 342 ? 2.928 -1.783 -21.75 1 89.62 342 PHE A O 1
ATOM 2769 N N . MET B 1 1 ? 6.406 34.875 -0.936 1 66.31 1 MET B N 1
ATOM 2770 C CA . MET B 1 1 ? 5.195 35.625 -0.65 1 66.31 1 MET B CA 1
ATOM 2771 C C . MET B 1 1 ? 3.992 35.031 -1.371 1 66.31 1 MET B C 1
ATOM 2773 O O . MET B 1 1 ? 4.129 34.469 -2.465 1 66.31 1 MET B O 1
ATOM 2777 N N . PRO B 1 2 ? 2.893 35 -0.509 1 80.5 2 PRO B N 1
ATOM 2778 C CA . PRO B 1 2 ? 1.721 34.438 -1.188 1 80.5 2 PRO B CA 1
ATOM 2779 C C . PRO B 1 2 ? 1.29 35.281 -2.396 1 80.5 2 PRO B C 1
ATOM 2781 O O . PRO B 1 2 ? 1.519 36.469 -2.434 1 80.5 2 PRO B O 1
ATOM 2784 N N . SER B 1 3 ? 0.84 34.688 -3.367 1 88.56 3 SER B N 1
ATOM 2785 C CA . SER B 1 3 ? 0.347 35.375 -4.566 1 88.56 3 SER B CA 1
ATOM 2786 C C . SER B 1 3 ? -0.865 36.25 -4.25 1 88.56 3 SER B C 1
ATOM 2788 O O . SER B 1 3 ? -1.532 36.031 -3.234 1 88.56 3 SER B O 1
ATOM 2790 N N . GLN B 1 4 ? -1.055 37.219 -5.062 1 94.38 4 GLN B N 1
ATOM 2791 C CA . GLN B 1 4 ? -2.193 38.094 -4.914 1 94.38 4 GLN B CA 1
ATOM 2792 C C . GLN B 1 4 ? -3.512 37.344 -4.945 1 94.38 4 GLN B C 1
ATOM 2794 O O . GLN B 1 4 ? -4.449 37.688 -4.223 1 94.38 4 GLN B O 1
ATOM 2799 N N . PHE B 1 5 ? -3.555 36.344 -5.727 1 96.25 5 PHE B N 1
ATOM 2800 C CA . PHE B 1 5 ? -4.762 35.531 -5.84 1 96.25 5 PHE B CA 1
ATOM 2801 C C . PHE B 1 5 ? -5.078 34.844 -4.516 1 96.25 5 PHE B C 1
ATOM 2803 O O . PHE B 1 5 ? -6.23 34.844 -4.074 1 96.25 5 PHE B O 1
ATOM 2810 N N . ILE B 1 6 ? -4.152 34.312 -3.902 1 96.25 6 ILE B N 1
ATOM 2811 C CA . ILE B 1 6 ? -4.332 33.625 -2.627 1 96.25 6 ILE B CA 1
ATOM 2812 C C . ILE B 1 6 ? -4.824 34.594 -1.573 1 96.25 6 ILE B C 1
ATOM 2814 O O . ILE B 1 6 ? -5.719 34.281 -0.788 1 96.25 6 ILE B O 1
ATOM 2818 N N . LEU B 1 7 ? -4.27 35.812 -1.606 1 96.38 7 LEU B N 1
ATOM 2819 C CA . LEU B 1 7 ? -4.68 36.844 -0.663 1 96.38 7 LEU B CA 1
ATOM 2820 C C . LEU B 1 7 ? -6.133 37.25 -0.889 1 96.38 7 LEU B C 1
ATOM 2822 O O . LEU B 1 7 ? -6.891 37.438 0.069 1 96.38 7 LEU B O 1
ATOM 2826 N N . GLU B 1 8 ? -6.453 37.312 -2.092 1 97.31 8 GLU B N 1
ATOM 2827 C CA . GLU B 1 8 ? -7.82 37.688 -2.451 1 97.31 8 GLU B CA 1
ATOM 2828 C C . GLU B 1 8 ? -8.812 36.594 -2.014 1 97.31 8 GLU B C 1
ATOM 2830 O O . GLU B 1 8 ? -9.914 36.906 -1.563 1 97.31 8 GLU B O 1
ATOM 2835 N N . GLN B 1 9 ? -8.414 35.406 -2.178 1 97.62 9 GLN B N 1
ATOM 2836 C CA . GLN B 1 9 ? -9.297 34.312 -1.793 1 97.62 9 GLN B CA 1
ATOM 2837 C C . GLN B 1 9 ? -9.461 34.219 -0.277 1 97.62 9 GLN B C 1
ATOM 2839 O O . GLN B 1 9 ? -10.539 33.906 0.225 1 97.62 9 GLN B O 1
ATOM 2844 N N . ALA B 1 10 ? -8.414 34.5 0.419 1 97.31 10 ALA B N 1
ATOM 2845 C CA . ALA B 1 10 ? -8.5 34.531 1.876 1 97.31 10 ALA B CA 1
ATOM 2846 C C . ALA B 1 10 ? -9.469 35.625 2.336 1 97.31 10 ALA B C 1
ATOM 2848 O O . ALA B 1 10 ? -10.273 35.406 3.24 1 97.31 10 ALA B O 1
ATOM 2849 N N . GLU B 1 11 ? -9.367 36.75 1.719 1 97.44 11 GLU B N 1
ATOM 2850 C CA . GLU B 1 11 ? -10.266 37.875 2.033 1 97.44 11 GLU B CA 1
ATOM 2851 C C . GLU B 1 11 ? -11.711 37.531 1.678 1 97.44 11 GLU B C 1
ATOM 2853 O O . GLU B 1 11 ? -12.633 37.844 2.422 1 97.44 11 GLU B O 1
ATOM 2858 N N . LEU B 1 12 ? -11.828 36.906 0.532 1 97.62 12 LEU B N 1
ATOM 2859 C CA . LEU B 1 12 ? -13.156 36.5 0.098 1 97.62 12 LEU B CA 1
ATOM 2860 C C . LEU B 1 12 ? -13.781 35.531 1.097 1 97.62 12 LEU B C 1
ATOM 2862 O O . LEU B 1 12 ? -14.961 35.656 1.438 1 97.62 12 LEU B O 1
ATOM 2866 N N . LEU B 1 13 ? -13.086 34.625 1.549 1 97.31 13 LEU B N 1
ATOM 2867 C CA . LEU B 1 13 ? -13.547 33.656 2.533 1 97.31 13 LEU B CA 1
ATOM 2868 C C . LEU B 1 13 ? -13.961 34.344 3.828 1 97.31 13 LEU B C 1
ATOM 2870 O O . LEU B 1 13 ? -14.984 34 4.422 1 97.31 13 LEU B O 1
ATOM 2874 N N . HIS B 1 14 ? -13.141 35.281 4.219 1 96.69 14 HIS B N 1
ATOM 2875 C CA . HIS B 1 14 ? -13.414 36 5.453 1 96.69 14 HIS B CA 1
ATOM 2876 C C . HIS B 1 14 ? -14.664 36.875 5.316 1 96.69 14 HIS B C 1
ATOM 2878 O O . HIS B 1 14 ? -15.477 36.969 6.242 1 96.69 14 HIS B O 1
ATOM 2884 N N . ARG B 1 15 ? -14.828 37.5 4.242 1 96.5 15 ARG B N 1
ATOM 2885 C CA . ARG B 1 15 ? -15.922 38.469 4.012 1 96.5 15 ARG B CA 1
ATOM 2886 C C . ARG B 1 15 ? -17.25 37.719 3.82 1 96.5 15 ARG B C 1
ATOM 2888 O O . ARG B 1 15 ? -18.266 38.094 4.41 1 96.5 15 ARG B O 1
ATOM 2895 N N . THR B 1 16 ? -17.25 36.656 3.023 1 96.19 16 THR B N 1
ATOM 2896 C CA . THR B 1 16 ? -18.484 36 2.643 1 96.19 16 THR B CA 1
ATOM 2897 C C . THR B 1 16 ? -18.844 34.906 3.641 1 96.19 16 THR B C 1
ATOM 2899 O O . THR B 1 16 ? -20 34.469 3.703 1 96.19 16 THR B O 1
ATOM 2902 N N . LYS B 1 17 ? -17.875 34.438 4.312 1 95.81 17 LYS B N 1
ATOM 2903 C CA . LYS B 1 17 ? -18.047 33.312 5.258 1 95.81 17 LYS B CA 1
ATOM 2904 C C . LYS B 1 17 ? -1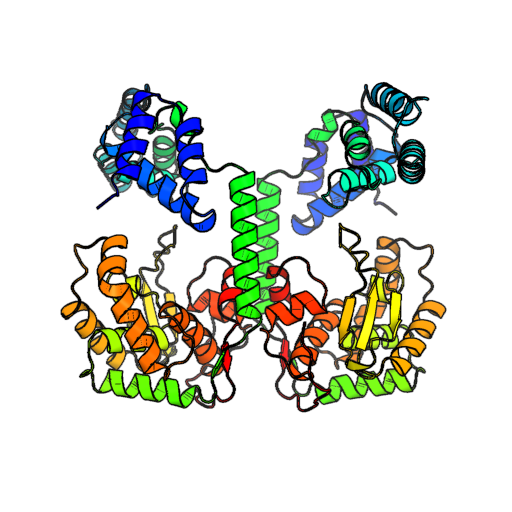8.625 32.094 4.57 1 95.81 17 LYS B C 1
ATOM 2906 O O . LYS B 1 17 ? -19.438 31.375 5.148 1 95.81 17 LYS B O 1
ATOM 2911 N N . ASP B 1 18 ? -18.25 31.953 3.324 1 95.5 18 ASP B N 1
ATOM 2912 C CA . ASP B 1 18 ? -18.656 30.828 2.484 1 95.5 18 ASP B CA 1
ATOM 2913 C C . ASP B 1 18 ? -17.469 30.219 1.755 1 95.5 18 ASP B C 1
ATOM 2915 O O . ASP B 1 18 ? -16.812 30.891 0.954 1 95.5 18 ASP B O 1
ATOM 2919 N N . ALA B 1 19 ? -17.328 28.969 1.978 1 95.62 19 ALA B N 1
ATOM 2920 C CA . ALA B 1 19 ? -16.141 28.297 1.438 1 95.62 19 ALA B CA 1
ATOM 2921 C C . ALA 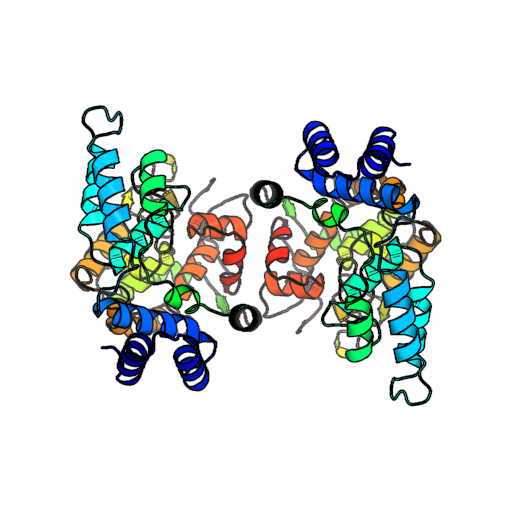B 1 19 ? -16.344 27.922 -0.027 1 95.62 19 ALA B C 1
ATOM 2923 O O . ALA B 1 19 ? -15.383 27.75 -0.772 1 95.62 19 ALA B O 1
ATOM 2924 N N . LYS B 1 20 ? -17.562 27.75 -0.504 1 94.25 20 LYS B N 1
ATOM 2925 C CA . LYS B 1 20 ? -17.891 27.172 -1.803 1 94.25 20 LYS B CA 1
ATOM 2926 C C . LYS B 1 20 ? -17.297 28 -2.939 1 94.25 20 LYS B C 1
ATOM 2928 O O . LYS B 1 20 ? -16.578 27.469 -3.799 1 94.25 20 LYS B O 1
ATOM 2933 N N . PRO B 1 21 ? -17.547 29.328 -2.945 1 96.06 21 PRO B N 1
ATOM 2934 C CA . PRO B 1 21 ? -16.984 30.109 -4.043 1 96.06 21 PRO B CA 1
ATOM 2935 C C . PRO B 1 21 ? -15.453 30.094 -4.059 1 96.06 21 PRO B C 1
ATOM 2937 O O . PRO B 1 21 ? -14.844 30.094 -5.129 1 96.06 21 PRO B O 1
ATOM 2940 N N . VAL B 1 22 ? -14.906 30.078 -2.914 1 97.12 22 VAL B N 1
ATOM 2941 C CA . VAL B 1 22 ? -13.453 30.078 -2.809 1 97.12 22 VAL B CA 1
ATOM 2942 C C . VAL B 1 22 ? -12.906 28.766 -3.361 1 97.12 22 VAL B C 1
ATOM 2944 O O . VAL B 1 22 ? -11.961 28.766 -4.156 1 97.12 22 VAL B O 1
ATOM 2947 N N . LEU B 1 23 ? -13.508 27.672 -2.975 1 96.19 23 LEU B N 1
ATOM 2948 C CA . LEU B 1 23 ? -13.078 26.359 -3.441 1 96.19 23 LEU B CA 1
ATOM 2949 C C . LEU B 1 23 ? -13.266 26.219 -4.949 1 96.19 23 LEU B C 1
ATOM 2951 O O . LEU B 1 23 ? -12.406 25.672 -5.641 1 96.19 23 LEU B O 1
ATOM 2955 N N . ASP B 1 24 ? -14.266 26.75 -5.438 1 95.31 24 ASP B N 1
ATOM 2956 C CA . ASP B 1 24 ? -14.516 26.734 -6.879 1 95.31 24 ASP B CA 1
ATOM 2957 C C . ASP B 1 24 ? -13.469 27.547 -7.633 1 95.31 24 ASP B C 1
ATOM 2959 O O . ASP B 1 24 ? -12.984 27.125 -8.688 1 95.31 24 ASP B O 1
ATOM 2963 N N . ASN B 1 25 ? -13.164 28.656 -7.082 1 96.69 25 ASN B N 1
ATOM 2964 C CA . ASN B 1 25 ? -12.133 29.5 -7.695 1 96.69 25 ASN B CA 1
ATOM 2965 C C . ASN B 1 25 ? -10.781 28.781 -7.738 1 96.69 25 ASN B C 1
ATOM 2967 O O . ASN B 1 25 ? -10.07 28.859 -8.734 1 96.69 25 ASN B O 1
ATOM 2971 N N . LEU B 1 26 ? -10.516 28.094 -6.684 1 95.81 26 LEU B N 1
ATOM 2972 C CA . LEU B 1 26 ? -9.25 27.375 -6.609 1 95.81 26 LEU B CA 1
ATOM 2973 C C . LEU B 1 26 ? -9.234 26.203 -7.586 1 95.81 26 LEU B C 1
ATOM 2975 O O . LEU B 1 26 ? -8.219 25.969 -8.258 1 95.81 26 LEU B O 1
ATOM 2979 N N . ARG B 1 27 ? -10.312 25.531 -7.73 1 93.44 27 ARG B N 1
ATOM 2980 C CA . ARG B 1 27 ? -10.43 24.406 -8.656 1 93.44 27 ARG B CA 1
ATOM 2981 C C . ARG B 1 27 ? -10.242 24.875 -10.102 1 93.44 27 ARG B C 1
ATOM 2983 O O . ARG B 1 27 ? -9.672 24.156 -10.922 1 93.44 27 ARG B O 1
ATOM 2990 N N . ASN B 1 28 ? -10.68 26 -10.375 1 94 28 ASN B N 1
ATOM 2991 C CA . ASN B 1 28 ? -10.617 26.531 -11.734 1 94 28 ASN B CA 1
ATOM 2992 C C . ASN B 1 28 ? -9.219 27.031 -12.078 1 94 28 ASN B C 1
ATOM 2994 O O . ASN B 1 28 ? -8.812 26.984 -13.234 1 94 28 ASN B O 1
ATOM 2998 N N . LYS B 1 29 ? -8.578 27.438 -11.109 1 94.5 29 LYS B N 1
ATOM 2999 C CA . LYS B 1 29 ? -7.297 28.078 -11.383 1 94.5 29 LYS B CA 1
ATOM 3000 C C . LYS B 1 29 ? -6.152 27.062 -11.328 1 94.5 29 LYS B C 1
ATOM 3002 O O . LYS B 1 29 ? -5.191 27.172 -12.094 1 94.5 29 LYS B O 1
ATOM 3007 N N . TYR B 1 30 ? -6.242 26.172 -10.414 1 93.06 30 TYR B N 1
ATOM 3008 C CA . TYR B 1 30 ? -5.086 25.312 -10.18 1 93.06 30 TYR B CA 1
ATOM 3009 C C . TYR B 1 30 ? -5.379 23.875 -10.609 1 93.06 30 TYR B C 1
ATOM 3011 O O . TYR B 1 30 ? -6.539 23.469 -10.656 1 93.06 30 TYR B O 1
ATOM 3019 N N . ALA B 1 31 ? -4.211 23.156 -10.891 1 90.62 31 ALA B N 1
ATOM 3020 C CA . ALA B 1 31 ? -4.309 21.734 -11.211 1 90.62 31 ALA B CA 1
ATOM 3021 C C . ALA B 1 31 ? -4.789 20.938 -10.008 1 90.62 31 ALA B C 1
ATOM 3023 O O . ALA B 1 31 ? -4.582 21.328 -8.859 1 90.62 31 ALA B O 1
ATOM 3024 N N . LEU B 1 32 ? -5.402 19.875 -10.234 1 88.38 32 LEU B N 1
ATOM 3025 C CA . LEU B 1 32 ? -5.945 19 -9.203 1 88.38 32 LEU B CA 1
ATOM 3026 C C . LEU B 1 32 ? -4.867 18.609 -8.211 1 88.38 32 LEU B C 1
ATOM 3028 O O . LEU B 1 32 ? -5.129 18.5 -7.008 1 88.38 32 LEU B O 1
ATOM 3032 N N . SER B 1 33 ? -3.699 18.484 -8.664 1 86.94 33 SER B N 1
ATOM 3033 C CA . SER B 1 33 ? -2.607 18 -7.82 1 86.94 33 SER B CA 1
ATOM 3034 C C . SER B 1 33 ? -2.156 19.078 -6.84 1 86.94 33 SER B C 1
ATOM 3036 O O . SER B 1 33 ? -1.683 18.766 -5.746 1 86.94 33 SER B O 1
ATOM 3038 N N . SER B 1 34 ? -2.293 20.297 -7.203 1 90.06 34 SER B N 1
ATOM 3039 C CA . SER B 1 34 ? -1.804 21.391 -6.371 1 90.06 34 SER B CA 1
ATOM 3040 C C . SER B 1 34 ? -2.928 21.984 -5.535 1 90.06 34 SER B C 1
ATOM 3042 O O . SER B 1 34 ? -2.676 22.797 -4.637 1 90.06 34 SER B O 1
ATOM 3044 N N . PHE B 1 35 ? -4.121 21.547 -5.766 1 92.31 35 PHE B N 1
ATOM 3045 C CA . PHE B 1 35 ? -5.312 22.141 -5.168 1 92.31 35 PHE B CA 1
ATOM 3046 C C . PHE B 1 35 ? -5.242 22.094 -3.648 1 92.31 35 PHE B C 1
ATOM 3048 O O . PHE B 1 35 ? -5.426 23.109 -2.977 1 92.31 35 PHE B O 1
ATOM 3055 N N . PRO B 1 36 ? -4.902 20.969 -3.059 1 90.81 36 PRO B N 1
ATOM 3056 C CA . PRO B 1 36 ? -4.875 20.906 -1.596 1 90.81 36 PRO B CA 1
ATOM 3057 C C . PRO B 1 36 ? -3.846 21.859 -0.986 1 90.81 36 PRO B C 1
ATOM 3059 O O . PRO B 1 36 ? -4.125 22.516 0.025 1 90.81 36 PRO B O 1
ATOM 3062 N N . SER B 1 37 ? -2.693 21.906 -1.555 1 89.75 37 SER B N 1
ATOM 3063 C CA . SER B 1 37 ? -1.664 22.812 -1.036 1 89.75 37 SER B CA 1
ATOM 3064 C C . SER B 1 37 ? -2.096 24.266 -1.145 1 89.75 37 SER B C 1
ATOM 3066 O O . SER B 1 37 ? -1.802 25.078 -0.26 1 89.75 37 SER B O 1
ATOM 3068 N N . GLN B 1 38 ? -2.746 24.609 -2.215 1 92.81 38 GLN B N 1
ATOM 3069 C CA . GLN B 1 38 ? -3.217 25.969 -2.391 1 92.81 38 GLN B CA 1
ATOM 3070 C C . GLN B 1 38 ? -4.332 26.297 -1.403 1 92.81 38 GLN B C 1
ATOM 3072 O O . GLN B 1 38 ? -4.422 27.438 -0.914 1 92.81 38 GLN B O 1
ATOM 3077 N N . MET B 1 39 ? -5.156 25.312 -1.181 1 94.81 39 MET B N 1
ATOM 3078 C CA . MET B 1 39 ? -6.176 25.484 -0.151 1 94.81 39 MET B CA 1
ATOM 3079 C C . MET B 1 39 ? -5.543 25.828 1.194 1 94.81 39 MET B C 1
ATOM 3081 O O . MET B 1 39 ? -6.023 26.703 1.907 1 94.81 39 MET B O 1
ATOM 3085 N N . SER B 1 40 ? -4.5 25.125 1.486 1 92.06 40 SER B N 1
ATOM 3086 C CA . SER B 1 40 ? -3.803 25.344 2.746 1 92.06 40 SER B CA 1
ATOM 3087 C C . SER B 1 40 ? -3.201 26.75 2.799 1 92.06 40 SER B C 1
ATOM 3089 O O . SER B 1 40 ? -3.213 27.391 3.848 1 92.06 40 SER B O 1
ATOM 3091 N N . ARG B 1 41 ? -2.711 27.188 1.759 1 92.19 41 ARG B N 1
ATOM 3092 C CA . ARG B 1 41 ? -2.135 28.531 1.709 1 92.19 41 ARG B CA 1
ATOM 3093 C C . ARG B 1 41 ? -3.195 29.594 1.973 1 92.19 41 ARG B C 1
ATOM 3095 O O . ARG B 1 41 ? -2.939 30.578 2.672 1 92.19 41 ARG B O 1
ATOM 3102 N N . VAL B 1 42 ? -4.305 29.391 1.384 1 96.19 42 VAL B N 1
ATOM 3103 C CA . VAL B 1 42 ? -5.406 30.312 1.616 1 96.19 42 VAL B CA 1
ATOM 3104 C C . VAL B 1 42 ? -5.785 30.312 3.096 1 96.19 42 VAL B C 1
ATOM 3106 O O . VAL B 1 42 ? -6.008 31.375 3.689 1 96.19 42 VAL B O 1
ATOM 3109 N N . LYS B 1 43 ? -5.836 29.188 3.596 1 94.44 43 LYS B N 1
ATOM 3110 C CA . LYS B 1 43 ? -6.207 29.062 5.004 1 94.44 43 LYS B CA 1
ATOM 3111 C C . LYS B 1 43 ? -5.199 29.781 5.902 1 94.44 43 LYS B C 1
ATOM 3113 O O . LYS B 1 43 ? -5.582 30.422 6.875 1 94.44 43 LYS B O 1
ATOM 3118 N N . VAL B 1 44 ? -3.936 29.609 5.648 1 91.56 44 VAL B N 1
ATOM 3119 C CA . VAL B 1 44 ? -2.885 30.25 6.43 1 91.56 44 VAL B CA 1
ATOM 3120 C C . VAL B 1 44 ? -3.07 31.766 6.395 1 91.56 44 VAL B C 1
ATOM 3122 O O . VAL B 1 44 ? -2.963 32.438 7.426 1 91.56 44 VAL B O 1
ATOM 3125 N N . GLU B 1 45 ? -3.332 32.281 5.227 1 94.38 45 GLU B N 1
ATOM 3126 C CA . GLU B 1 45 ? -3.576 33.719 5.105 1 94.38 45 GLU B CA 1
ATOM 3127 C C . GLU B 1 45 ? -4.867 34.125 5.812 1 94.38 45 GLU B C 1
ATOM 3129 O O . GLU B 1 45 ? -4.945 35.219 6.402 1 94.38 45 GLU B O 1
ATOM 3134 N N . TRP B 1 46 ? -5.863 33.281 5.691 1 96.44 46 TRP B N 1
ATOM 3135 C CA . TRP B 1 46 ? -7.133 33.531 6.367 1 96.44 46 TRP B CA 1
ATOM 3136 C C . TRP B 1 46 ? -6.941 33.594 7.879 1 96.44 46 TRP B C 1
ATOM 3138 O O . TRP B 1 46 ? -7.57 34.406 8.562 1 96.44 46 TRP B O 1
ATOM 3148 N N . CYS B 1 47 ? -6.102 32.844 8.414 1 94.44 47 CYS B N 1
ATOM 3149 C CA . CYS B 1 47 ? -5.867 32.781 9.852 1 94.44 47 CYS B CA 1
ATOM 3150 C C . CYS B 1 47 ? -5.34 34.125 10.383 1 94.44 47 CYS B C 1
ATOM 3152 O O . CYS B 1 47 ? -5.484 34.406 11.57 1 94.44 47 CYS B O 1
ATOM 3154 N N . LYS B 1 48 ? -4.777 34.875 9.609 1 92.75 48 LYS B N 1
ATOM 3155 C CA . LYS B 1 48 ? -4.215 36.156 10.023 1 92.75 48 LYS B CA 1
ATOM 3156 C C . LYS B 1 48 ? -5.316 37.156 10.422 1 92.75 48 LYS B C 1
ATOM 3158 O O . LYS B 1 48 ? -5.059 38.125 11.117 1 92.75 48 LYS B O 1
ATOM 3163 N N . PHE B 1 49 ? -6.504 36.844 9.945 1 94.75 49 PHE B N 1
ATOM 3164 C CA . PHE B 1 49 ? -7.625 37.719 10.328 1 94.75 49 PHE B CA 1
ATOM 3165 C C . PHE B 1 49 ? -8.023 37.469 11.773 1 94.75 49 PHE B C 1
ATOM 3167 O O . PHE B 1 49 ? -8.719 38.281 12.383 1 94.75 49 PHE B O 1
ATOM 3174 N N . GLY B 1 50 ? -7.715 36.312 12.359 1 91.62 50 GLY B N 1
ATOM 3175 C CA . GLY B 1 50 ? -7.848 36.031 13.781 1 91.62 50 GLY B CA 1
ATOM 3176 C C . GLY B 1 50 ? -9.266 35.688 14.203 1 91.62 50 GLY B C 1
ATOM 3177 O O . GLY B 1 50 ? -9.633 35.844 15.367 1 91.62 50 GLY B O 1
ATOM 3178 N N . GLU B 1 51 ? -10.031 35.344 13.25 1 93.62 51 GLU B N 1
ATOM 3179 C CA . GLU B 1 51 ? -11.406 35 13.578 1 93.62 51 GLU B CA 1
ATOM 3180 C C . GLU B 1 51 ? -11.469 33.625 14.258 1 93.62 51 GLU B C 1
ATOM 3182 O O . GLU B 1 51 ? -10.867 32.656 13.773 1 93.62 51 GLU B O 1
ATOM 3187 N N . ARG B 1 52 ? -12.258 33.562 15.344 1 94.94 52 ARG B N 1
ATOM 3188 C CA . ARG B 1 52 ? -12.359 32.344 16.109 1 94.94 52 ARG B CA 1
ATOM 3189 C C . ARG B 1 52 ? -13.805 31.875 16.219 1 94.94 52 ARG B C 1
ATOM 3191 O O . ARG B 1 52 ? -14.727 32.625 15.883 1 94.94 52 ARG B O 1
ATOM 3198 N N . HIS B 1 53 ? -13.898 30.625 16.594 1 95.19 53 HIS B N 1
ATOM 3199 C CA . HIS B 1 53 ? -15.227 30.109 16.906 1 95.19 53 HIS B CA 1
ATOM 3200 C C . HIS B 1 53 ? -15.883 30.922 18.016 1 95.19 53 HIS B C 1
ATOM 3202 O O . HIS B 1 53 ? -15.195 31.453 18.891 1 95.19 53 HIS B O 1
ATOM 3208 N N . GLU B 1 54 ? -17.141 30.953 18.062 1 92.69 54 GLU B N 1
ATOM 3209 C CA . GLU B 1 54 ? -17.906 31.766 19.016 1 92.69 54 GLU B CA 1
ATOM 3210 C C . GLU B 1 54 ? -17.656 31.312 20.453 1 92.69 54 GLU B C 1
ATOM 3212 O O . GLU B 1 54 ? -17.594 32.125 21.359 1 92.69 54 GLU B O 1
ATOM 3217 N N . GLN B 1 55 ? -17.422 30.078 20.594 1 93.69 55 GLN B N 1
ATOM 3218 C CA . GLN B 1 55 ? -17.266 29.531 21.938 1 93.69 55 GLN B CA 1
ATOM 3219 C C . GLN B 1 55 ? -15.797 29.328 22.297 1 93.69 55 GLN B C 1
ATOM 3221 O O . GLN B 1 55 ? -15.477 28.719 23.312 1 93.69 55 GLN B O 1
ATOM 3226 N N . PHE B 1 56 ? -14.922 29.812 21.469 1 94.56 56 PHE B N 1
ATOM 3227 C CA . PHE B 1 56 ? -13.5 29.562 21.641 1 94.56 56 PHE B CA 1
ATOM 3228 C C . PHE B 1 56 ? -13.023 30.047 23 1 94.56 56 PHE B C 1
ATOM 3230 O O . PHE B 1 56 ? -12.461 29.281 23.781 1 94.56 56 PHE B O 1
ATOM 3237 N N . TYR B 1 57 ? -13.383 31.25 23.469 1 92.81 57 TYR B N 1
ATOM 3238 C CA . TYR B 1 57 ? -12.867 31.844 24.688 1 92.81 57 TYR B CA 1
ATOM 3239 C C . TYR B 1 57 ? -13.531 31.234 25.922 1 92.81 57 TYR B C 1
ATOM 3241 O O . TYR B 1 57 ? -12.883 31.031 26.953 1 92.81 57 TYR B O 1
ATOM 3249 N N . THR B 1 58 ? -14.766 30.875 25.703 1 93.56 58 THR B N 1
ATOM 3250 C CA . THR B 1 58 ? -15.492 30.266 26.812 1 93.56 58 THR B CA 1
ATOM 3251 C C . THR B 1 58 ? -14.906 28.891 27.141 1 93.56 58 THR B C 1
ATOM 3253 O O . THR B 1 58 ? -14.648 28.578 28.312 1 93.56 58 THR B O 1
ATOM 3256 N N . ILE B 1 59 ? -14.727 28.125 26.125 1 93.06 59 ILE B N 1
ATOM 3257 C CA . ILE B 1 59 ? -14.219 26.766 26.312 1 93.06 59 ILE B CA 1
ATOM 3258 C C . ILE B 1 59 ? -12.773 26.812 26.797 1 93.06 59 ILE B C 1
ATOM 3260 O O . ILE B 1 59 ? -12.375 26.031 27.656 1 93.06 59 ILE B O 1
ATOM 3264 N N . MET B 1 60 ? -12 27.766 26.266 1 92.12 60 MET B N 1
ATOM 3265 C CA . MET B 1 60 ? -10.609 27.938 26.672 1 92.12 60 MET B CA 1
ATOM 3266 C C . MET B 1 60 ? -10.523 28.328 28.141 1 92.12 60 MET B C 1
ATOM 3268 O O . MET B 1 60 ? -9.664 27.812 28.875 1 92.12 60 MET B O 1
ATOM 3272 N N . ASP B 1 61 ? -11.406 29.172 28.531 1 91.62 61 ASP B N 1
ATOM 3273 C CA . ASP B 1 61 ? -11.43 29.609 29.922 1 91.62 61 ASP B CA 1
ATOM 3274 C C . ASP B 1 61 ? -11.812 28.453 30.844 1 91.62 61 ASP B C 1
ATOM 3276 O O . ASP B 1 61 ? -11.242 28.297 31.922 1 91.62 61 ASP B O 1
ATOM 3280 N N . GLN B 1 62 ? -12.742 27.719 30.422 1 90.62 62 GLN B N 1
ATOM 3281 C CA . GLN B 1 62 ? -13.148 26.547 31.203 1 90.62 62 GLN B CA 1
ATOM 3282 C C . GLN B 1 62 ? -12.008 25.547 31.344 1 90.62 62 GLN B C 1
ATOM 3284 O O . GLN B 1 62 ? -11.797 24.969 32.406 1 90.62 62 GLN B O 1
ATOM 3289 N N . ALA B 1 63 ? -11.367 25.328 30.219 1 89.44 63 ALA B N 1
ATOM 3290 C CA . ALA B 1 63 ? -10.227 24.406 30.234 1 89.44 63 ALA B CA 1
ATOM 3291 C C . ALA B 1 63 ? -9.141 24.906 31.172 1 89.44 63 ALA B C 1
ATOM 3293 O O . ALA B 1 63 ? -8.547 24.109 31.906 1 89.44 63 ALA B O 1
ATOM 3294 N N . TYR B 1 64 ? -8.922 26.125 31.172 1 88.06 64 TYR B N 1
ATOM 3295 C CA . TYR B 1 64 ? -7.918 26.734 32.062 1 88.06 64 TYR B CA 1
ATOM 3296 C C . TYR B 1 64 ? -8.297 26.562 33.531 1 88.06 64 TYR B C 1
ATOM 3298 O O . TYR B 1 64 ? -7.453 26.188 34.344 1 88.06 64 TYR B O 1
ATOM 3306 N N . ARG B 1 65 ? -9.484 26.75 33.812 1 89.56 65 ARG B N 1
ATOM 3307 C CA . ARG B 1 65 ? -9.961 26.641 35.188 1 89.56 65 ARG B CA 1
ATOM 3308 C C . ARG B 1 65 ? -9.867 25.188 35.688 1 89.56 65 ARG B C 1
ATOM 3310 O O . ARG B 1 65 ? -9.516 24.953 36.844 1 89.56 65 ARG B O 1
ATOM 3317 N N . THR B 1 66 ? -10.227 24.375 34.75 1 87.81 66 THR B N 1
ATOM 3318 C CA . THR B 1 66 ? -10.156 22.969 35.094 1 87.81 66 THR B CA 1
ATOM 3319 C C . THR B 1 66 ? -8.719 22.531 35.344 1 87.81 66 THR B C 1
ATOM 3321 O O . THR B 1 66 ? -8.422 21.828 36.312 1 87.81 66 THR B O 1
ATOM 3324 N N . ALA B 1 67 ? -7.809 22.906 34.5 1 85.94 67 ALA B N 1
ATOM 3325 C CA . ALA B 1 67 ? -6.41 22.5 34.562 1 85.94 67 ALA B CA 1
ATOM 3326 C C . ALA B 1 67 ? -5.695 23.156 35.75 1 85.94 67 ALA B C 1
ATOM 3328 O O . ALA B 1 67 ? -4.766 22.594 36.312 1 85.94 67 ALA B O 1
ATOM 3329 N N . CYS B 1 68 ? -6.141 24.344 36.125 1 81.31 68 CYS B N 1
ATOM 3330 C CA . CYS B 1 68 ? -5.422 25.094 37.125 1 81.31 68 CYS B CA 1
ATOM 3331 C C . CYS B 1 68 ? -6.188 25.109 38.438 1 81.31 68 CYS B C 1
ATOM 3333 O O . CYS B 1 68 ? -5.883 25.891 39.344 1 81.31 68 CYS B O 1
ATOM 3335 N N . ALA B 1 69 ? -7.113 24.219 38.438 1 81.25 69 ALA B N 1
ATOM 3336 C CA . ALA B 1 69 ? -7.852 24.156 39.719 1 81.25 69 ALA B CA 1
ATOM 3337 C C . ALA B 1 69 ? -6.953 23.656 40.844 1 81.25 69 ALA B C 1
ATOM 3339 O O . ALA B 1 69 ? -6.031 22.875 40.625 1 81.25 69 ALA B O 1
ATOM 3340 N N . ALA B 1 70 ? -7.137 24.188 42 1 70.94 70 ALA B N 1
ATOM 3341 C CA . ALA B 1 70 ? -6.34 23.906 43.188 1 70.94 70 ALA B CA 1
ATOM 3342 C C . ALA B 1 70 ? -6.332 22.406 43.469 1 70.94 70 ALA B C 1
ATOM 3344 O O . ALA B 1 70 ? -5.32 21.859 43.938 1 70.94 70 ALA B O 1
ATOM 3345 N N . ASP B 1 71 ? -7.273 21.703 43.219 1 70.06 71 ASP B N 1
ATOM 3346 C CA . ASP B 1 71 ? -7.398 20.297 43.562 1 70.06 71 ASP B CA 1
ATOM 3347 C C . ASP B 1 71 ? -7.051 19.391 42.406 1 70.06 71 ASP B C 1
ATOM 3349 O O . ASP B 1 71 ? -7.336 18.203 42.406 1 70.06 71 ASP B O 1
ATOM 3353 N N . ASN B 1 72 ? -6.246 20 41.438 1 71.44 72 ASN B N 1
ATOM 3354 C CA . ASN B 1 72 ? -6.043 19.172 40.25 1 71.44 72 ASN B CA 1
ATOM 3355 C C . ASN B 1 72 ? -4.918 18.156 40.438 1 71.44 72 ASN B C 1
ATOM 3357 O O . ASN B 1 72 ? -4.016 18.375 41.25 1 71.44 72 ASN B O 1
ATOM 3361 N N . THR B 1 73 ? -5.066 17.031 39.938 1 79.44 73 THR B N 1
ATOM 3362 C CA . THR B 1 73 ? -4.098 15.945 40.062 1 79.44 73 THR B CA 1
ATOM 3363 C C . THR B 1 73 ? -3.305 15.789 38.75 1 79.44 73 THR B C 1
ATOM 3365 O O . THR B 1 73 ? -2.67 14.758 38.531 1 79.44 73 THR B O 1
ATOM 3368 N N . TYR B 1 74 ? -3.258 16.922 38 1 86.88 74 TYR B N 1
ATOM 3369 C CA . TYR B 1 74 ? -2.553 16.781 36.75 1 86.88 74 TYR B CA 1
ATOM 3370 C C . TYR B 1 74 ? -1.06 17.031 36.906 1 86.88 74 TYR B C 1
ATOM 3372 O O . TYR B 1 74 ? -0.652 17.844 37.75 1 86.88 74 TYR B O 1
ATOM 3380 N N . PRO B 1 75 ? -0.245 16.359 36.156 1 87.38 75 PRO B N 1
ATOM 3381 C CA . PRO B 1 75 ? 1.197 16.625 36.188 1 87.38 75 PRO B CA 1
ATOM 3382 C C . PRO B 1 75 ? 1.557 18.047 35.781 1 87.38 75 PRO B C 1
ATOM 3384 O O . PRO B 1 75 ? 0.935 18.609 34.875 1 87.38 75 PRO B O 1
ATOM 3387 N N . ARG B 1 76 ? 2.566 18.609 36.594 1 86.12 76 ARG B N 1
ATOM 3388 C CA . ARG B 1 76 ? 2.984 19.984 36.375 1 86.12 76 ARG B CA 1
ATOM 3389 C C . ARG B 1 76 ? 3.398 20.203 34.906 1 86.12 76 ARG B C 1
ATOM 3391 O O . ARG B 1 76 ? 3.088 21.25 34.344 1 86.12 76 ARG B O 1
ATOM 3398 N N . ARG B 1 77 ? 4.062 19.266 34.375 1 87.19 77 ARG B N 1
ATOM 3399 C CA . ARG B 1 77 ? 4.52 19.391 32.969 1 87.19 77 ARG B CA 1
ATOM 3400 C C . ARG B 1 77 ? 3.34 19.484 32.031 1 87.19 77 ARG B C 1
ATOM 3402 O O . ARG B 1 77 ? 3.375 20.25 31.062 1 87.19 77 ARG B O 1
ATOM 3409 N N . ALA B 1 78 ? 2.375 18.734 32.219 1 89.31 78 ALA B N 1
ATOM 3410 C CA . ALA B 1 78 ? 1.19 18.719 31.359 1 89.31 78 ALA B CA 1
ATOM 3411 C C . ALA B 1 78 ? 0.437 20.047 31.422 1 89.31 78 ALA B C 1
ATOM 3413 O O . ALA B 1 78 ? -0.029 20.547 30.406 1 89.31 78 ALA B O 1
ATOM 3414 N N . VAL B 1 79 ? 0.352 20.609 32.594 1 89.19 79 VAL B N 1
ATOM 3415 C CA . VAL B 1 79 ? -0.332 21.891 32.781 1 89.19 79 VAL B CA 1
ATOM 3416 C C . VAL B 1 79 ? 0.436 23 32.094 1 89.19 79 VAL B C 1
ATOM 3418 O O . VAL B 1 79 ? -0.167 23.906 31.5 1 89.19 79 VAL B O 1
ATOM 3421 N N . LYS B 1 80 ? 1.724 22.891 32.156 1 89.69 80 LYS B N 1
ATOM 3422 C CA . LYS B 1 80 ? 2.562 23.875 31.469 1 89.69 80 LYS B CA 1
ATOM 3423 C C . LYS B 1 80 ? 2.32 23.844 29.953 1 89.69 80 LYS B C 1
ATOM 3425 O O . LYS B 1 80 ? 2.242 24.891 29.312 1 89.69 80 LYS B O 1
ATOM 3430 N N . GLU B 1 81 ? 2.211 22.688 29.359 1 90.19 81 GLU B N 1
ATOM 3431 C CA . GLU B 1 81 ? 1.956 22.547 27.922 1 90.19 81 GLU B CA 1
ATOM 3432 C C . GLU B 1 81 ? 0.597 23.125 27.547 1 90.19 81 GLU B C 1
ATOM 3434 O O . GLU B 1 81 ? 0.447 23.719 26.484 1 90.19 81 GLU B O 1
ATOM 3439 N N . LEU B 1 82 ? -0.334 22.938 28.391 1 89.56 82 LEU B N 1
ATOM 3440 C CA . LEU B 1 82 ? -1.66 23.484 28.141 1 89.56 82 LEU B CA 1
ATOM 3441 C C . LEU B 1 82 ? -1.626 25.016 28.156 1 89.56 82 LEU B C 1
ATOM 3443 O O . LEU B 1 82 ? -2.264 25.656 27.328 1 89.56 82 LEU B O 1
ATOM 3447 N N . ARG B 1 83 ? -0.9 25.578 29.094 1 89.25 83 ARG B N 1
ATOM 3448 C CA . ARG B 1 83 ? -0.77 27.031 29.172 1 89.25 83 ARG B CA 1
ATOM 3449 C C . ARG B 1 83 ? -0.101 27.594 27.922 1 89.25 83 ARG B C 1
ATOM 3451 O O . ARG B 1 83 ? -0.484 28.656 27.422 1 89.25 83 ARG B O 1
ATOM 3458 N N . LYS B 1 84 ? 0.871 26.906 27.469 1 91.94 84 LYS B N 1
ATOM 3459 C CA . LYS B 1 84 ? 1.548 27.312 26.25 1 91.94 84 LYS B CA 1
ATOM 3460 C C . LYS B 1 84 ? 0.592 27.281 25.062 1 91.94 84 LYS B C 1
ATOM 3462 O O . LYS B 1 84 ? 0.598 28.203 24.234 1 91.94 84 LYS B O 1
ATOM 3467 N N . TYR B 1 85 ? -0.172 26.266 25.016 1 91.94 85 TYR B N 1
ATOM 3468 C CA . TYR B 1 85 ? -1.166 26.125 23.953 1 91.94 85 TYR B CA 1
ATOM 3469 C C . TYR B 1 85 ? -2.109 27.312 23.938 1 91.94 85 TYR B C 1
ATOM 3471 O O . TYR B 1 85 ? -2.438 27.844 22.875 1 91.94 85 TYR B O 1
ATOM 3479 N N . MET B 1 86 ? -2.5 27.766 25.031 1 89.44 86 MET B N 1
ATOM 3480 C CA . MET B 1 86 ? -3.479 28.828 25.156 1 89.44 86 MET B CA 1
ATOM 3481 C C . MET B 1 86 ? -2.889 30.156 24.688 1 89.44 86 MET B C 1
ATOM 3483 O O . MET B 1 86 ? -3.623 31.062 24.266 1 89.44 86 MET B O 1
ATOM 3487 N N . LYS B 1 87 ? -1.579 30.25 24.703 1 91.06 87 LYS B N 1
ATOM 3488 C CA . LYS B 1 87 ? -0.915 31.5 24.344 1 91.06 87 LYS B CA 1
ATOM 3489 C C . LYS B 1 87 ? -0.448 31.469 22.891 1 91.06 87 LYS B C 1
ATOM 3491 O O . LYS B 1 87 ? -0.078 32.5 22.328 1 91.06 87 LYS B O 1
ATOM 3496 N N . ASP B 1 88 ? -0.509 30.375 22.234 1 91.62 88 ASP B N 1
ATOM 3497 C CA . ASP B 1 88 ? -0.014 30.203 20.875 1 91.62 88 ASP B CA 1
ATOM 3498 C C . ASP B 1 88 ? -0.913 30.922 19.875 1 91.62 88 ASP B C 1
ATOM 3500 O O . ASP B 1 88 ? -2.053 31.281 20.188 1 91.62 88 ASP B O 1
ATOM 3504 N N . ASP B 1 89 ? -0.258 31.156 18.75 1 91 89 ASP B N 1
ATOM 3505 C CA . ASP B 1 89 ? -1.061 31.703 17.656 1 91 89 ASP B CA 1
ATOM 3506 C C . ASP B 1 89 ? -1.973 30.625 17.062 1 91 89 ASP B C 1
ATOM 3508 O O . ASP B 1 89 ? -1.843 29.453 17.375 1 91 89 ASP B O 1
ATOM 3512 N N . MET B 1 90 ? -2.844 31.016 16.234 1 92.5 90 MET B N 1
ATOM 3513 C CA . MET B 1 90 ? -3.895 30.141 15.711 1 92.5 90 MET B CA 1
ATOM 3514 C C . MET B 1 90 ? -3.299 28.953 14.969 1 92.5 90 MET B C 1
ATOM 3516 O O . MET B 1 90 ? -3.748 27.828 15.148 1 92.5 90 MET B O 1
ATOM 3520 N N . ILE B 1 91 ? -2.371 29.203 14.195 1 89 91 ILE B N 1
ATOM 3521 C CA . ILE B 1 91 ? -1.771 28.141 13.391 1 89 91 ILE B CA 1
ATOM 3522 C C . ILE B 1 91 ? -1.103 27.109 14.289 1 89 91 ILE B C 1
ATOM 3524 O O . ILE B 1 91 ? -1.279 25.906 14.109 1 89 91 ILE B O 1
ATOM 3528 N N . THR B 1 92 ? -0.412 27.594 15.227 1 89 92 THR B N 1
ATOM 3529 C CA . THR B 1 92 ? 0.249 26.703 16.172 1 89 92 THR B CA 1
ATOM 3530 C C . THR B 1 92 ? -0.778 25.922 17 1 89 92 THR B C 1
ATOM 3532 O O . THR B 1 92 ? -0.577 24.75 17.297 1 89 92 THR B O 1
ATOM 3535 N N . GLN B 1 93 ? -1.807 26.594 17.344 1 92.06 93 GLN B N 1
ATOM 3536 C CA . GLN B 1 93 ? -2.869 25.938 18.094 1 92.06 93 GLN B CA 1
ATOM 3537 C C . GLN B 1 93 ? -3.502 24.812 17.281 1 92.06 93 GLN B C 1
ATOM 3539 O O . GLN B 1 93 ? -3.826 23.75 17.828 1 92.06 93 GLN B O 1
ATOM 3544 N N . MET B 1 94 ? -3.625 25.078 16.047 1 90.56 94 MET B N 1
ATOM 3545 C CA . MET B 1 94 ? -4.207 24.047 15.172 1 90.56 94 MET B CA 1
ATOM 3546 C C . MET B 1 94 ? -3.312 22.828 15.109 1 90.56 94 MET B C 1
ATOM 3548 O O . MET B 1 94 ? -3.799 21.688 15.195 1 90.56 94 MET B O 1
ATOM 3552 N N . LYS B 1 95 ? -2.113 23.047 14.961 1 86.56 95 LYS B N 1
ATOM 3553 C CA . LYS B 1 95 ? -1.155 21.953 14.93 1 86.56 95 LYS B CA 1
ATOM 3554 C C . LYS B 1 95 ? -1.185 21.156 16.234 1 86.56 95 LYS B C 1
ATOM 3556 O O . LYS B 1 95 ? -1.206 19.922 16.219 1 86.56 95 LYS B O 1
ATOM 3561 N N . LYS B 1 96 ? -1.193 21.828 17.297 1 88.5 96 LYS B N 1
ATOM 3562 C CA . LYS B 1 96 ? -1.187 21.188 18.625 1 88.5 96 LYS B CA 1
ATOM 3563 C C . LYS B 1 96 ? -2.508 20.484 18.891 1 88.5 96 LYS B C 1
ATOM 3565 O O . LYS B 1 96 ? -2.535 19.453 19.562 1 88.5 96 LYS B O 1
ATOM 3570 N N . TRP B 1 97 ? -3.486 21.078 18.359 1 90.31 97 TRP B N 1
ATOM 3571 C CA . TRP B 1 97 ? -4.801 20.438 18.469 1 90.31 97 TRP B CA 1
ATOM 3572 C C . TRP B 1 97 ? -4.805 19.078 17.797 1 90.31 97 TRP B C 1
ATOM 3574 O O . TRP B 1 97 ? -5.34 18.109 18.344 1 90.31 97 TRP B O 1
ATOM 3584 N N . ARG B 1 98 ? -4.234 18.984 16.672 1 85.81 98 ARG B N 1
ATOM 3585 C CA . ARG B 1 98 ? -4.121 17.719 15.969 1 85.81 98 ARG B CA 1
ATOM 3586 C C . ARG B 1 98 ? -3.262 16.734 16.75 1 85.81 98 ARG B C 1
ATOM 3588 O O . ARG B 1 98 ? -3.564 15.539 16.797 1 85.81 98 ARG B O 1
ATOM 3595 N N . ALA B 1 99 ? -2.236 17.25 17.281 1 83.81 99 ALA B N 1
ATOM 3596 C CA . ALA B 1 99 ? -1.355 16.406 18.094 1 83.81 99 ALA B CA 1
ATOM 3597 C C . ALA B 1 99 ? -2.1 15.828 19.297 1 83.81 99 ALA B C 1
ATOM 3599 O O . ALA B 1 99 ? -1.875 14.68 19.672 1 83.81 99 ALA B O 1
ATOM 3600 N N . ALA B 1 100 ? -2.984 16.578 19.828 1 86.81 100 ALA B N 1
ATOM 3601 C CA . ALA B 1 100 ? -3.754 16.156 20.984 1 86.81 100 ALA B CA 1
ATOM 3602 C C . ALA B 1 100 ? -4.707 15.016 20.625 1 86.81 100 ALA B C 1
ATOM 3604 O O . ALA B 1 100 ? -5.043 14.18 21.469 1 86.81 100 ALA B O 1
ATOM 3605 N N . LYS B 1 101 ? -5.066 15.008 19.375 1 85.62 101 LYS B N 1
ATOM 3606 C CA . LYS B 1 101 ? -6 13.992 18.906 1 85.62 101 LYS B CA 1
ATOM 3607 C C . LYS B 1 101 ? -5.27 12.703 18.547 1 85.62 101 LYS B C 1
ATOM 3609 O O . LYS B 1 101 ? -5.891 11.641 18.438 1 85.62 101 LYS B O 1
ATOM 3614 N N . SER B 1 102 ? -4.023 12.82 18.391 1 81 102 SER B N 1
ATOM 3615 C CA . SER B 1 102 ? -3.219 11.656 18.031 1 81 102 SER B CA 1
ATOM 3616 C C . SER B 1 102 ? -2.98 10.758 19.234 1 81 102 SER B C 1
ATOM 3618 O O . SER B 1 102 ? -3.139 11.188 20.391 1 81 102 SER B O 1
ATOM 3620 N N . PRO B 1 103 ? -2.678 9.547 18.969 1 72.31 103 PRO B N 1
ATOM 3621 C CA . PRO B 1 103 ? -2.422 8.625 20.078 1 72.31 103 PRO B CA 1
ATOM 3622 C C . PRO B 1 103 ? -1.255 9.07 20.969 1 72.31 103 PRO B C 1
ATOM 3624 O O . PRO B 1 103 ? -1.24 8.789 22.156 1 72.31 103 PRO B O 1
ATOM 3627 N N . ALA B 1 104 ? -0.251 9.75 20.438 1 71.75 104 ALA B N 1
ATOM 3628 C CA . ALA B 1 104 ? 0.901 10.227 21.203 1 71.75 104 ALA B CA 1
ATOM 3629 C C . ALA B 1 104 ? 0.506 11.352 22.156 1 71.75 104 ALA B C 1
ATOM 3631 O O . ALA B 1 104 ? 1.123 11.531 23.203 1 71.75 104 ALA B O 1
ATOM 3632 N N . GLY B 1 105 ? -0.479 12.016 21.844 1 80.62 105 GLY B N 1
ATOM 3633 C CA . GLY B 1 105 ? -0.982 13.109 22.656 1 80.62 105 GLY B CA 1
ATOM 3634 C C . GLY B 1 105 ? -0.114 14.352 22.594 1 80.62 105 GLY B C 1
ATOM 3635 O O . GLY B 1 105 ? 0.983 14.32 22.031 1 80.62 105 GLY B O 1
ATOM 3636 N N . LEU B 1 106 ? -0.539 15.422 23.188 1 85.31 106 LEU B N 1
ATOM 3637 C CA . LEU B 1 106 ? 0.163 16.703 23.219 1 85.31 106 LEU B CA 1
ATOM 3638 C C . LEU B 1 106 ? 0.809 16.922 24.594 1 85.31 106 LEU B C 1
ATOM 3640 O O . LEU B 1 106 ? 1.99 17.266 24.672 1 85.31 106 LEU B O 1
ATOM 3644 N N . THR B 1 107 ? 0.081 16.594 25.688 1 86 107 THR B N 1
ATOM 3645 C CA . THR B 1 107 ? 0.513 16.969 27.031 1 86 107 THR B CA 1
ATOM 3646 C C . THR B 1 107 ? 1.106 15.773 27.766 1 86 107 THR B C 1
ATOM 3648 O O . THR B 1 107 ? 1.786 15.938 28.781 1 86 107 THR B O 1
ATOM 3651 N N . GLY B 1 108 ? 0.83 14.586 27.25 1 83.31 108 GLY B N 1
ATOM 3652 C CA . GLY B 1 108 ? 1.22 13.383 27.969 1 83.31 108 GLY B CA 1
ATOM 3653 C C . GLY B 1 108 ? 0.159 12.883 28.922 1 83.31 108 GLY B C 1
ATOM 3654 O O . GLY B 1 108 ? 0.303 11.812 29.516 1 83.31 108 GLY B O 1
ATOM 3655 N N . ASP B 1 109 ? -0.844 13.711 29.141 1 87.31 109 ASP B N 1
ATOM 3656 C CA . ASP B 1 109 ? -1.982 13.344 29.969 1 87.31 109 ASP B CA 1
ATOM 3657 C C . ASP B 1 109 ? -3.268 13.273 29.156 1 87.31 109 ASP B C 1
ATOM 3659 O O . ASP B 1 109 ? -3.684 14.266 28.547 1 87.31 109 ASP B O 1
ATOM 3663 N N . GLY B 1 110 ? -3.893 12.195 29.156 1 87.62 110 GLY B N 1
ATOM 3664 C CA . GLY B 1 110 ? -5.07 11.945 28.344 1 87.62 110 GLY B CA 1
ATOM 3665 C C . GLY B 1 110 ? -6.223 12.875 28.656 1 87.62 110 GLY B C 1
ATOM 3666 O O . GLY B 1 110 ? -6.93 13.336 27.75 1 87.62 110 GLY B O 1
ATOM 3667 N N . LYS B 1 111 ? -6.449 13.203 29.906 1 87.38 111 LYS B N 1
ATOM 3668 C CA . LYS B 1 111 ? -7.566 14.047 30.312 1 87.38 111 LYS B CA 1
ATOM 3669 C C . LYS B 1 111 ? -7.363 15.484 29.844 1 87.38 111 LYS B C 1
ATOM 3671 O O . LYS B 1 111 ? -8.312 16.141 29.391 1 87.38 111 LYS B O 1
ATOM 3676 N N . LEU B 1 112 ? -6.16 15.906 30.016 1 89.75 112 LEU B N 1
ATOM 3677 C CA . LEU B 1 112 ? -5.859 17.266 29.562 1 89.75 112 LEU B CA 1
ATOM 3678 C C . LEU B 1 112 ? -5.91 17.344 28.047 1 89.75 112 LEU B C 1
ATOM 3680 O O . LEU B 1 112 ? -6.336 18.375 27.5 1 89.75 112 LEU B O 1
ATOM 3684 N N . ASP B 1 113 ? -5.426 16.344 27.344 1 92.25 113 ASP B N 1
ATOM 3685 C CA . ASP B 1 113 ? -5.535 16.312 25.875 1 92.25 113 ASP B CA 1
ATOM 3686 C C . ASP B 1 113 ? -6.996 16.359 25.438 1 92.25 113 ASP B C 1
ATOM 3688 O O . ASP B 1 113 ? -7.32 16.984 24.422 1 92.25 113 ASP B O 1
ATOM 3692 N N . ASP B 1 114 ? -7.797 15.773 26.219 1 90.69 114 ASP B N 1
ATOM 3693 C CA . ASP B 1 114 ? -9.219 15.797 25.906 1 90.69 114 ASP B CA 1
ATOM 3694 C C . ASP B 1 114 ? -9.781 17.219 26 1 90.69 114 ASP B C 1
ATOM 3696 O O . ASP B 1 114 ? -10.672 17.594 25.234 1 90.69 114 ASP B O 1
ATOM 3700 N N . LEU B 1 115 ? -9.336 17.953 26.953 1 89.81 115 LEU B N 1
ATOM 3701 C CA . LEU B 1 115 ? -9.766 19.344 27.078 1 89.81 115 LEU B CA 1
ATOM 3702 C C . LEU B 1 115 ? -9.367 20.156 25.859 1 89.81 115 LEU B C 1
ATOM 3704 O O . LEU B 1 115 ? -10.148 20.984 25.375 1 89.81 115 LEU B O 1
ATOM 3708 N N . VAL B 1 116 ? -8.164 19.844 25.406 1 91.12 116 VAL B N 1
ATOM 3709 C CA . VAL B 1 116 ? -7.684 20.531 24.203 1 91.12 116 VAL B CA 1
ATOM 3710 C C . VAL B 1 116 ? -8.555 20.141 23.016 1 91.12 116 VAL B C 1
ATOM 3712 O O . VAL B 1 116 ? -8.898 21 22.203 1 91.12 116 VAL B O 1
ATOM 3715 N N . CYS B 1 117 ? -8.938 18.938 22.953 1 91.19 117 CYS B N 1
ATOM 3716 C CA . CYS B 1 117 ? -9.711 18.438 21.828 1 91.19 117 CYS B CA 1
ATOM 3717 C C . CYS B 1 117 ? -11.109 19.047 21.812 1 91.19 117 CYS B C 1
ATOM 3719 O O . CYS B 1 117 ? -11.742 19.125 20.75 1 91.19 117 CYS B O 1
ATOM 3721 N N . LYS B 1 118 ? -11.586 19.516 22.891 1 90.44 118 LYS B N 1
ATOM 3722 C CA . LYS B 1 118 ? -12.93 20.078 22.984 1 90.44 118 LYS B CA 1
ATOM 3723 C C . LYS B 1 118 ? -12.953 21.516 22.484 1 90.44 118 LYS B C 1
ATOM 3725 O O . LYS B 1 118 ? -14.023 22.062 22.203 1 90.44 118 LYS B O 1
ATOM 3730 N N . VAL B 1 119 ? -11.773 22.078 22.422 1 90.88 119 VAL B N 1
ATOM 3731 C CA . VAL B 1 119 ? -11.695 23.469 22 1 90.88 119 VAL B CA 1
ATOM 3732 C C . VAL B 1 119 ? -12.008 23.578 20.5 1 90.88 119 VAL B C 1
ATOM 3734 O O . VAL B 1 119 ? -11.391 22.891 19.688 1 90.88 119 VAL B O 1
ATOM 3737 N N . GLN B 1 120 ? -12.953 24.391 20.219 1 89.81 120 GLN B N 1
ATOM 3738 C CA . GLN B 1 120 ? -13.242 24.688 18.828 1 89.81 120 GLN B CA 1
ATOM 3739 C C . GLN B 1 120 ? -12.484 25.922 18.359 1 89.81 120 GLN B C 1
ATOM 3741 O O . GLN B 1 120 ? -12.789 27.047 18.781 1 89.81 120 GLN B O 1
ATOM 3746 N N . LEU B 1 121 ? -11.57 25.766 17.469 1 93.31 121 LEU B N 1
ATOM 3747 C CA . LEU B 1 121 ? -10.656 26.828 17.078 1 93.31 121 LEU B CA 1
ATOM 3748 C C . LEU B 1 121 ? -11.266 27.703 15.984 1 93.31 121 LEU B C 1
ATOM 3750 O O . LEU B 1 121 ? -11.25 28.922 16.078 1 93.31 121 LEU B O 1
ATOM 3754 N N . LEU B 1 122 ? -11.898 27.016 15.031 1 94.81 122 LEU B N 1
ATOM 3755 C CA . LEU B 1 122 ? -12.336 27.719 13.828 1 94.81 122 LEU B CA 1
ATOM 3756 C C . LEU B 1 122 ? -13.852 27.891 13.82 1 94.81 122 LEU B C 1
ATOM 3758 O O . LEU B 1 122 ? -14.57 27.078 14.398 1 94.81 122 LEU B O 1
ATOM 3762 N N . PRO B 1 123 ? -14.328 28.984 13.18 1 94.81 123 PRO B N 1
ATOM 3763 C CA . PRO B 1 123 ? -15.781 29.156 13.039 1 94.81 123 PRO B CA 1
ATOM 3764 C C . PRO B 1 123 ? -16.438 28.016 12.266 1 94.81 123 PRO B C 1
ATOM 3766 O O . PRO B 1 123 ? -15.766 27.281 11.539 1 94.81 123 PRO B O 1
ATOM 3769 N N . ASP B 1 124 ? -17.688 27.906 12.352 1 93.44 124 ASP B N 1
ATOM 3770 C CA . ASP B 1 124 ? -18.453 26.781 11.828 1 93.44 124 ASP B CA 1
ATOM 3771 C C . ASP B 1 124 ? -18.375 26.734 10.305 1 93.44 124 ASP B C 1
ATOM 3773 O O . ASP B 1 124 ? -18.359 25.641 9.711 1 93.44 124 ASP B O 1
ATOM 3777 N N . TYR B 1 125 ? -18.359 27.906 9.703 1 93.31 125 TYR B N 1
ATOM 3778 C CA . TYR B 1 125 ? -18.391 27.906 8.242 1 93.31 125 TYR B CA 1
ATOM 3779 C C . TYR B 1 125 ? -17.109 27.297 7.68 1 93.31 125 TYR B C 1
ATOM 3781 O O . TYR B 1 125 ? -17.062 26.875 6.516 1 93.31 125 TYR B O 1
ATOM 3789 N N . MET B 1 126 ? -16.078 27.219 8.516 1 95.06 126 MET B N 1
ATOM 3790 C CA . MET B 1 126 ? -14.812 26.672 8.07 1 95.06 126 MET B CA 1
ATOM 3791 C C . MET B 1 126 ? -14.891 25.141 7.969 1 95.06 126 MET B C 1
ATOM 3793 O O . MET B 1 126 ? -14.016 24.516 7.371 1 95.06 126 MET B O 1
ATOM 3797 N N . LYS B 1 127 ? -15.93 24.547 8.438 1 91.75 127 LYS B N 1
ATOM 3798 C CA . LYS B 1 127 ? -16.141 23.109 8.328 1 91.75 127 LYS B CA 1
ATOM 3799 C C . LYS B 1 127 ? -16.359 22.688 6.879 1 91.75 127 LYS B C 1
ATOM 3801 O O . LYS B 1 127 ? -16.062 21.547 6.504 1 91.75 127 LYS B O 1
ATOM 3806 N N . GLU B 1 128 ? -16.75 23.625 6.164 1 93.06 128 GLU B N 1
ATOM 3807 C CA . GLU B 1 128 ? -17.031 23.344 4.758 1 93.06 128 GLU B CA 1
ATOM 3808 C C . GLU B 1 128 ? -15.797 23.562 3.891 1 93.06 128 GLU B C 1
ATOM 3810 O O . GLU B 1 128 ? -15.773 23.156 2.727 1 93.06 128 GLU B O 1
ATOM 3815 N N . TYR B 1 129 ? -14.836 24.219 4.539 1 94.81 129 TYR B N 1
ATOM 3816 C CA . TYR B 1 129 ? -13.586 24.438 3.82 1 94.81 129 TYR B CA 1
ATOM 3817 C C . TYR B 1 129 ? -12.727 23.172 3.84 1 94.81 129 TYR B C 1
ATOM 3819 O O . TYR B 1 129 ? -11.703 23.125 4.535 1 94.81 129 TYR B O 1
ATOM 3827 N N . ARG B 1 130 ? -13.195 22.188 3.125 1 93 130 ARG B N 1
ATOM 3828 C CA . ARG B 1 130 ? -12.516 20.906 3.076 1 93 130 ARG B CA 1
ATOM 3829 C C . ARG B 1 130 ? -12.602 20.297 1.683 1 93 130 ARG B C 1
ATOM 3831 O O . ARG B 1 130 ? -13.406 20.719 0.857 1 93 130 ARG B O 1
ATOM 3838 N N . LEU B 1 131 ? -11.703 19.375 1.459 1 91.31 131 LEU B N 1
ATOM 3839 C CA . LEU B 1 131 ? -11.734 18.625 0.209 1 91.31 131 LEU B CA 1
ATOM 3840 C C . LEU B 1 131 ? -12.984 17.75 0.13 1 91.31 131 LEU B C 1
ATOM 3842 O O . LEU B 1 131 ? -13.391 17.156 1.127 1 91.31 131 LEU B O 1
ATOM 3846 N N . THR B 1 132 ? -13.555 17.797 -1.024 1 87.88 132 THR B N 1
ATOM 3847 C CA . THR B 1 132 ? -14.68 16.891 -1.236 1 87.88 132 THR B CA 1
ATOM 3848 C C . THR B 1 132 ? -14.18 15.461 -1.468 1 87.88 132 THR B C 1
ATOM 3850 O O . THR B 1 132 ? -12.992 15.242 -1.684 1 87.88 132 THR B O 1
ATOM 3853 N N . GLU B 1 133 ? -15.062 14.578 -1.375 1 86.44 133 GLU B N 1
ATOM 3854 C CA . GLU B 1 133 ? -14.727 13.18 -1.657 1 86.44 133 GLU B CA 1
ATOM 3855 C C . GLU B 1 133 ? -14.25 13.008 -3.098 1 86.44 133 GLU B C 1
ATOM 3857 O O . GLU B 1 133 ? -13.336 12.227 -3.365 1 86.44 133 GLU B O 1
ATOM 3862 N N . THR B 1 134 ? -14.883 13.703 -3.926 1 86.88 134 THR B N 1
ATOM 3863 C CA . THR B 1 134 ? -14.508 13.633 -5.332 1 86.88 134 THR B CA 1
ATOM 3864 C C . THR B 1 134 ? -13.086 14.164 -5.539 1 86.88 134 THR B C 1
ATOM 3866 O O . THR B 1 134 ? -12.32 13.609 -6.32 1 86.88 134 THR B O 1
ATOM 3869 N N . ASP B 1 135 ? -12.82 15.219 -4.809 1 88.44 135 ASP B N 1
ATOM 3870 C CA . ASP B 1 135 ? -11.469 15.766 -4.883 1 88.44 135 ASP B CA 1
ATOM 3871 C C . ASP B 1 135 ? -10.43 14.75 -4.414 1 88.44 135 ASP B C 1
ATOM 3873 O O . ASP B 1 135 ? -9.391 14.578 -5.055 1 88.44 135 ASP B O 1
ATOM 3877 N N . ARG B 1 136 ? -10.781 14.109 -3.357 1 89.75 136 ARG B N 1
ATOM 3878 C CA . ARG B 1 136 ? -9.852 13.156 -2.758 1 89.75 136 ARG B CA 1
ATOM 3879 C C . ARG B 1 136 ? -9.641 11.945 -3.666 1 89.75 136 ARG B C 1
ATOM 3881 O O . ARG B 1 136 ? -8.508 11.523 -3.887 1 89.75 136 ARG B O 1
ATOM 3888 N N . THR B 1 137 ? -10.633 11.492 -4.188 1 88.56 137 THR B N 1
ATOM 3889 C CA . THR B 1 137 ? -10.57 10.32 -5.055 1 88.56 137 THR B CA 1
ATOM 3890 C C . THR B 1 137 ? -9.805 10.641 -6.332 1 88.56 137 THR B C 1
ATOM 3892 O O . THR B 1 137 ? -8.984 9.836 -6.785 1 88.56 137 THR B O 1
ATOM 3895 N N . SER B 1 138 ? -10.062 11.805 -6.844 1 89.5 138 SER B N 1
ATOM 3896 C CA . SER B 1 138 ? -9.383 12.195 -8.078 1 89.5 138 SER B CA 1
ATOM 3897 C C . SER B 1 138 ? -7.895 12.406 -7.852 1 89.5 138 SER B C 1
ATOM 3899 O O . SER B 1 138 ? -7.074 12.031 -8.695 1 89.5 138 SER B O 1
ATOM 3901 N N . SER B 1 139 ? -7.637 12.992 -6.754 1 89 139 SER B N 1
ATOM 3902 C CA . SER B 1 139 ? -6.234 13.203 -6.414 1 89 139 SER B CA 1
ATOM 3903 C C . SER B 1 139 ? -5.508 11.883 -6.199 1 89 139 SER B C 1
ATOM 3905 O O . SER B 1 139 ? -4.375 11.711 -6.648 1 89 139 SER B O 1
ATOM 3907 N N . SER B 1 140 ? -6.156 11.039 -5.52 1 87.94 140 SER B N 1
ATOM 3908 C CA . SER B 1 140 ? -5.578 9.727 -5.266 1 87.94 140 SER B CA 1
ATOM 3909 C C . SER B 1 140 ? -5.348 8.961 -6.562 1 87.94 140 SER B C 1
ATOM 3911 O O . SER B 1 140 ? -4.312 8.312 -6.73 1 87.94 140 SER B O 1
ATOM 3913 N N . GLU B 1 141 ? -6.277 9.062 -7.434 1 87.31 141 GLU B N 1
ATOM 3914 C CA . GLU B 1 141 ? -6.156 8.375 -8.719 1 87.31 141 GLU B CA 1
ATOM 3915 C C . GLU B 1 141 ? -5.008 8.953 -9.547 1 87.31 141 GLU B C 1
ATOM 3917 O O . GLU B 1 141 ? -4.281 8.211 -10.211 1 87.31 141 GLU B O 1
ATOM 3922 N N . LEU B 1 142 ? -4.898 10.203 -9.5 1 88.56 142 LEU B N 1
ATOM 3923 C CA . LEU B 1 142 ? -3.809 10.852 -10.219 1 88.56 142 LEU B CA 1
ATOM 3924 C C . LEU B 1 142 ? -2.459 10.445 -9.641 1 88.56 142 LEU B C 1
ATOM 3926 O O . LEU B 1 142 ? -1.507 10.203 -10.391 1 88.56 142 LEU B O 1
ATOM 3930 N N . SER B 1 143 ? -2.4 10.438 -8.32 1 87.25 143 SER B N 1
ATOM 3931 C CA . SER B 1 143 ? -1.163 10.039 -7.66 1 87.25 143 SER B CA 1
ATOM 3932 C C . SER B 1 143 ? -0.789 8.602 -8 1 87.25 143 SER B C 1
ATOM 3934 O O . SER B 1 143 ? 0.378 8.305 -8.258 1 87.25 143 SER B O 1
ATOM 3936 N N . LYS B 1 144 ? -1.745 7.766 -7.992 1 84.12 144 LYS B N 1
ATOM 3937 C CA . LYS B 1 144 ? -1.516 6.363 -8.328 1 84.12 144 LYS B CA 1
ATOM 3938 C C . LYS B 1 144 ? -1.021 6.215 -9.766 1 84.12 144 LYS B C 1
ATOM 3940 O O . LYS B 1 144 ? -0.115 5.426 -10.031 1 84.12 144 LYS B O 1
ATOM 3945 N N . LYS B 1 145 ? -1.628 6.938 -10.664 1 86.5 145 LYS B N 1
ATOM 3946 C CA . LYS B 1 145 ? -1.231 6.883 -12.07 1 86.5 145 LYS B CA 1
ATOM 3947 C C . LYS B 1 145 ? 0.207 7.359 -12.25 1 86.5 145 LYS B C 1
ATOM 3949 O O . LYS B 1 145 ? 0.961 6.785 -13.039 1 86.5 145 LYS B O 1
ATOM 3954 N N . SER B 1 146 ? 0.523 8.422 -11.57 1 85.62 146 SER B N 1
ATOM 3955 C CA . SER B 1 146 ? 1.887 8.938 -11.633 1 85.62 146 SER B CA 1
ATOM 3956 C C . SER B 1 146 ? 2.889 7.918 -11.102 1 85.62 146 SER B C 1
ATOM 3958 O O . SER B 1 146 ? 3.969 7.742 -11.672 1 85.62 146 SER B O 1
ATOM 3960 N N . LEU B 1 147 ? 2.5 7.27 -10.055 1 83.94 147 LEU B N 1
ATOM 3961 C CA . LEU B 1 147 ? 3.365 6.246 -9.484 1 83.94 147 LEU B CA 1
ATOM 3962 C C . LEU B 1 147 ? 3.547 5.082 -10.453 1 83.94 147 LEU B C 1
ATOM 3964 O O . LEU B 1 147 ? 4.652 4.551 -10.586 1 83.94 147 LEU B O 1
ATOM 3968 N N . GLU B 1 148 ? 2.484 4.742 -11.039 1 84.12 148 GLU B N 1
ATOM 3969 C CA . GLU B 1 148 ? 2.545 3.652 -12.008 1 84.12 148 GLU B CA 1
ATOM 3970 C C . GLU B 1 148 ? 3.443 4.016 -13.188 1 84.12 148 GLU B C 1
ATOM 3972 O O . GLU B 1 148 ? 4.238 3.193 -13.648 1 84.12 148 GLU B O 1
ATOM 3977 N N . THR B 1 149 ? 3.297 5.176 -13.68 1 86.69 149 THR B N 1
ATOM 3978 C CA . THR B 1 149 ? 4.102 5.629 -14.812 1 86.69 149 THR B CA 1
ATOM 3979 C C . THR B 1 149 ? 5.586 5.613 -14.461 1 86.69 149 THR B C 1
ATOM 3981 O O . THR B 1 149 ? 6.41 5.141 -15.242 1 86.69 149 THR B O 1
ATOM 3984 N N . ARG B 1 150 ? 5.863 6.027 -13.305 1 83.19 150 ARG B N 1
ATOM 3985 C CA . ARG B 1 150 ? 7.254 6.055 -12.867 1 83.19 150 ARG B CA 1
ATOM 3986 C C . ARG B 1 150 ? 7.801 4.641 -12.68 1 83.19 150 ARG B C 1
ATOM 3988 O O . ARG B 1 150 ? 8.969 4.383 -12.969 1 83.19 150 ARG B O 1
ATOM 3995 N N . SER B 1 151 ? 6.957 3.805 -12.211 1 84.81 151 SER B N 1
ATOM 3996 C CA . SER B 1 151 ? 7.367 2.441 -11.891 1 84.81 151 SER B CA 1
ATOM 3997 C C . SER B 1 151 ? 7.465 1.584 -13.148 1 84.81 151 SER B C 1
ATOM 3999 O O . SER B 1 151 ? 7.977 0.464 -13.102 1 84.81 151 SER B O 1
ATOM 4001 N N . MET B 1 152 ? 6.98 2.145 -14.25 1 87.56 152 MET B N 1
ATOM 4002 C CA . MET B 1 152 ? 7.047 1.425 -15.516 1 87.56 152 MET B CA 1
ATOM 4003 C C . MET B 1 152 ? 8.422 1.581 -16.156 1 87.56 152 MET B C 1
ATOM 4005 O O . MET B 1 152 ? 8.789 0.807 -17.047 1 87.56 152 MET B O 1
ATOM 4009 N N . ASP B 1 153 ? 9.07 2.551 -15.688 1 85.25 153 ASP B N 1
ATOM 4010 C CA . ASP B 1 153 ? 10.406 2.801 -16.234 1 85.25 153 ASP B CA 1
ATOM 4011 C C . ASP B 1 153 ? 11.445 2.869 -15.117 1 85.25 153 ASP B C 1
ATOM 4013 O O . ASP B 1 153 ? 11.789 3.955 -14.648 1 85.25 153 ASP B O 1
ATOM 4017 N N . CYS B 1 154 ? 12.039 1.692 -14.922 1 87.88 154 CYS B N 1
ATOM 4018 C CA . CYS B 1 154 ? 13 1.586 -13.836 1 87.88 154 CYS B CA 1
ATOM 4019 C C . CYS B 1 154 ? 14.336 2.213 -14.219 1 87.88 154 CYS B C 1
ATOM 4021 O O . CYS B 1 154 ? 14.688 2.242 -15.398 1 87.88 154 CYS B O 1
ATOM 4023 N N . VAL B 1 155 ? 14.953 2.783 -13.32 1 88.62 155 VAL B N 1
ATOM 4024 C CA . VAL B 1 155 ? 16.297 3.334 -13.5 1 88.62 155 VAL B CA 1
ATOM 4025 C C . VAL B 1 155 ? 17.344 2.275 -13.148 1 88.62 155 VAL B C 1
ATOM 4027 O O . VAL B 1 155 ? 17.344 1.746 -12.039 1 88.62 155 VAL B O 1
ATOM 4030 N N . GLU B 1 156 ? 18.156 1.996 -14.055 1 88.81 156 GLU B N 1
ATOM 4031 C CA . GLU B 1 156 ? 19.188 0.988 -13.852 1 88.81 156 GLU B CA 1
ATOM 4032 C C . GLU B 1 156 ? 20.438 1.6 -13.227 1 88.81 156 GLU B C 1
ATOM 4034 O O . GLU B 1 156 ? 20.922 2.645 -13.672 1 88.81 156 GLU B O 1
ATOM 4039 N N . ILE B 1 157 ? 20.859 1.001 -12.195 1 90.25 157 ILE B N 1
ATOM 4040 C CA . ILE B 1 157 ? 22.125 1.351 -11.555 1 90.25 157 ILE B CA 1
ATOM 4041 C C . ILE B 1 157 ? 23.172 0.277 -11.852 1 90.25 157 ILE B C 1
ATOM 4043 O O . ILE B 1 157 ? 23.219 -0.756 -11.18 1 90.25 157 ILE B O 1
ATOM 4047 N N . PRO B 1 158 ? 23.969 0.563 -12.82 1 89.19 158 PRO B N 1
ATOM 4048 C CA . PRO B 1 158 ? 24.891 -0.48 -13.281 1 89.19 158 PRO B CA 1
ATOM 4049 C C . PRO B 1 158 ? 25.844 -0.95 -12.188 1 89.19 158 PRO B C 1
ATOM 4051 O O . PRO B 1 158 ? 26.094 -2.15 -12.055 1 89.19 158 PRO B O 1
ATOM 4054 N N . ASP B 1 159 ? 26.391 0.02 -11.469 1 93.25 159 ASP B N 1
ATOM 4055 C CA . ASP B 1 159 ? 27.359 -0.327 -10.438 1 93.25 159 ASP B CA 1
ATOM 4056 C C . ASP B 1 159 ? 27.141 0.492 -9.164 1 93.25 159 ASP B C 1
ATOM 4058 O O . ASP B 1 159 ? 27.656 1.604 -9.039 1 93.25 159 ASP B O 1
ATOM 4062 N N . ALA B 1 160 ? 26.484 -0.105 -8.227 1 93.81 160 ALA B N 1
ATOM 4063 C CA . ALA B 1 160 ? 26.156 0.563 -6.969 1 93.81 160 ALA B CA 1
ATOM 4064 C C . ALA B 1 160 ? 27.422 0.851 -6.16 1 93.81 160 ALA B C 1
ATOM 4066 O O . ALA B 1 160 ? 27.5 1.872 -5.473 1 93.81 160 ALA B O 1
ATOM 4067 N N . ASP B 1 161 ? 28.391 -0.013 -6.23 1 96 161 ASP B N 1
ATOM 4068 C CA . ASP B 1 161 ? 29.641 0.16 -5.496 1 96 161 ASP B CA 1
ATOM 4069 C C . ASP B 1 161 ? 30.375 1.422 -5.945 1 96 161 ASP B C 1
ATOM 4071 O O . ASP B 1 161 ? 30.938 2.148 -5.121 1 96 161 ASP B O 1
ATOM 4075 N N . GLU B 1 162 ? 30.312 1.606 -7.195 1 94.5 162 GLU B N 1
ATOM 4076 C CA . GLU B 1 162 ? 30.969 2.791 -7.742 1 94.5 162 GLU B CA 1
ATOM 4077 C C . GLU B 1 162 ? 30.297 4.07 -7.254 1 94.5 162 GLU B C 1
ATOM 4079 O O . GLU B 1 162 ? 30.969 5.043 -6.918 1 94.5 162 GLU B O 1
ATOM 4084 N N . VAL B 1 163 ? 29.031 4.086 -7.254 1 93.38 163 VAL B N 1
ATOM 4085 C CA . VAL B 1 163 ? 28.281 5.258 -6.816 1 93.38 163 VAL B CA 1
ATOM 4086 C C . VAL B 1 163 ? 28.578 5.543 -5.348 1 93.38 163 VAL B C 1
ATOM 4088 O O . VAL B 1 163 ? 28.844 6.691 -4.977 1 93.38 163 VAL B O 1
ATOM 4091 N N . VAL B 1 164 ? 28.594 4.527 -4.527 1 96.19 164 VAL B N 1
ATOM 4092 C CA . VAL B 1 164 ? 28.844 4.672 -3.098 1 96.19 164 VAL B CA 1
ATOM 4093 C C . VAL B 1 164 ? 30.297 5.113 -2.875 1 96.19 164 VAL B C 1
ATOM 4095 O O . VAL B 1 164 ? 30.578 5.945 -2.006 1 96.19 164 VAL B O 1
ATOM 4098 N N . GLN B 1 165 ? 31.156 4.543 -3.629 1 95.94 165 GLN B N 1
ATOM 4099 C CA . GLN B 1 165 ? 32.562 4.91 -3.514 1 95.94 165 GLN B CA 1
ATOM 4100 C C . GLN B 1 165 ? 32.781 6.383 -3.85 1 95.94 165 GLN B C 1
ATOM 4102 O O . GLN B 1 165 ? 33.531 7.086 -3.156 1 95.94 165 GLN B O 1
ATOM 4107 N N . ARG B 1 166 ? 32.188 6.82 -4.859 1 94.44 166 ARG B N 1
ATOM 4108 C CA . ARG B 1 166 ? 32.25 8.227 -5.238 1 94.44 166 ARG B CA 1
ATOM 4109 C C . ARG B 1 166 ? 31.734 9.125 -4.117 1 94.44 166 ARG B C 1
ATOM 4111 O O . ARG B 1 166 ? 32.344 10.156 -3.811 1 94.44 166 ARG B O 1
ATOM 4118 N N . CYS B 1 167 ? 30.688 8.773 -3.561 1 96.19 167 CYS B N 1
ATOM 4119 C CA . CYS B 1 167 ? 30.125 9.531 -2.449 1 96.19 167 CYS B CA 1
ATOM 4120 C C . CYS B 1 167 ? 31.062 9.516 -1.248 1 96.19 167 CYS B C 1
ATOM 4122 O O . CYS B 1 167 ? 31.281 10.555 -0.617 1 96.19 167 CYS B O 1
ATOM 4124 N N . THR B 1 168 ? 31.625 8.352 -0.983 1 96.62 168 THR B N 1
ATOM 4125 C CA . THR B 1 168 ? 32.5 8.188 0.161 1 96.62 168 THR B CA 1
ATOM 4126 C C . THR B 1 168 ? 33.75 9.07 0.015 1 96.62 168 THR B C 1
ATOM 4128 O O . THR B 1 168 ? 34.188 9.703 0.98 1 96.62 168 THR B O 1
ATOM 4131 N N . GLU B 1 169 ? 34.219 9.102 -1.137 1 96.94 169 GLU B N 1
ATOM 4132 C CA . GLU B 1 169 ? 35.406 9.922 -1.396 1 96.94 169 GLU B CA 1
ATOM 4133 C C . GLU B 1 169 ? 35.094 11.398 -1.184 1 96.94 169 GLU B C 1
ATOM 4135 O O . GLU B 1 169 ? 35.906 12.125 -0.586 1 96.94 169 GLU B O 1
ATOM 4140 N N . LYS B 1 170 ? 34.031 11.797 -1.626 1 97.12 170 LYS B N 1
ATOM 4141 C CA . LYS B 1 170 ? 33.656 13.195 -1.478 1 97.12 170 LYS B CA 1
ATOM 4142 C C . LYS B 1 170 ? 33.406 13.547 -0.014 1 97.12 170 LYS B C 1
ATOM 4144 O O . LYS B 1 170 ? 33.75 14.641 0.436 1 97.12 170 LYS B O 1
ATOM 4149 N N . ILE B 1 171 ? 32.844 12.672 0.678 1 97.5 171 ILE B N 1
ATOM 4150 C CA . ILE B 1 171 ? 32.562 12.867 2.096 1 97.5 171 ILE B CA 1
ATOM 4151 C C . ILE B 1 171 ? 33.875 12.914 2.879 1 97.5 171 ILE B C 1
ATOM 4153 O O . ILE B 1 171 ? 34.031 13.781 3.74 1 97.5 171 ILE B O 1
ATOM 4157 N N . LYS B 1 172 ? 34.781 12.031 2.562 1 95.94 172 LYS B N 1
ATOM 4158 C CA . LYS B 1 172 ? 36.062 11.977 3.246 1 95.94 172 LYS B CA 1
ATOM 4159 C C . LYS B 1 172 ? 36.875 13.234 2.965 1 95.94 172 LYS B C 1
ATOM 4161 O O . LYS B 1 172 ? 37.5 13.789 3.873 1 95.94 172 LYS B O 1
ATOM 4166 N N . ALA B 1 173 ? 36.812 13.555 1.674 1 94.69 173 ALA B N 1
ATOM 4167 C CA . ALA B 1 173 ? 37.562 14.75 1.303 1 94.69 173 ALA B CA 1
ATOM 4168 C C . ALA B 1 173 ? 36.969 16 1.951 1 94.69 173 ALA B C 1
ATOM 4170 O O . ALA B 1 173 ? 37.719 16.906 2.357 1 94.69 173 ALA B O 1
ATOM 4171 N N . ASN B 1 174 ? 35.688 16.094 1.985 1 94 174 ASN B N 1
ATOM 4172 C CA . ASN B 1 174 ? 34.938 17.172 2.639 1 94 174 ASN B CA 1
ATOM 4173 C C . ASN B 1 174 ? 35.312 18.531 2.062 1 94 174 ASN B C 1
ATOM 4175 O O . ASN B 1 174 ? 35.438 19.5 2.805 1 94 174 ASN B O 1
ATOM 4179 N N . THR B 1 175 ? 35.594 18.562 0.749 1 87.88 175 THR B N 1
ATOM 4180 C CA . THR B 1 175 ? 36 19.812 0.108 1 87.88 175 THR B CA 1
ATOM 4181 C C . THR B 1 175 ? 35 20.234 -0.944 1 87.88 175 THR B C 1
ATOM 4183 O O . THR B 1 175 ? 35.062 21.359 -1.456 1 87.88 175 THR B O 1
ATOM 4186 N N . GLU B 1 176 ? 34.031 19.453 -1.191 1 88.12 176 GLU B N 1
ATOM 4187 C CA . GLU B 1 176 ? 33.062 19.719 -2.227 1 88.12 176 GLU B CA 1
ATOM 4188 C C . GLU B 1 176 ? 32.094 20.812 -1.789 1 88.12 176 GLU B C 1
ATOM 4190 O O . GLU B 1 176 ? 32.062 21.203 -0.619 1 88.12 176 GLU B O 1
ATOM 4195 N N . CYS B 1 177 ? 31.422 21.344 -2.752 1 94.44 177 CYS B N 1
ATOM 4196 C CA . CYS B 1 177 ? 30.344 22.281 -2.445 1 94.44 177 CYS B CA 1
ATOM 4197 C C . CYS B 1 177 ? 29.344 21.672 -1.485 1 94.44 177 CYS B C 1
ATOM 4199 O O . CYS B 1 177 ? 29.062 20.469 -1.561 1 94.44 177 CYS B O 1
ATOM 4201 N N . PRO B 1 178 ? 28.828 22.453 -0.581 1 97 178 PRO B N 1
ATOM 4202 C CA . PRO B 1 178 ? 27.938 21.938 0.461 1 97 178 PRO B CA 1
ATOM 4203 C C . PRO B 1 178 ? 26.719 21.203 -0.11 1 97 178 PRO B C 1
ATOM 4205 O O . PRO B 1 178 ? 26.234 20.25 0.496 1 97 178 PRO B O 1
ATOM 4208 N N . PHE B 1 179 ? 26.297 21.609 -1.263 1 97.62 179 PHE B N 1
ATOM 4209 C CA . PHE B 1 179 ? 25.141 20.953 -1.865 1 97.62 179 PHE B CA 1
ATOM 4210 C C . PHE B 1 179 ? 25.5 19.562 -2.375 1 97.62 179 PHE B C 1
ATOM 4212 O O . PHE B 1 179 ? 24.688 18.641 -2.297 1 97.62 179 PHE B O 1
ATOM 4219 N N . MET B 1 180 ? 26.656 19.453 -2.877 1 97.75 180 MET B N 1
ATOM 4220 C CA . MET B 1 180 ? 27.156 18.141 -3.281 1 97.75 180 MET B CA 1
ATOM 4221 C C . MET B 1 180 ? 27.297 17.219 -2.076 1 97.75 180 MET B C 1
ATOM 4223 O O . MET B 1 180 ? 26.953 16.031 -2.141 1 97.75 180 MET B O 1
ATOM 4227 N N . LEU B 1 181 ? 27.812 17.766 -1.032 1 98.19 181 LEU B N 1
ATOM 4228 C CA . LEU B 1 181 ? 27.953 16.984 0.186 1 98.19 181 LEU B CA 1
ATOM 4229 C C . LEU B 1 181 ? 26.578 16.531 0.699 1 98.19 181 LEU B C 1
ATOM 4231 O O . LEU B 1 181 ? 26.422 15.398 1.155 1 98.19 181 LEU B O 1
ATOM 4235 N N . ALA B 1 182 ? 25.625 17.438 0.619 1 98.19 182 ALA B N 1
ATOM 4236 C CA . ALA B 1 182 ? 24.266 17.094 1.041 1 98.19 182 ALA B CA 1
ATOM 4237 C C . ALA B 1 182 ? 23.703 15.945 0.214 1 98.19 182 ALA B C 1
ATOM 4239 O O . ALA B 1 182 ? 23.047 15.047 0.75 1 98.19 182 ALA B O 1
ATOM 4240 N N . ALA B 1 183 ? 23.953 15.961 -1.056 1 97.88 183 ALA B N 1
ATOM 42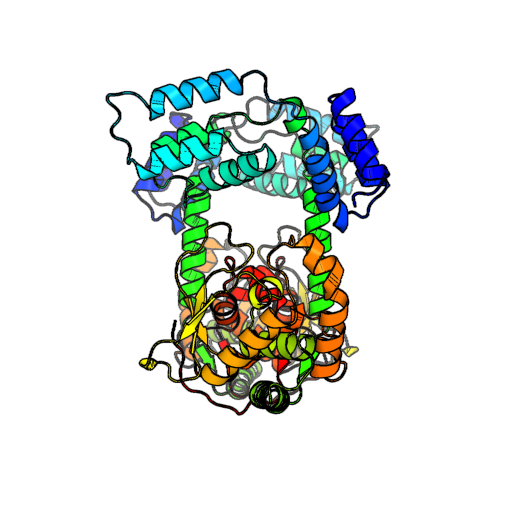41 C CA . ALA B 1 183 ? 23.5 14.883 -1.936 1 97.88 183 ALA B CA 1
ATOM 4242 C C . ALA B 1 183 ? 24.188 13.562 -1.569 1 97.88 183 ALA B C 1
ATOM 4244 O O . ALA B 1 183 ? 23.531 12.523 -1.501 1 97.88 183 ALA B O 1
ATOM 4245 N N . CYS B 1 184 ? 25.453 13.656 -1.302 1 98.38 184 CYS B N 1
ATOM 4246 C CA . CYS B 1 184 ? 26.188 12.461 -0.9 1 98.38 184 CYS B CA 1
ATOM 4247 C C . CYS B 1 184 ? 25.641 11.906 0.414 1 98.38 184 CYS B C 1
ATOM 4249 O O . CYS B 1 184 ? 25.484 10.695 0.561 1 98.38 184 CYS B O 1
ATOM 4251 N N . ILE B 1 185 ? 25.391 12.789 1.304 1 98.31 185 ILE B N 1
ATOM 4252 C CA . ILE B 1 185 ? 24.875 12.391 2.607 1 98.31 185 ILE B CA 1
ATOM 4253 C C . ILE B 1 185 ? 23.516 11.703 2.438 1 98.31 185 ILE B C 1
ATOM 4255 O O . ILE B 1 185 ? 23.266 10.656 3.037 1 98.31 185 ILE B O 1
ATOM 4259 N N . SER B 1 186 ? 22.672 12.242 1.635 1 98.19 186 SER B N 1
ATOM 4260 C CA . SER B 1 186 ? 21.375 11.641 1.375 1 98.19 186 SER B CA 1
ATOM 4261 C C . SER B 1 186 ? 21.516 10.234 0.806 1 98.19 186 SER B C 1
ATOM 4263 O O . SER B 1 186 ? 20.781 9.328 1.193 1 98.19 186 SER B O 1
ATOM 4265 N N . LEU B 1 187 ? 22.438 10.031 -0.049 1 97.69 187 LEU B N 1
ATOM 4266 C CA . LEU B 1 187 ? 22.641 8.75 -0.708 1 97.69 187 LEU B CA 1
ATOM 4267 C C . LEU B 1 187 ? 23.188 7.719 0.27 1 97.69 187 LEU B C 1
ATOM 4269 O O . LEU B 1 187 ? 22.938 6.52 0.121 1 97.69 187 LEU B O 1
ATOM 4273 N N . VAL B 1 188 ? 23.906 8.156 1.328 1 98.06 188 VAL B N 1
ATOM 4274 C CA . VAL B 1 188 ? 24.594 7.18 2.164 1 98.06 188 VAL B CA 1
ATOM 4275 C C . VAL B 1 188 ? 23.766 6.906 3.424 1 98.06 188 VAL B C 1
ATOM 4277 O O . VAL B 1 188 ? 24.031 5.941 4.145 1 98.06 188 VAL B O 1
ATOM 4280 N N . CYS B 1 189 ? 22.766 7.773 3.732 1 97.81 189 CYS B N 1
ATOM 4281 C CA . CYS B 1 189 ? 22 7.512 4.949 1 97.81 189 CYS B CA 1
ATOM 4282 C C . CYS B 1 189 ? 20.5 7.547 4.668 1 97.81 189 CYS B C 1
ATOM 4284 O O . CYS B 1 189 ? 19.688 7.238 5.547 1 97.81 189 CYS B O 1
ATOM 4286 N N . GLY B 1 190 ? 20.016 7.957 3.539 1 96.81 190 GLY B N 1
ATOM 4287 C CA . GLY B 1 190 ? 18.641 7.848 3.09 1 96.81 190 GLY B CA 1
ATOM 4288 C C . GLY B 1 190 ? 17.719 8.867 3.74 1 96.81 190 GLY B C 1
ATOM 4289 O O . GLY B 1 190 ? 16.516 8.633 3.857 1 96.81 190 GLY B O 1
ATOM 4290 N N . ARG B 1 191 ? 18.25 9.961 4.23 1 95.12 191 ARG B N 1
ATOM 4291 C CA . ARG B 1 191 ? 17.422 10.953 4.902 1 95.12 191 ARG B CA 1
ATOM 4292 C C . ARG B 1 191 ? 16.906 11.992 3.916 1 95.12 191 ARG B C 1
ATOM 4294 O O . ARG B 1 191 ? 17.469 12.172 2.838 1 95.12 191 ARG B O 1
ATOM 4301 N N . ARG B 1 192 ? 15.82 12.625 4.184 1 93.38 192 ARG B N 1
ATOM 4302 C CA . ARG B 1 192 ? 15.234 13.688 3.377 1 93.38 192 ARG B CA 1
ATOM 4303 C C . ARG B 1 192 ? 16.078 14.961 3.441 1 93.38 192 ARG B C 1
ATOM 4305 O O . ARG B 1 192 ? 16.812 15.172 4.406 1 93.38 192 ARG B O 1
ATOM 4312 N N . SER B 1 193 ? 15.938 15.898 2.549 1 95.56 193 SER B N 1
ATOM 4313 C CA . SER B 1 193 ? 16.734 17.125 2.463 1 95.56 193 SER B CA 1
ATOM 4314 C C . SER B 1 193 ? 16.594 17.969 3.729 1 95.56 193 SER B C 1
ATOM 4316 O O . SER B 1 193 ? 17.594 18.406 4.297 1 95.56 193 SER B O 1
ATOM 4318 N N . ILE B 1 194 ? 15.383 18.031 4.246 1 94.5 194 ILE B N 1
ATOM 4319 C CA . ILE B 1 194 ? 15.133 18.875 5.406 1 94.5 194 ILE B CA 1
ATOM 4320 C C . ILE B 1 194 ? 15.789 18.266 6.641 1 94.5 194 ILE B C 1
ATOM 4322 O O . ILE B 1 194 ? 16.234 18.984 7.543 1 94.5 194 ILE B O 1
ATOM 4326 N N . GLU B 1 195 ? 15.867 16.969 6.715 1 93.75 195 GLU B N 1
ATOM 4327 C CA . GLU B 1 195 ? 16.5 16.281 7.836 1 93.75 195 GLU B CA 1
ATOM 4328 C C . GLU B 1 195 ? 18.016 16.469 7.824 1 93.75 195 GLU B C 1
ATOM 4330 O O . GLU B 1 195 ? 18.641 16.609 8.875 1 93.75 195 GLU B O 1
ATOM 4335 N N . ILE B 1 196 ? 18.531 16.5 6.691 1 96.38 196 ILE B N 1
ATOM 4336 C CA . ILE B 1 196 ? 19.969 16.688 6.539 1 96.38 196 ILE B CA 1
ATOM 4337 C C . ILE B 1 196 ? 20.344 18.156 6.832 1 96.38 196 ILE B C 1
ATOM 4339 O O . ILE B 1 196 ? 21.297 18.422 7.547 1 96.38 196 ILE B O 1
ATOM 4343 N N . LEU B 1 197 ? 19.531 19.062 6.355 1 96.12 197 LEU B N 1
ATOM 4344 C CA . LEU B 1 197 ? 19.859 20.484 6.422 1 96.12 197 LEU B CA 1
ATOM 4345 C C . LEU B 1 197 ? 19.531 21.047 7.797 1 96.12 197 LEU B C 1
ATOM 4347 O O . LEU B 1 197 ? 20.172 22 8.242 1 96.12 197 LEU B O 1
ATOM 4351 N N . LYS B 1 198 ? 18.531 20.391 8.438 1 93.25 198 LYS B N 1
ATOM 4352 C CA . LYS B 1 198 ? 18.047 21.172 9.578 1 93.25 198 LYS B CA 1
ATOM 4353 C C . LYS B 1 198 ? 17.594 20.266 10.719 1 93.25 198 LYS B C 1
ATOM 4355 O O . LYS B 1 198 ? 18.125 20.359 11.828 1 93.25 198 LYS B O 1
ATOM 4360 N N . THR B 1 199 ? 16.75 19.297 10.562 1 90.75 199 THR B N 1
ATOM 4361 C CA . THR B 1 199 ? 15.961 18.734 11.656 1 90.75 199 THR B CA 1
ATOM 4362 C C . THR B 1 199 ? 16.609 17.453 12.18 1 90.75 199 THR B C 1
ATOM 4364 O O . THR B 1 199 ? 16.422 17.094 13.344 1 90.75 199 THR B O 1
ATOM 4367 N N . GLY B 1 200 ? 17.328 16.781 11.359 1 92.5 200 GLY B N 1
ATOM 4368 C CA . GLY B 1 200 ? 17.844 15.484 11.75 1 92.5 200 GLY B CA 1
ATOM 4369 C C . GLY B 1 200 ? 18.953 15.57 12.781 1 92.5 200 GLY B C 1
ATOM 4370 O O . GLY B 1 200 ? 19.797 16.453 12.719 1 92.5 200 GLY B O 1
ATOM 4371 N N . GLU B 1 201 ? 18.875 14.664 13.719 1 93.81 201 GLU B N 1
ATOM 4372 C CA . GLU B 1 201 ? 19.953 14.5 14.703 1 93.81 201 GLU B CA 1
ATOM 4373 C C . GLU B 1 201 ? 20.625 13.133 14.562 1 93.81 201 GLU B C 1
ATOM 4375 O O . GLU B 1 201 ? 19.938 12.102 14.578 1 93.81 201 GLU B O 1
ATOM 4380 N N . PHE B 1 202 ? 21.922 13.211 14.477 1 95.62 202 PHE B N 1
ATOM 4381 C CA . PHE B 1 202 ? 22.703 12 14.258 1 95.62 202 PHE B CA 1
ATOM 4382 C C . PHE B 1 202 ? 23.672 11.758 15.406 1 95.62 202 PHE B C 1
ATOM 4384 O O . PHE B 1 202 ? 24.266 12.703 15.93 1 95.62 202 PHE B O 1
ATOM 4391 N N . SER B 1 203 ? 23.734 10.539 15.836 1 95 203 SER B N 1
ATOM 4392 C CA . SER B 1 203 ? 24.719 10.148 16.844 1 95 203 SER B CA 1
ATOM 4393 C C . SER B 1 203 ? 25.281 8.766 16.562 1 95 203 SER B C 1
ATOM 4395 O O . SER B 1 203 ? 24.75 8.016 15.75 1 95 203 SER B O 1
ATOM 4397 N N . GLU B 1 204 ? 26.328 8.484 17.25 1 94.12 204 GLU B N 1
ATOM 4398 C CA . GLU B 1 204 ? 27.031 7.223 17.031 1 94.12 204 GLU B CA 1
ATOM 4399 C C . GLU B 1 204 ? 26.156 6.027 17.375 1 94.12 204 GLU B C 1
ATOM 4401 O O . GLU B 1 204 ? 25.438 6.055 18.375 1 94.12 204 GLU B O 1
ATOM 4406 N N . GLY B 1 205 ? 26.203 5.043 16.531 1 93.19 205 GLY B N 1
ATOM 4407 C CA . GLY B 1 205 ? 25.438 3.828 16.75 1 93.19 205 GLY B CA 1
ATOM 4408 C C . GLY B 1 205 ? 26.016 2.932 17.812 1 93.19 205 GLY B C 1
ATOM 4409 O O . GLY B 1 205 ? 26.953 3.322 18.516 1 93.19 205 GLY B O 1
ATOM 4410 N N . THR B 1 206 ? 25.359 1.794 17.906 1 90.88 206 THR B N 1
ATOM 4411 C CA . THR B 1 206 ? 25.828 0.82 18.891 1 90.88 206 THR B CA 1
ATOM 4412 C C . THR B 1 206 ? 27.109 0.149 18.422 1 90.88 206 THR B C 1
ATOM 4414 O O . THR B 1 206 ? 27.312 -0.039 17.219 1 90.88 206 THR B O 1
ATOM 4417 N N . ASP B 1 207 ? 27.875 -0.343 19.328 1 85 207 ASP B N 1
ATOM 4418 C CA . ASP B 1 207 ? 29.125 -1.019 19.031 1 85 207 ASP B CA 1
ATOM 4419 C C . ASP B 1 207 ? 28.875 -2.34 18.312 1 85 207 ASP B C 1
ATOM 4421 O O . ASP B 1 207 ? 29.688 -2.758 17.469 1 85 207 ASP B O 1
ATOM 4425 N N . ALA B 1 208 ? 27.812 -2.92 18.547 1 85.25 208 ALA B N 1
ATOM 4426 C CA . ALA B 1 208 ? 27.484 -4.23 17.984 1 85.25 208 ALA B CA 1
ATOM 4427 C C . ALA B 1 208 ? 27.297 -4.145 16.484 1 85.25 208 ALA B C 1
ATOM 4429 O O . ALA B 1 208 ? 27.562 -5.109 15.758 1 85.25 208 ALA B O 1
ATOM 4430 N N . ARG B 1 209 ? 27.016 -2.91 15.969 1 89 209 ARG B N 1
ATOM 4431 C CA . ARG B 1 209 ? 26.719 -2.771 14.547 1 89 209 ARG B CA 1
ATOM 4432 C C . ARG B 1 209 ? 27.891 -2.166 13.797 1 89 209 ARG B C 1
ATOM 4434 O O . ARG B 1 209 ? 27.844 -2.029 12.57 1 89 209 ARG B O 1
ATOM 4441 N N . GLY B 1 210 ? 28.938 -1.853 14.602 1 88.88 210 GLY B N 1
ATOM 4442 C CA . GLY B 1 210 ? 30.141 -1.372 13.953 1 88.88 210 GLY B CA 1
ATOM 4443 C C . GLY B 1 210 ? 30.047 0.076 13.516 1 88.88 210 GLY B C 1
ATOM 4444 O O . GLY B 1 210 ? 29.172 0.816 13.977 1 88.88 210 GLY B O 1
ATOM 4445 N N . PRO B 1 211 ? 30.938 0.48 12.641 1 94.25 211 PRO B N 1
ATOM 4446 C CA . PRO B 1 211 ? 31.078 1.892 12.273 1 94.25 211 PRO B CA 1
ATOM 4447 C C . PRO B 1 211 ? 30.062 2.322 11.211 1 94.25 211 PRO B C 1
ATOM 4449 O O . PRO B 1 211 ? 29.938 3.516 10.922 1 94.25 211 PRO B O 1
ATOM 4452 N N . TYR B 1 212 ? 29.312 1.397 10.688 1 96.88 212 TYR B N 1
ATOM 4453 C CA . TYR B 1 212 ? 28.375 1.701 9.617 1 96.88 212 TYR B CA 1
ATOM 4454 C C . TYR B 1 212 ? 26.953 1.793 10.156 1 96.88 212 TYR B C 1
ATOM 4456 O O . TYR B 1 212 ? 26.016 1.236 9.57 1 96.88 212 TYR B O 1
ATOM 4464 N N . SER B 1 213 ? 26.828 2.404 11.289 1 96.44 213 SER B N 1
ATOM 4465 C CA . SER B 1 213 ? 25.531 2.596 11.922 1 96.44 213 SER B CA 1
ATOM 4466 C C . SER B 1 213 ? 25.453 3.936 12.648 1 96.44 213 SER B C 1
ATOM 4468 O O . SER B 1 213 ? 26.484 4.484 13.055 1 96.44 213 SER B O 1
ATOM 4470 N N . CYS B 1 214 ? 24.266 4.453 12.773 1 96.56 214 CYS B N 1
ATOM 4471 C CA . CYS B 1 214 ? 24.062 5.66 13.57 1 96.56 214 CYS B CA 1
ATOM 4472 C C . CYS B 1 214 ? 22.656 5.715 14.133 1 96.56 214 CYS B C 1
ATOM 4474 O O . CYS B 1 214 ? 21.75 5.07 13.602 1 96.56 214 CYS B O 1
ATOM 4476 N N . PHE B 1 215 ? 22.562 6.367 15.133 1 95.25 215 PHE B N 1
ATOM 4477 C CA . PHE B 1 215 ? 21.25 6.695 15.656 1 95.25 215 PHE B CA 1
ATOM 4478 C C . PHE B 1 215 ? 20.703 7.957 14.992 1 95.25 215 PHE B C 1
ATOM 4480 O O . PHE B 1 215 ? 21.438 8.914 14.766 1 95.25 215 PHE B O 1
ATOM 4487 N N . PHE B 1 216 ? 19.422 7.883 14.703 1 94 216 PHE B N 1
ATOM 4488 C CA . PHE B 1 216 ? 18.781 9.008 14.039 1 94 216 PHE B CA 1
ATOM 4489 C C . PHE B 1 216 ? 17.484 9.383 14.742 1 94 216 PHE B C 1
ATOM 4491 O O . PHE B 1 216 ? 16.719 8.5 15.164 1 94 216 PHE B O 1
ATOM 4498 N N . THR B 1 217 ? 17.297 10.719 14.922 1 89.88 217 THR B N 1
ATOM 4499 C CA . THR B 1 217 ? 16.047 11.289 15.391 1 89.88 217 THR B CA 1
ATOM 4500 C C . THR B 1 217 ? 15.68 12.539 14.594 1 89.88 217 THR B C 1
ATOM 4502 O O . THR B 1 217 ? 16.516 13.086 13.875 1 89.88 217 THR B O 1
ATOM 4505 N N . GLY B 1 218 ? 14.367 12.836 14.555 1 87.19 218 GLY B N 1
ATOM 4506 C CA . GLY B 1 218 ? 13.961 14.07 13.891 1 87.19 218 GLY B CA 1
ATOM 4507 C C . GLY B 1 218 ? 13.414 13.844 12.5 1 87.19 218 GLY B C 1
ATOM 4508 O O . GLY B 1 218 ? 13.617 14.664 11.602 1 87.19 218 GLY B O 1
ATOM 4509 N N . ALA B 1 219 ? 12.844 12.68 12.25 1 84.12 219 ALA B N 1
ATOM 4510 C CA . ALA B 1 219 ? 12.242 12.375 10.953 1 84.12 219 ALA B CA 1
ATOM 4511 C C . ALA B 1 219 ? 11.133 13.367 10.617 1 84.12 219 ALA B C 1
ATOM 4513 O O . ALA B 1 219 ? 10.328 13.727 11.484 1 84.12 219 ALA B O 1
ATOM 4514 N N . ALA B 1 220 ? 11.211 13.727 9.383 1 73.12 220 ALA B N 1
ATOM 4515 C CA . ALA B 1 220 ? 10.18 14.633 8.891 1 73.12 220 ALA B CA 1
ATOM 4516 C C . ALA B 1 220 ? 8.852 13.906 8.711 1 73.12 220 ALA B C 1
ATOM 4518 O O . ALA B 1 220 ? 8.828 12.695 8.469 1 73.12 220 ALA B O 1
ATOM 4519 N N . LYS B 1 221 ? 7.703 14.43 8.891 1 63.03 221 LYS B N 1
ATOM 4520 C CA . LYS B 1 221 ? 6.359 13.953 8.57 1 63.03 221 LYS B CA 1
ATOM 4521 C C . LYS B 1 221 ? 5.844 13 9.641 1 63.03 221 LYS B C 1
ATOM 4523 O O . LYS B 1 221 ? 4.824 12.328 9.445 1 63.03 221 LYS B O 1
ATOM 4528 N N . LYS B 1 222 ? 6.711 12.672 10.461 1 61 222 LYS B N 1
ATOM 4529 C CA . LYS B 1 222 ? 6.145 11.781 11.477 1 61 222 LYS B CA 1
ATOM 4530 C C . LYS B 1 222 ? 5.309 12.57 12.484 1 61 222 LYS B C 1
ATOM 4532 O O . LYS B 1 222 ? 5.762 13.586 13.016 1 61 222 LYS B O 1
ATOM 4537 N N . LYS B 1 223 ? 4.059 12.375 12.172 1 52.09 223 LYS B N 1
ATOM 4538 C CA . LYS B 1 223 ? 3.137 13.016 13.109 1 52.09 223 LYS B CA 1
ATOM 4539 C C . LYS B 1 223 ? 3.586 12.812 14.555 1 52.09 223 LYS B C 1
ATOM 4541 O O . LYS B 1 223 ? 3.432 13.711 15.391 1 52.09 223 LYS B O 1
ATOM 4546 N N . VAL B 1 224 ? 3.736 11.477 14.859 1 44.66 224 VAL B N 1
ATOM 4547 C CA . VAL B 1 224 ? 4.102 11.211 16.25 1 44.66 224 VAL B CA 1
ATOM 4548 C C . VAL B 1 224 ? 5.617 11.32 16.406 1 44.66 224 VAL B C 1
ATOM 4550 O O . VAL B 1 224 ? 6.375 10.727 15.641 1 44.66 224 VAL B O 1
ATOM 4553 N N . VAL B 1 225 ? 5.93 12.383 16.719 1 46.66 225 VAL B N 1
ATOM 4554 C CA . VAL B 1 225 ? 7.332 12.555 17.078 1 46.66 225 VAL B CA 1
ATOM 4555 C C . VAL B 1 225 ? 7.938 11.211 17.469 1 46.66 225 VAL B C 1
ATOM 4557 O O . VAL B 1 225 ? 7.531 10.602 18.453 1 46.66 225 VAL B O 1
ATOM 4560 N N . CYS B 1 226 ? 7.906 10.352 16.672 1 47.66 226 CYS B N 1
ATOM 4561 C CA . CYS B 1 226 ? 8.664 9.156 17.047 1 47.66 226 CYS B CA 1
ATOM 4562 C C . CYS B 1 226 ? 9.961 9.531 17.75 1 47.66 226 CYS B C 1
ATOM 4564 O O . CYS B 1 226 ? 10.953 9.867 17.094 1 47.66 226 CYS B O 1
ATOM 4566 N N . LYS B 1 227 ? 9.711 10.117 18.891 1 53.91 227 LYS B N 1
ATOM 4567 C CA . LYS B 1 227 ? 10.836 10.492 19.734 1 53.91 227 LYS B CA 1
ATOM 4568 C C . LYS B 1 227 ? 11.852 9.352 19.828 1 53.91 227 LYS B C 1
ATOM 4570 O O . LYS B 1 227 ? 12.984 9.562 20.281 1 53.91 227 LYS B O 1
ATOM 4575 N N . ASP B 1 228 ? 11.391 8.188 19.25 1 65.06 228 ASP B N 1
ATOM 4576 C CA . ASP B 1 228 ? 12.344 7.152 19.656 1 65.06 228 ASP B CA 1
ATOM 4577 C C . ASP B 1 228 ? 13.5 7.055 18.656 1 65.06 228 ASP B C 1
ATOM 4579 O O . ASP B 1 228 ? 13.281 7.094 17.438 1 65.06 228 ASP B O 1
ATOM 4583 N N . LYS B 1 229 ? 14.531 7.223 19.141 1 79.12 229 LYS B N 1
ATOM 4584 C CA . LYS B 1 229 ? 15.836 7.004 18.516 1 79.12 229 LYS B CA 1
ATOM 4585 C C . LYS B 1 229 ? 15.883 5.668 17.781 1 79.12 229 LYS B C 1
ATOM 4587 O O . LYS B 1 229 ? 15.484 4.637 18.328 1 79.12 229 LYS B O 1
ATOM 4592 N N . CYS B 1 230 ? 16.094 5.867 16.422 1 89.19 230 CYS B N 1
ATOM 4593 C CA . CYS B 1 230 ? 16.219 4.645 15.641 1 89.19 230 CYS B CA 1
ATOM 4594 C C . CYS B 1 230 ? 17.641 4.461 15.117 1 89.19 230 CYS B C 1
ATOM 4596 O O . CYS B 1 230 ? 18.297 5.434 14.75 1 89.19 230 CYS B O 1
ATOM 4598 N N . GLU B 1 231 ? 18.078 3.299 15.164 1 94.5 231 GLU B N 1
ATOM 4599 C CA . GLU B 1 231 ? 19.391 2.992 14.586 1 94.5 231 GLU B CA 1
ATOM 4600 C C . GLU B 1 231 ? 19.25 2.59 13.117 1 94.5 231 GLU B C 1
ATOM 4602 O O . GLU B 1 231 ? 18.438 1.743 12.766 1 94.5 231 GLU B O 1
ATOM 4607 N N . ILE B 1 232 ? 20 3.229 12.258 1 96.31 232 ILE B N 1
ATOM 4608 C CA . ILE B 1 232 ? 19.891 2.965 10.828 1 96.31 232 ILE B CA 1
ATOM 4609 C C . ILE B 1 232 ? 21.25 2.582 10.273 1 96.31 232 ILE B C 1
ATOM 4611 O O . ILE B 1 232 ? 22.281 3.035 10.773 1 96.31 232 ILE B O 1
ATOM 4615 N N . PRO B 1 233 ? 21.312 1.729 9.273 1 97.38 233 PRO B N 1
ATOM 4616 C CA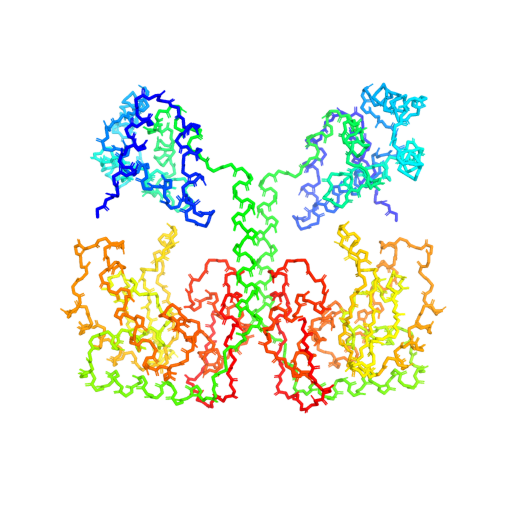 . PRO B 1 233 ? 22.562 1.398 8.609 1 97.38 233 PRO B CA 1
ATOM 4617 C C . PRO B 1 233 ? 23.094 2.533 7.73 1 97.38 233 PRO B C 1
ATOM 4619 O O . PRO B 1 233 ? 22.297 3.248 7.109 1 97.38 233 PRO B O 1
ATOM 4622 N N . LEU B 1 234 ? 24.391 2.672 7.668 1 98.06 234 LEU B N 1
ATOM 4623 C CA . LEU B 1 234 ? 25.062 3.668 6.844 1 98.06 234 LEU B CA 1
ATOM 4624 C C . LEU B 1 234 ? 25.922 2.998 5.77 1 98.06 234 LEU B C 1
ATOM 4626 O O . LEU B 1 234 ? 26.516 1.952 6.016 1 98.06 234 LEU B O 1
ATOM 4630 N N . LEU B 1 235 ? 26 3.674 4.656 1 98 235 LEU B N 1
ATOM 4631 C CA . LEU B 1 235 ? 26.859 3.154 3.592 1 98 235 LEU B CA 1
ATOM 4632 C C . LEU B 1 235 ? 28.281 3.678 3.729 1 98 235 LEU B C 1
ATOM 4634 O O . LEU B 1 235 ? 29.172 3.242 3.006 1 98 235 LEU B O 1
ATOM 4638 N N . VAL B 1 236 ? 28.469 4.641 4.586 1 97.38 236 VAL B N 1
ATOM 4639 C CA . VAL B 1 236 ? 29.781 5.191 4.922 1 97.38 236 VAL B CA 1
ATOM 4640 C C . VAL B 1 236 ? 29.953 5.203 6.441 1 97.38 236 VAL B C 1
ATOM 4642 O O . VAL B 1 236 ? 28.984 5.207 7.188 1 97.38 236 VAL B O 1
ATOM 4645 N N . LYS B 1 237 ? 31.203 5.188 6.863 1 96.75 237 LYS B N 1
ATOM 4646 C CA . LYS B 1 237 ? 31.453 5.234 8.297 1 96.75 237 LYS B CA 1
ATOM 4647 C C . LYS B 1 237 ? 30.938 6.527 8.914 1 96.75 237 LYS B C 1
ATOM 4649 O O . LYS B 1 237 ? 31.078 7.602 8.32 1 96.75 237 LYS B O 1
ATOM 4654 N N . TYR B 1 238 ? 30.375 6.383 10.086 1 97.31 238 TYR B N 1
ATOM 4655 C CA . TYR B 1 238 ? 29.719 7.508 10.742 1 97.31 238 TYR B CA 1
ATOM 4656 C C . TYR B 1 238 ? 30.719 8.641 11 1 97.31 238 TYR B C 1
ATOM 4658 O O . TYR B 1 238 ? 30.359 9.812 10.914 1 97.31 238 TYR B O 1
ATOM 4666 N N . LYS B 1 239 ? 31.938 8.344 11.273 1 95.62 239 LYS B N 1
ATOM 4667 C CA . LYS B 1 239 ? 32.938 9.359 11.586 1 95.62 239 LYS B CA 1
ATOM 4668 C C . LYS B 1 239 ? 33.062 10.359 10.438 1 95.62 239 LYS B C 1
ATOM 4670 O O . LYS B 1 239 ? 33.25 11.555 10.672 1 95.62 239 LYS B O 1
ATOM 4675 N N . TYR B 1 240 ? 32.969 9.93 9.219 1 96.5 240 TYR B N 1
ATOM 4676 C CA . TYR B 1 240 ? 33.094 10.812 8.07 1 96.5 240 TYR B CA 1
ATOM 4677 C C . TYR B 1 240 ? 31.797 11.57 7.832 1 96.5 240 TYR B C 1
ATOM 4679 O O . TYR B 1 240 ? 31.812 12.75 7.465 1 96.5 240 TYR B O 1
ATOM 4687 N N . LEU B 1 241 ? 30.719 10.883 8.062 1 96.88 241 LEU B N 1
ATOM 4688 C CA . LEU B 1 241 ? 29.406 11.492 7.875 1 96.88 241 LEU B CA 1
ATOM 4689 C C . LEU B 1 241 ? 29.219 12.672 8.82 1 96.88 241 LEU B C 1
ATOM 4691 O O . LEU B 1 241 ? 28.688 13.719 8.414 1 96.88 241 LEU B O 1
ATOM 4695 N N . LYS B 1 242 ? 29.625 12.461 10.047 1 96.5 242 LYS B N 1
ATOM 4696 C CA . LYS B 1 242 ? 29.484 13.492 11.07 1 96.5 242 LYS B CA 1
ATOM 4697 C C . LYS B 1 242 ? 30.172 14.781 10.656 1 96.5 242 LYS B C 1
ATOM 4699 O O . LYS B 1 242 ? 29.609 15.875 10.82 1 96.5 242 LYS B O 1
ATOM 4704 N N . HIS B 1 243 ? 31.281 14.703 10.117 1 96.19 243 HIS B N 1
ATOM 4705 C CA . HIS B 1 243 ? 32.062 15.867 9.711 1 96.19 243 HIS B CA 1
ATOM 4706 C C . HIS B 1 243 ? 31.422 16.594 8.539 1 96.19 243 HIS B C 1
ATOM 4708 O O . HIS B 1 243 ? 31.359 17.812 8.508 1 96.19 243 HIS B O 1
ATOM 4714 N N . SER B 1 244 ? 31 15.828 7.613 1 96.94 244 SER B N 1
ATOM 4715 C CA . SER B 1 244 ? 30.375 16.406 6.434 1 96.94 244 SER B CA 1
ATOM 4716 C C . SER B 1 244 ? 29.047 17.062 6.785 1 96.94 244 SER B C 1
ATOM 4718 O O . SER B 1 244 ? 28.688 18.109 6.23 1 96.94 244 SER B O 1
ATOM 4720 N N . LEU B 1 245 ? 28.328 16.453 7.656 1 96.94 245 LEU B N 1
ATOM 4721 C CA . LEU B 1 245 ? 27.062 17.016 8.109 1 96.94 245 LEU B CA 1
ATOM 4722 C C . LEU B 1 245 ? 27.266 18.375 8.766 1 96.94 245 LEU B C 1
ATOM 4724 O O . LEU B 1 245 ? 26.5 19.312 8.492 1 96.94 245 LEU B O 1
ATOM 4728 N N . ARG B 1 246 ? 28.234 18.422 9.578 1 95.56 246 ARG B N 1
ATOM 4729 C CA . ARG B 1 246 ? 28.562 19.688 10.234 1 95.56 246 ARG B CA 1
ATOM 4730 C C . ARG B 1 246 ? 28.906 20.766 9.211 1 95.56 246 ARG B C 1
ATOM 4732 O O . ARG B 1 246 ? 28.438 21.906 9.32 1 95.56 246 ARG B O 1
ATOM 4739 N N . ARG B 1 247 ? 29.641 20.422 8.25 1 96.25 247 ARG B N 1
ATOM 4740 C CA . ARG B 1 247 ? 30.031 21.375 7.215 1 96.25 247 ARG B CA 1
ATOM 4741 C C . ARG B 1 247 ? 28.812 21.875 6.434 1 96.25 247 ARG B C 1
ATOM 4743 O O . ARG B 1 247 ? 28.688 23.062 6.156 1 96.25 247 ARG B O 1
ATOM 4750 N N . VAL B 1 248 ? 27.922 20.984 6.066 1 97.5 248 VAL B N 1
ATOM 4751 C CA . VAL B 1 248 ? 26.719 21.328 5.301 1 97.5 248 VAL B CA 1
ATOM 4752 C C . VAL B 1 248 ? 25.875 22.312 6.098 1 97.5 248 VAL B C 1
ATOM 4754 O O . VAL B 1 248 ? 25.438 23.344 5.566 1 97.5 248 VAL B O 1
ATOM 4757 N N . ARG B 1 249 ? 25.688 22.109 7.324 1 95.94 249 ARG B N 1
ATOM 4758 C CA . ARG B 1 249 ? 24.797 22.938 8.148 1 95.94 249 ARG B CA 1
ATOM 4759 C C . ARG B 1 249 ? 25.453 24.281 8.453 1 95.94 249 ARG B C 1
ATOM 4761 O O . ARG B 1 249 ? 24.75 25.281 8.648 1 95.94 249 ARG B O 1
ATOM 4768 N N . GLU B 1 250 ? 26.734 24.25 8.477 1 95.19 250 GLU B N 1
ATOM 4769 C CA . GLU B 1 250 ? 27.453 25.516 8.664 1 95.19 250 GLU B CA 1
ATOM 4770 C C . GLU B 1 250 ? 27.359 26.391 7.418 1 95.19 250 GLU B C 1
ATOM 4772 O O . GLU B 1 250 ? 27.25 27.609 7.52 1 95.19 250 GLU B O 1
ATOM 4777 N N . LYS B 1 251 ? 27.375 25.781 6.293 1 95.81 251 LYS B N 1
ATOM 4778 C CA . LYS B 1 251 ? 27.484 26.516 5.043 1 95.81 251 LYS B CA 1
ATOM 4779 C C . LYS B 1 251 ? 26.109 26.812 4.453 1 95.81 251 LYS B C 1
ATOM 4781 O O . LYS B 1 251 ? 25.969 27.734 3.637 1 95.81 251 LYS B O 1
ATOM 4786 N N . ILE B 1 252 ? 25.141 26.031 4.762 1 95.19 252 ILE B N 1
ATOM 4787 C CA . ILE B 1 252 ? 23.766 26.266 4.328 1 95.19 252 ILE B CA 1
ATOM 4788 C C . ILE B 1 252 ? 22.891 26.609 5.535 1 95.19 252 ILE B C 1
ATOM 4790 O O . ILE B 1 252 ? 22.25 25.719 6.105 1 95.19 252 ILE B O 1
ATOM 4794 N N . PRO B 1 253 ? 22.875 27.781 5.875 1 90.06 253 PRO B N 1
ATOM 4795 C CA . PRO B 1 253 ? 22.094 28.141 7.074 1 90.06 253 PRO B CA 1
ATOM 4796 C C . PRO B 1 253 ? 20.594 28.047 6.859 1 90.06 253 PRO B C 1
ATOM 4798 O O . PRO B 1 253 ? 20.047 28.703 5.965 1 90.06 253 PRO B O 1
ATOM 4801 N N . CYS B 1 254 ? 19.938 27.156 7.594 1 92.81 254 CYS B N 1
ATOM 4802 C CA . CYS B 1 254 ? 18.516 26.922 7.453 1 92.81 254 CYS B CA 1
ATOM 4803 C C . CYS B 1 254 ? 17.797 27.125 8.773 1 92.81 254 CYS B C 1
ATOM 4805 O O . CYS B 1 254 ? 16.578 26.938 8.867 1 92.81 254 CYS B O 1
ATOM 4807 N N . GLU B 1 255 ? 18.375 27.484 9.836 1 87.88 255 GLU B N 1
ATOM 4808 C CA . GLU B 1 255 ? 17.828 27.5 11.188 1 87.88 255 GLU B CA 1
ATOM 4809 C C . GLU B 1 255 ? 16.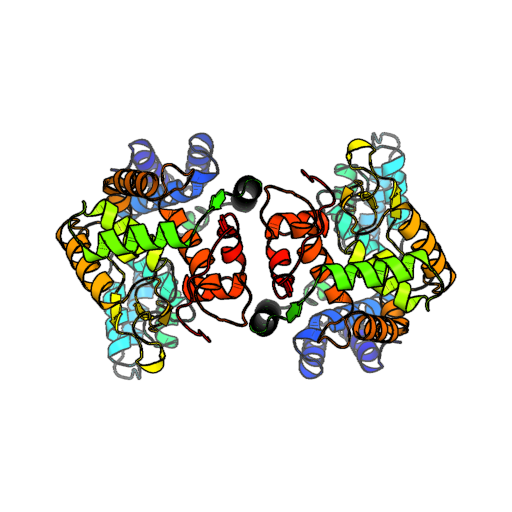578 28.391 11.266 1 87.88 255 GLU B C 1
ATOM 4811 O O . GLU B 1 255 ? 15.586 28.016 11.883 1 87.88 255 GLU B O 1
ATOM 4816 N N . ASN B 1 256 ? 16.547 29.516 10.648 1 89 256 ASN B N 1
ATOM 4817 C CA . ASN B 1 256 ? 15.445 30.453 10.773 1 89 256 ASN B CA 1
ATOM 4818 C C . ASN B 1 256 ? 14.516 30.406 9.57 1 89 256 ASN B C 1
ATOM 4820 O O . ASN B 1 256 ? 13.68 31.281 9.391 1 89 256 ASN B O 1
ATOM 4824 N N . LEU B 1 257 ? 14.695 29.391 8.82 1 91.31 257 LEU B N 1
ATOM 4825 C CA . LEU B 1 257 ? 13.875 29.297 7.613 1 91.31 257 LEU B CA 1
ATOM 4826 C C . LEU B 1 257 ? 12.797 28.234 7.773 1 91.31 257 LEU B C 1
ATOM 4828 O O . LEU B 1 257 ? 13.016 27.219 8.43 1 91.31 257 LEU B O 1
ATOM 4832 N N . THR B 1 258 ? 11.656 28.516 7.184 1 83.38 258 THR B N 1
ATOM 4833 C CA . THR B 1 258 ? 10.609 27.5 7.098 1 83.38 258 THR B CA 1
ATOM 4834 C C . THR B 1 258 ? 10.938 26.469 6.023 1 83.38 258 THR B C 1
ATOM 4836 O O . THR B 1 258 ? 11.812 26.688 5.184 1 83.38 258 THR B O 1
ATOM 4839 N N . ASN B 1 259 ? 10.258 25.375 6.109 1 84.19 259 ASN B N 1
ATOM 4840 C CA . ASN B 1 259 ? 10.461 24.344 5.098 1 84.19 259 ASN B CA 1
ATOM 4841 C C . ASN B 1 259 ? 10.18 24.875 3.693 1 84.19 259 ASN B C 1
ATOM 4843 O O . ASN B 1 259 ? 10.891 24.531 2.744 1 84.19 259 ASN B O 1
ATOM 4847 N N . GLN B 1 260 ? 9.219 25.672 3.613 1 82.25 260 GLN B N 1
ATOM 4848 C CA . GLN B 1 260 ? 8.859 26.234 2.314 1 82.25 260 GLN B CA 1
ATOM 4849 C C . GLN B 1 260 ? 9.961 27.141 1.781 1 82.25 260 GLN B C 1
ATOM 4851 O O . GLN B 1 260 ? 10.258 27.125 0.584 1 82.25 260 GLN B O 1
ATOM 4856 N N . GLU B 1 261 ? 10.508 27.859 2.656 1 88.31 261 GLU B N 1
ATOM 4857 C CA . GLU B 1 261 ? 11.586 28.766 2.27 1 88.31 261 GLU B CA 1
ATOM 4858 C C . GLU B 1 261 ? 12.836 28 1.867 1 88.31 261 GLU B C 1
ATOM 4860 O O . GLU B 1 261 ? 13.516 28.359 0.904 1 88.31 261 GLU B O 1
ATOM 4865 N N . ILE B 1 262 ? 13.133 26.969 2.623 1 93.12 262 ILE B N 1
ATOM 4866 C CA . ILE B 1 262 ? 14.281 26.125 2.322 1 93.12 262 ILE B CA 1
ATOM 4867 C C . ILE B 1 262 ? 14.125 25.516 0.93 1 93.12 262 ILE B C 1
ATOM 4869 O O . ILE B 1 262 ? 15.062 25.547 0.124 1 93.12 262 ILE B O 1
ATOM 4873 N N . ASN B 1 263 ? 12.969 25.078 0.697 1 89.81 263 ASN B N 1
ATOM 4874 C CA . ASN B 1 263 ? 12.703 24.469 -0.604 1 89.81 263 ASN B CA 1
ATOM 4875 C C . ASN B 1 263 ? 12.828 25.484 -1.732 1 89.81 263 ASN B C 1
ATOM 4877 O O . ASN B 1 263 ? 13.422 25.203 -2.771 1 89.81 263 ASN B O 1
ATOM 4881 N N . SER B 1 264 ? 12.266 26.609 -1.524 1 89.56 264 SER B N 1
ATOM 4882 C CA . SER B 1 264 ? 12.305 27.656 -2.543 1 89.56 264 SER B CA 1
ATOM 4883 C C . SER B 1 264 ? 13.734 28.109 -2.826 1 89.56 264 SER B C 1
ATOM 4885 O O . SER B 1 264 ? 14.078 28.406 -3.973 1 89.56 264 SER B O 1
ATOM 4887 N N . LYS B 1 265 ? 14.516 28.078 -1.835 1 93.44 265 LYS B N 1
ATOM 4888 C CA . LYS B 1 265 ? 15.859 28.625 -1.95 1 93.44 265 LYS B CA 1
ATOM 4889 C C . LYS B 1 265 ? 16.844 27.578 -2.477 1 93.44 265 LYS B C 1
ATOM 4891 O O . LYS B 1 265 ? 17.75 27.906 -3.248 1 93.44 265 LYS B O 1
ATOM 4896 N N . TYR B 1 266 ? 16.672 26.359 -2.08 1 95.81 266 TYR B N 1
ATOM 4897 C CA . TYR B 1 266 ? 17.797 25.453 -2.25 1 95.81 266 TYR B CA 1
ATOM 4898 C C . TYR B 1 266 ? 17.406 24.25 -3.092 1 95.81 266 TYR B C 1
ATOM 4900 O O . TYR B 1 266 ? 18.25 23.453 -3.498 1 95.81 266 TYR B O 1
ATOM 4908 N N . SER B 1 267 ? 16.172 24.078 -3.396 1 95.06 267 SER B N 1
ATOM 4909 C CA . SER B 1 267 ? 15.719 22.859 -4.07 1 95.06 267 SER B CA 1
ATOM 4910 C C . SER B 1 267 ? 16.406 22.688 -5.414 1 95.06 267 SER B C 1
ATOM 4912 O O . SER B 1 267 ? 16.781 21.562 -5.789 1 95.06 267 SER B O 1
ATOM 4914 N N . HIS B 1 268 ? 16.594 23.734 -6.121 1 95.56 268 HIS B N 1
ATOM 4915 C CA . HIS B 1 268 ? 17.234 23.672 -7.43 1 95.56 268 HIS B CA 1
ATOM 4916 C C . HIS B 1 268 ? 18.688 23.25 -7.312 1 95.56 268 HIS B C 1
ATOM 4918 O O . HIS B 1 268 ? 19.172 22.422 -8.086 1 95.56 268 HIS B O 1
ATOM 4924 N N . LYS B 1 269 ? 19.359 23.844 -6.395 1 96.19 269 LYS B N 1
ATOM 4925 C CA . LYS B 1 269 ? 20.766 23.531 -6.188 1 96.19 269 LYS B CA 1
ATOM 4926 C C . LYS B 1 269 ? 20.938 22.078 -5.734 1 96.19 269 LYS B C 1
ATOM 4928 O O . LYS B 1 269 ? 21.859 21.406 -6.172 1 96.19 269 LYS B O 1
ATOM 4933 N N . LEU B 1 270 ? 20.109 21.641 -4.887 1 97.06 270 LEU B N 1
ATOM 4934 C CA . LEU B 1 270 ? 20.125 20.266 -4.441 1 97.06 270 LEU B CA 1
ATOM 4935 C C . LEU B 1 270 ? 19.875 19.312 -5.605 1 97.06 270 LEU B C 1
ATOM 4937 O O . LEU B 1 270 ? 20.547 18.297 -5.75 1 97.06 270 LEU B O 1
ATOM 4941 N N . GLY B 1 271 ? 18.922 19.688 -6.398 1 96.06 271 GLY B N 1
ATOM 4942 C CA . GLY B 1 271 ? 18.609 18.891 -7.57 1 96.06 271 GLY B CA 1
ATOM 4943 C C . GLY B 1 271 ? 19.766 18.766 -8.539 1 96.06 271 GLY B C 1
ATOM 4944 O O . GLY B 1 271 ? 20.047 17.672 -9.047 1 96.06 271 GLY B O 1
ATOM 4945 N N . ASP B 1 272 ? 20.406 19.844 -8.766 1 95.25 272 ASP B N 1
ATOM 4946 C CA . ASP B 1 272 ? 21.562 19.859 -9.648 1 95.25 272 ASP B CA 1
ATOM 4947 C C . ASP B 1 272 ? 22.688 18.969 -9.102 1 95.25 272 ASP B C 1
ATOM 4949 O O . ASP B 1 272 ? 23.328 18.234 -9.852 1 95.25 272 ASP B O 1
ATOM 4953 N N . ALA B 1 273 ? 22.938 19.047 -7.844 1 95.94 273 ALA B N 1
ATOM 4954 C CA . ALA B 1 273 ? 23.953 18.234 -7.203 1 95.94 273 ALA B CA 1
ATOM 4955 C C . ALA B 1 273 ? 23.656 16.734 -7.363 1 95.94 273 ALA B C 1
ATOM 4957 O O . ALA B 1 273 ? 24.562 15.945 -7.633 1 95.94 273 ALA B O 1
ATOM 4958 N N . ALA B 1 274 ? 22.453 16.391 -7.184 1 95.19 274 ALA B N 1
ATOM 4959 C CA . ALA B 1 274 ? 22.047 14.992 -7.32 1 95.19 274 ALA B CA 1
ATOM 4960 C C . ALA B 1 274 ? 22.281 14.484 -8.742 1 95.19 274 ALA B C 1
ATOM 4962 O O . ALA B 1 274 ? 22.75 13.367 -8.938 1 95.19 274 ALA B O 1
ATOM 4963 N N . LYS B 1 275 ? 21.984 15.328 -9.711 1 93.75 275 LYS B N 1
ATOM 4964 C CA . LYS B 1 275 ? 22.188 14.969 -11.109 1 93.75 275 LYS B CA 1
ATOM 4965 C C . LYS B 1 275 ? 23.672 14.742 -11.414 1 93.75 275 LYS B C 1
ATOM 4967 O O . LYS B 1 275 ? 24.031 13.781 -12.102 1 93.75 275 LYS B O 1
ATOM 4972 N N . ILE B 1 276 ? 24.422 15.57 -10.953 1 93.12 276 ILE B N 1
ATOM 4973 C CA . ILE B 1 276 ? 25.859 15.477 -11.188 1 93.12 276 ILE B CA 1
ATOM 4974 C C . ILE B 1 276 ? 26.422 14.234 -10.492 1 93.12 276 ILE B C 1
ATOM 4976 O O . ILE B 1 276 ? 27.188 13.477 -11.086 1 93.12 276 ILE B O 1
ATOM 4980 N N . LEU B 1 277 ? 26.016 14.008 -9.273 1 93.06 277 LEU B N 1
ATOM 4981 C CA . LEU B 1 277 ? 26.5 12.875 -8.484 1 93.06 277 LEU B CA 1
ATOM 4982 C C . LEU B 1 277 ? 26.203 11.555 -9.195 1 93.06 277 LEU B C 1
ATOM 4984 O O . LEU B 1 277 ? 27.016 10.641 -9.18 1 93.06 277 LEU B O 1
ATOM 4988 N N . THR B 1 278 ? 25 11.43 -9.789 1 90.19 278 THR B N 1
ATOM 4989 C CA . THR B 1 278 ? 24.562 10.18 -10.406 1 90.19 278 THR B CA 1
ATOM 4990 C C . THR B 1 278 ? 24.875 10.172 -11.898 1 90.19 278 THR B C 1
ATOM 4992 O O . THR B 1 278 ? 24.359 9.328 -12.641 1 90.19 278 THR B O 1
ATOM 4995 N N . GLU B 1 279 ? 25.609 11.102 -12.32 1 88.25 279 GLU B N 1
ATOM 4996 C CA . GLU B 1 279 ? 26.062 11.203 -13.703 1 88.25 279 GLU B CA 1
ATOM 4997 C C . GLU B 1 279 ? 24.875 11.32 -14.656 1 88.25 279 GLU B C 1
ATOM 4999 O O . GLU B 1 279 ? 24.781 10.578 -15.641 1 88.25 279 GLU B O 1
ATOM 5004 N N . ASN B 1 280 ? 23.953 12.102 -14.312 1 75.94 280 ASN B N 1
ATOM 5005 C CA . ASN B 1 280 ? 22.828 12.539 -15.133 1 75.94 280 ASN B CA 1
ATOM 5006 C C . ASN B 1 280 ? 21.828 11.414 -15.352 1 75.94 280 ASN B C 1
ATOM 5008 O O . ASN B 1 280 ? 21.281 11.266 -16.453 1 75.94 280 ASN B O 1
ATOM 5012 N N . MET B 1 281 ? 21.797 10.711 -14.336 1 77 281 MET B N 1
ATOM 5013 C CA . MET B 1 281 ? 20.656 9.797 -14.328 1 77 281 MET B CA 1
ATOM 5014 C C . MET B 1 281 ? 19.359 10.555 -14.102 1 77 281 MET B C 1
ATOM 5016 O O . MET B 1 281 ? 19.375 11.727 -13.703 1 77 281 MET B O 1
ATOM 5020 N N . ARG B 1 282 ? 18.328 10.164 -14.641 1 78.62 282 ARG B N 1
ATOM 5021 C CA . ARG B 1 282 ? 17 10.766 -14.43 1 78.62 282 ARG B CA 1
ATOM 5022 C C . ARG B 1 282 ? 16.562 10.641 -12.977 1 78.62 282 ARG B C 1
ATOM 5024 O O . ARG B 1 282 ? 15.617 9.914 -12.672 1 78.62 282 ARG B O 1
ATOM 5031 N N . VAL B 1 283 ? 17.375 11.422 -12.086 1 84.5 283 VAL B N 1
ATOM 5032 C CA . VAL B 1 283 ? 17.062 11.305 -10.664 1 84.5 283 VAL B CA 1
ATOM 5033 C C . VAL B 1 283 ? 16.875 12.695 -10.062 1 84.5 283 VAL B C 1
ATOM 5035 O O . VAL B 1 283 ? 17.562 13.648 -10.445 1 84.5 283 VAL B O 1
ATOM 5038 N N . ARG B 1 284 ? 16.016 12.852 -9.234 1 89.38 284 ARG B N 1
ATOM 5039 C CA . ARG B 1 284 ? 15.805 14.016 -8.367 1 89.38 284 ARG B CA 1
ATOM 5040 C C . ARG B 1 284 ? 16.469 13.812 -7.012 1 89.38 284 ARG B C 1
ATOM 5042 O O . ARG B 1 284 ? 16.859 12.688 -6.664 1 89.38 284 ARG B O 1
ATOM 5049 N N . PHE B 1 285 ? 16.594 14.875 -6.301 1 95.12 285 PHE B N 1
ATOM 5050 C CA . PHE B 1 285 ? 17.25 14.773 -4.996 1 95.12 285 PHE B CA 1
ATOM 5051 C C . PHE B 1 285 ? 16.531 13.75 -4.117 1 95.12 285 PHE B C 1
ATOM 5053 O O . PHE B 1 285 ? 17.188 12.945 -3.453 1 95.12 285 PHE B O 1
ATOM 5060 N N . HIS B 1 286 ? 15.266 13.758 -4.148 1 91.62 286 HIS B N 1
ATOM 5061 C CA . HIS B 1 286 ? 14.484 12.867 -3.289 1 91.62 286 HIS B CA 1
ATOM 5062 C C . HIS B 1 286 ? 14.672 11.406 -3.686 1 91.62 286 HIS B C 1
ATOM 5064 O O . HIS B 1 286 ? 14.438 10.508 -2.879 1 91.62 286 HIS B O 1
ATOM 5070 N N . ASP B 1 287 ? 15.148 11.164 -4.863 1 91.88 287 ASP B N 1
ATOM 5071 C CA . ASP B 1 287 ? 15.375 9.797 -5.336 1 91.88 287 ASP B CA 1
ATOM 5072 C C . ASP B 1 287 ? 16.609 9.188 -4.676 1 91.88 287 ASP B C 1
ATOM 5074 O O . ASP B 1 287 ? 16.766 7.965 -4.645 1 91.88 287 ASP B O 1
ATOM 5078 N N . LEU B 1 288 ? 17.453 10.031 -4.184 1 95.5 288 LEU B N 1
ATOM 5079 C CA . LEU B 1 288 ? 18.656 9.523 -3.553 1 95.5 288 LEU B CA 1
ATOM 5080 C C . LEU B 1 288 ? 18.328 8.672 -2.334 1 95.5 288 LEU B C 1
ATOM 5082 O O . LEU B 1 288 ? 19.031 7.707 -2.033 1 95.5 288 LEU B O 1
ATOM 5086 N N . ARG B 1 289 ? 17.266 9.055 -1.723 1 94.94 289 ARG B N 1
ATOM 5087 C CA . ARG B 1 289 ? 16.766 8.281 -0.591 1 94.94 289 ARG B CA 1
ATOM 5088 C C . ARG B 1 289 ? 16.391 6.867 -1.017 1 94.94 289 ARG B C 1
ATOM 5090 O O . ARG B 1 289 ? 16.719 5.898 -0.326 1 94.94 289 ARG B O 1
ATOM 5097 N N . GLY B 1 290 ? 15.805 6.746 -2.121 1 93.12 290 GLY B N 1
ATOM 5098 C CA . GLY B 1 290 ? 15.469 5.445 -2.68 1 93.12 290 GLY B CA 1
ATOM 5099 C C . GLY B 1 290 ? 16.688 4.621 -3.053 1 93.12 290 GLY B C 1
ATOM 5100 O O . GLY B 1 290 ? 16.734 3.418 -2.791 1 93.12 290 GLY B O 1
ATOM 5101 N N . LEU B 1 291 ? 17.594 5.289 -3.662 1 94 291 LEU B N 1
ATOM 5102 C CA . LEU B 1 291 ? 18.844 4.621 -4.027 1 94 291 LEU B CA 1
ATOM 5103 C C . LEU B 1 291 ? 19.531 4.047 -2.793 1 94 291 LEU B C 1
ATOM 5105 O O . LEU B 1 291 ? 19.984 2.896 -2.805 1 94 291 LEU B O 1
ATOM 5109 N N . TYR B 1 292 ? 19.609 4.855 -1.782 1 96.75 292 TYR B N 1
ATOM 5110 C CA . TYR B 1 292 ? 20.141 4.371 -0.517 1 96.75 292 TYR B CA 1
ATOM 5111 C C . TYR B 1 292 ? 19.438 3.09 -0.08 1 96.75 292 TYR B C 1
ATOM 5113 O O . TYR B 1 292 ? 20.094 2.115 0.293 1 96.75 292 TYR B O 1
ATOM 5121 N N . GLY B 1 293 ? 18.109 3.166 -0.039 1 96.12 293 GLY B N 1
ATOM 5122 C CA . GLY B 1 293 ? 17.359 2.014 0.415 1 96.12 293 GLY B CA 1
ATOM 5123 C C . GLY B 1 293 ? 17.672 0.746 -0.353 1 96.12 293 GLY B C 1
ATOM 5124 O O . GLY B 1 293 ? 17.922 -0.304 0.245 1 96.12 293 GLY B O 1
ATOM 5125 N N . MET B 1 294 ? 17.734 0.859 -1.643 1 94.25 294 MET B N 1
ATOM 5126 C CA . MET B 1 294 ? 17.984 -0.293 -2.504 1 94.25 294 MET B CA 1
ATOM 5127 C C . MET B 1 294 ? 19.406 -0.791 -2.34 1 94.25 294 MET B C 1
ATOM 5129 O O . MET B 1 294 ? 19.656 -1.997 -2.254 1 94.25 294 MET B O 1
ATOM 5133 N N . ILE B 1 295 ? 20.328 0.077 -2.246 1 96.5 295 ILE B N 1
ATOM 5134 C CA . ILE B 1 295 ? 21.75 -0.29 -2.152 1 96.5 295 ILE B CA 1
ATOM 5135 C C . ILE B 1 295 ? 22.031 -0.894 -0.78 1 96.5 295 ILE B C 1
ATOM 5137 O O . ILE B 1 295 ? 22.703 -1.917 -0.674 1 96.5 295 ILE B O 1
ATOM 5141 N N . SER B 1 296 ? 21.5 -0.264 0.262 1 97.31 296 SER B N 1
ATOM 5142 C CA . SER B 1 296 ? 21.781 -0.742 1.613 1 97.31 296 SER B CA 1
ATOM 5143 C C . SER B 1 296 ? 21.188 -2.131 1.841 1 97.31 296 SER B C 1
ATOM 5145 O O . SER B 1 296 ? 21.766 -2.947 2.559 1 97.31 296 SER B O 1
ATOM 5147 N N . HIS B 1 297 ? 20.094 -2.473 1.251 1 94.81 297 HIS B N 1
ATOM 5148 C CA . HIS B 1 297 ? 19.484 -3.789 1.362 1 94.81 297 HIS B CA 1
ATOM 5149 C C . HIS B 1 297 ? 20.406 -4.879 0.85 1 94.81 297 HIS B C 1
ATOM 5151 O O . HIS B 1 297 ? 20.422 -5.992 1.382 1 94.81 297 HIS B O 1
ATOM 5157 N N . ARG B 1 298 ? 21.172 -4.523 -0.137 1 92.94 298 ARG B N 1
ATOM 5158 C CA . ARG B 1 298 ? 22.094 -5.48 -0.739 1 92.94 298 ARG B CA 1
ATOM 5159 C C . ARG B 1 298 ? 23.438 -5.469 -0.021 1 92.94 298 ARG B C 1
ATOM 5161 O O . ARG B 1 298 ? 24.125 -6.492 0.034 1 92.94 298 ARG B O 1
ATOM 5168 N N . THR B 1 299 ? 23.766 -4.363 0.499 1 96.44 299 THR B N 1
ATOM 5169 C CA . THR B 1 299 ? 25.078 -4.18 1.119 1 96.44 299 THR B CA 1
ATOM 5170 C C . THR B 1 299 ? 25.141 -4.879 2.475 1 96.44 299 THR B C 1
ATOM 5172 O O . THR B 1 299 ? 26.188 -5.395 2.867 1 96.44 299 THR B O 1
ATOM 5175 N N . PHE B 1 300 ? 24 -4.891 3.18 1 96.62 300 PHE B N 1
ATOM 5176 C CA . PHE B 1 300 ? 23.938 -5.531 4.488 1 96.62 300 PHE B CA 1
ATOM 5177 C C . PHE B 1 300 ? 23.219 -6.875 4.391 1 96.62 300 PHE B C 1
ATOM 5179 O O . PHE B 1 300 ? 22.141 -6.969 3.781 1 96.62 300 PHE B O 1
ATOM 5186 N N . LYS B 1 301 ? 23.812 -7.891 4.914 1 94.12 301 LYS B N 1
ATOM 5187 C CA . LYS B 1 301 ? 23.125 -9.172 4.992 1 94.12 301 LYS B CA 1
ATOM 5188 C C . LYS B 1 301 ? 21.891 -9.086 5.891 1 94.12 301 LYS B C 1
ATOM 5190 O O . LYS B 1 301 ? 21.969 -8.57 7.008 1 94.12 301 LYS B O 1
ATOM 5195 N N . ASN B 1 302 ? 20.781 -9.5 5.387 1 93.94 302 ASN B N 1
ATOM 5196 C CA . ASN B 1 302 ? 19.531 -9.445 6.117 1 93.94 302 ASN B CA 1
ATOM 5197 C C . ASN B 1 302 ? 18.562 -10.531 5.652 1 93.94 302 ASN B C 1
ATOM 5199 O O . ASN B 1 302 ? 18.781 -11.172 4.621 1 93.94 302 ASN B O 1
ATOM 5203 N N . SER B 1 303 ? 17.484 -10.75 6.43 1 91.62 303 SER B N 1
ATOM 5204 C CA . SER B 1 303 ? 16.516 -11.789 6.09 1 91.62 303 SER B CA 1
ATOM 5205 C C . SER B 1 303 ? 15.164 -11.188 5.711 1 91.62 303 SER B C 1
ATOM 5207 O O . SER B 1 303 ? 14.234 -11.906 5.336 1 91.62 303 SER B O 1
ATOM 5209 N N . CYS B 1 304 ? 15.117 -9.859 5.773 1 92.88 304 CYS B N 1
ATOM 5210 C CA . CYS B 1 304 ? 13.812 -9.25 5.566 1 92.88 304 CYS B CA 1
ATOM 5211 C C . CYS B 1 304 ? 13.602 -8.891 4.102 1 92.88 304 CYS B C 1
ATOM 5213 O O . CYS B 1 304 ? 14.562 -8.812 3.334 1 92.88 304 CYS B O 1
ATOM 5215 N N . SER B 1 305 ? 12.406 -8.695 3.711 1 90.88 305 SER B N 1
ATOM 5216 C CA . SER B 1 305 ? 12.07 -8.289 2.352 1 90.88 305 SER B CA 1
ATOM 5217 C C . SER B 1 305 ? 12.492 -6.848 2.08 1 90.88 305 SER B C 1
ATOM 5219 O O . SER B 1 305 ? 12.711 -6.074 3.014 1 90.88 305 SER B O 1
ATOM 5221 N N . ILE B 1 306 ? 12.57 -6.496 0.844 1 90.19 306 ILE B N 1
ATOM 5222 C CA . ILE B 1 306 ? 13 -5.156 0.45 1 90.19 306 ILE B CA 1
ATOM 5223 C C . ILE B 1 306 ? 12 -4.121 0.96 1 90.19 306 ILE B C 1
ATOM 5225 O O . ILE B 1 306 ? 12.391 -3.023 1.364 1 90.19 306 ILE B O 1
ATOM 5229 N N . ASN B 1 307 ? 10.742 -4.449 0.986 1 90.25 307 ASN B N 1
ATOM 5230 C CA . ASN B 1 307 ? 9.734 -3.498 1.427 1 90.25 307 ASN B CA 1
ATOM 5231 C C . ASN B 1 307 ? 9.836 -3.217 2.924 1 90.25 307 ASN B C 1
ATOM 5233 O O . ASN B 1 307 ? 9.672 -2.076 3.359 1 90.25 307 ASN B O 1
ATOM 5237 N N . ILE B 1 308 ? 10.109 -4.238 3.623 1 90.69 308 ILE B N 1
ATOM 5238 C CA . ILE B 1 308 ? 10.312 -4.047 5.055 1 90.69 308 ILE B CA 1
ATOM 5239 C C . ILE B 1 308 ? 11.594 -3.262 5.297 1 90.69 308 ILE B C 1
ATOM 5241 O O . ILE B 1 308 ? 11.633 -2.361 6.141 1 90.69 308 ILE B O 1
ATOM 5245 N N . TRP B 1 309 ? 12.594 -3.637 4.59 1 93.38 309 TRP B N 1
ATOM 5246 C CA . TRP B 1 309 ? 13.867 -2.932 4.719 1 93.38 309 TRP B CA 1
ATOM 5247 C C . TRP B 1 309 ? 13.688 -1.438 4.461 1 93.38 309 TRP B C 1
ATOM 5249 O O . TRP B 1 309 ? 14.125 -0.608 5.262 1 93.38 309 TRP B O 1
ATOM 5259 N N . LEU B 1 310 ? 13.039 -1.152 3.4 1 93.12 310 LEU B N 1
ATOM 5260 C CA . LEU B 1 310 ? 12.812 0.239 3.031 1 93.12 310 LEU B CA 1
ATOM 5261 C C . LEU B 1 310 ? 11.969 0.949 4.09 1 93.12 310 LEU B C 1
ATOM 5263 O O . LEU B 1 310 ? 12.289 2.072 4.488 1 93.12 310 LEU B O 1
ATOM 5267 N N . THR B 1 311 ? 10.992 0.342 4.539 1 91 311 THR B N 1
ATOM 5268 C CA . THR B 1 311 ? 10.094 0.939 5.52 1 91 311 THR B CA 1
ATOM 5269 C C . THR B 1 311 ? 10.844 1.257 6.812 1 91 311 THR B C 1
ATOM 5271 O O . THR B 1 311 ? 10.711 2.354 7.359 1 91 311 THR B O 1
ATOM 5274 N N . LYS B 1 312 ? 11.641 0.382 7.242 1 91.75 312 LYS B N 1
ATOM 5275 C CA . LYS B 1 312 ? 12.328 0.527 8.523 1 91.75 312 LYS B CA 1
ATOM 5276 C C . LYS B 1 312 ? 13.508 1.482 8.406 1 91.75 312 LYS B C 1
ATOM 5278 O O . LYS B 1 312 ? 13.742 2.299 9.305 1 91.75 312 LYS B O 1
ATOM 5283 N N . THR B 1 313 ? 14.25 1.392 7.355 1 94.88 313 THR B N 1
ATOM 5284 C CA . THR B 1 313 ? 15.453 2.207 7.227 1 94.88 313 THR B CA 1
ATOM 5285 C C . THR B 1 313 ? 15.094 3.639 6.836 1 94.88 313 THR B C 1
ATOM 5287 O O . THR B 1 313 ? 15.781 4.586 7.234 1 94.88 313 THR B O 1
ATOM 5290 N N . LEU B 1 314 ? 14.062 3.756 6.066 1 92.94 314 LEU B N 1
ATOM 5291 C CA . LEU B 1 314 ? 13.672 5.094 5.637 1 92.94 314 LEU B CA 1
ATOM 5292 C C . LEU B 1 314 ? 12.672 5.707 6.613 1 92.94 314 LEU B C 1
ATOM 5294 O O . LEU B 1 314 ? 12.289 6.871 6.469 1 92.94 314 LEU B O 1
ATOM 5298 N N . LEU B 1 315 ? 12.258 4.883 7.547 1 89.81 315 LEU B N 1
ATOM 5299 C CA . LEU B 1 315 ? 11.414 5.324 8.648 1 89.81 315 LEU B CA 1
ATOM 5300 C C . LEU B 1 315 ? 10.047 5.77 8.133 1 89.81 315 LEU B C 1
ATOM 5302 O O . LEU B 1 315 ? 9.57 6.852 8.484 1 89.81 315 LEU B O 1
ATOM 5306 N N . HIS B 1 316 ? 9.531 4.93 7.262 1 84.56 316 HIS B N 1
ATOM 5307 C CA . HIS B 1 316 ? 8.164 5.137 6.816 1 84.56 316 HIS B CA 1
ATOM 5308 C C . HIS B 1 316 ? 7.168 4.484 7.773 1 84.56 316 HIS B C 1
ATOM 5310 O O . HIS B 1 316 ? 7.484 3.48 8.414 1 84.56 316 HIS B O 1
ATOM 5316 N N . GLU B 1 317 ? 6.09 5.098 7.809 1 75.12 317 GLU B N 1
ATOM 5317 C CA . GLU B 1 317 ? 5.059 4.562 8.695 1 75.12 317 GLU B CA 1
ATOM 5318 C C . GLU B 1 317 ? 4.289 3.428 8.031 1 75.12 317 GLU B C 1
ATOM 5320 O O . GLU B 1 317 ? 3.994 2.412 8.664 1 75.12 317 GLU B O 1
ATOM 5325 N N . ALA B 1 318 ? 4.059 3.619 6.793 1 78.69 318 ALA B N 1
ATOM 5326 C CA . ALA B 1 318 ? 3.23 2.66 6.066 1 78.69 318 ALA B CA 1
ATOM 5327 C C . ALA B 1 318 ? 4.066 1.842 5.086 1 78.69 318 ALA B C 1
ATOM 5329 O O . ALA B 1 318 ? 4.902 2.393 4.363 1 78.69 318 ALA B O 1
ATOM 5330 N N . LEU B 1 319 ? 3.863 0.569 5.059 1 79.38 319 LEU B N 1
ATOM 5331 C CA . LEU B 1 319 ? 4.582 -0.351 4.184 1 79.38 319 LEU B CA 1
ATOM 5332 C C . LEU B 1 319 ? 4.352 -0.003 2.719 1 79.38 319 LEU B C 1
ATOM 5334 O O . LEU B 1 319 ? 5.238 -0.194 1.883 1 79.38 319 LEU B O 1
ATOM 5338 N N . ASP B 1 320 ? 3.24 0.55 2.465 1 80.56 320 ASP B N 1
ATOM 5339 C CA . ASP B 1 320 ? 2.857 0.774 1.074 1 80.56 320 ASP B CA 1
ATOM 5340 C C . ASP B 1 320 ? 3.689 1.892 0.449 1 80.56 320 ASP B C 1
ATOM 5342 O O . ASP B 1 320 ? 3.844 1.949 -0.772 1 80.56 320 ASP B O 1
ATOM 5346 N N . THR B 1 321 ? 4.27 2.732 1.309 1 83.12 321 THR B N 1
ATOM 5347 C CA . THR B 1 321 ? 5.082 3.828 0.792 1 83.12 321 THR B CA 1
ATOM 5348 C C . THR B 1 321 ? 6.379 3.301 0.184 1 83.12 321 THR B C 1
ATOM 5350 O O . THR B 1 321 ? 6.992 3.965 -0.653 1 83.12 321 THR B O 1
ATOM 5353 N N . SER B 1 322 ? 6.75 2.105 0.605 1 85.25 322 SER B N 1
ATOM 5354 C CA . SER B 1 322 ? 7.996 1.515 0.129 1 85.25 322 SER B CA 1
ATOM 5355 C C . SER B 1 322 ? 7.949 1.269 -1.375 1 85.25 322 SER B C 1
ATOM 5357 O O . SER B 1 322 ? 8.992 1.222 -2.033 1 85.25 322 SER B O 1
ATOM 5359 N N . ILE B 1 323 ? 6.832 1.222 -1.961 1 83.81 323 ILE B N 1
ATOM 5360 C CA . ILE B 1 323 ? 6.656 0.882 -3.369 1 83.81 323 ILE B CA 1
ATOM 5361 C C . ILE B 1 323 ? 7.254 1.984 -4.242 1 83.81 323 ILE B C 1
ATOM 5363 O O . ILE B 1 323 ? 7.711 1.723 -5.355 1 83.81 323 ILE B O 1
ATOM 5367 N N . PHE B 1 324 ? 7.324 3.137 -3.697 1 80.06 324 PHE B N 1
ATOM 5368 C CA . PHE B 1 324 ? 7.816 4.297 -4.434 1 80.06 324 PHE B CA 1
ATOM 5369 C C . PHE B 1 324 ? 9.312 4.168 -4.707 1 80.06 324 PHE B C 1
ATOM 5371 O O . PHE B 1 324 ? 9.836 4.82 -5.609 1 80.06 324 PHE B O 1
ATOM 5378 N N . TYR B 1 325 ? 9.914 3.258 -4.047 1 84.25 325 TYR B N 1
ATOM 5379 C CA . TYR B 1 325 ? 11.367 3.225 -4.109 1 84.25 325 TYR B CA 1
ATOM 5380 C C . TYR B 1 325 ? 11.852 2.02 -4.906 1 84.25 325 TYR B C 1
ATOM 5382 O O . TYR B 1 325 ? 13.062 1.831 -5.086 1 84.25 325 TYR B O 1
ATOM 5390 N N . SER B 1 326 ? 10.938 1.299 -5.461 1 79.38 326 SER B N 1
ATOM 5391 C CA . SER B 1 326 ? 11.305 0.07 -6.156 1 79.38 326 SER B CA 1
ATOM 5392 C C . SER B 1 326 ? 11.648 0.342 -7.617 1 79.38 326 SER B C 1
ATOM 5394 O O . SER B 1 326 ? 11.859 -0.59 -8.398 1 79.38 326 SER B O 1
ATOM 5396 N N . ARG B 1 327 ? 11.797 1.578 -7.98 1 84.5 327 ARG B N 1
ATOM 5397 C CA . ARG B 1 327 ? 12.047 1.914 -9.375 1 84.5 327 ARG B CA 1
ATOM 5398 C C . ARG B 1 327 ? 13.531 1.803 -9.711 1 84.5 327 ARG B C 1
ATOM 5400 O O . ARG B 1 327 ? 13.914 1.92 -10.875 1 84.5 327 ARG B O 1
ATOM 5407 N N . PHE B 1 328 ? 14.32 1.567 -8.758 1 89 328 PHE B N 1
ATOM 5408 C CA . PHE B 1 328 ? 15.75 1.432 -9 1 89 328 PHE B CA 1
ATOM 5409 C C . PHE B 1 328 ? 16.156 -0.038 -9.055 1 89 328 PHE B C 1
ATOM 5411 O O . PHE B 1 328 ? 15.797 -0.821 -8.172 1 89 328 PHE B O 1
ATOM 5418 N N . ARG B 1 329 ? 16.859 -0.344 -10.078 1 87 329 ARG B N 1
ATOM 5419 C CA . ARG B 1 329 ? 17.375 -1.693 -10.258 1 87 329 ARG B CA 1
ATOM 5420 C C . ARG B 1 329 ? 18.906 -1.708 -10.156 1 87 329 ARG B C 1
ATOM 5422 O O . ARG B 1 329 ? 19.594 -1.038 -10.938 1 87 329 ARG B O 1
ATOM 5429 N N . ILE B 1 330 ? 19.312 -2.494 -9.258 1 89.19 330 ILE B N 1
ATOM 5430 C CA . ILE B 1 330 ? 20.75 -2.57 -9.039 1 89.19 330 ILE B CA 1
ATOM 5431 C C . ILE B 1 330 ? 21.328 -3.795 -9.75 1 89.19 330 ILE B C 1
ATOM 5433 O O . ILE B 1 330 ? 20.922 -4.926 -9.469 1 89.19 330 ILE B O 1
ATOM 5437 N N . ASP B 1 331 ? 22.234 -3.562 -10.625 1 85.94 331 ASP B N 1
ATOM 5438 C CA . ASP B 1 331 ? 22.828 -4.656 -11.391 1 85.94 331 ASP B CA 1
ATOM 5439 C C . ASP B 1 331 ? 23.984 -5.301 -10.617 1 85.94 331 ASP B C 1
ATOM 5441 O O . ASP B 1 331 ? 24.031 -6.523 -10.477 1 85.94 331 ASP B O 1
ATOM 5445 N N . LYS B 1 332 ? 24.859 -4.41 -10.148 1 90 332 LYS B N 1
ATOM 5446 C CA . LYS B 1 332 ? 26.031 -4.914 -9.438 1 90 332 LYS B CA 1
ATOM 5447 C C . LYS B 1 332 ? 26.156 -4.262 -8.07 1 90 332 LYS B C 1
ATOM 5449 O O . LYS B 1 332 ? 26.078 -3.039 -7.945 1 90 332 LYS B O 1
ATOM 5454 N N . CYS B 1 333 ? 26.25 -5.105 -7.078 1 91.38 333 CYS B N 1
ATOM 5455 C CA . CYS B 1 333 ? 26.516 -4.699 -5.707 1 91.38 333 CYS B CA 1
ATOM 5456 C C . CYS B 1 333 ? 27.266 -5.793 -4.945 1 91.38 333 CYS B C 1
ATOM 5458 O O . CYS B 1 333 ? 26.656 -6.801 -4.562 1 91.38 333 CYS B O 1
ATOM 5460 N N . SER B 1 334 ? 28.516 -5.594 -4.742 1 90.69 334 SER B N 1
ATOM 5461 C CA . SER B 1 334 ? 29.344 -6.66 -4.184 1 90.69 334 SER B CA 1
ATOM 5462 C C . SER B 1 334 ? 29.812 -6.312 -2.773 1 90.69 334 SER B C 1
ATOM 5464 O O . SER B 1 334 ? 30.297 -7.18 -2.047 1 90.69 334 SER B O 1
ATOM 5466 N N . THR B 1 335 ? 29.641 -5.125 -2.352 1 91.25 335 THR B N 1
ATOM 5467 C CA . THR B 1 335 ? 30.125 -4.68 -1.045 1 91.25 335 THR B CA 1
ATOM 5468 C C . THR B 1 335 ? 29.281 -5.293 0.071 1 91.25 335 THR B C 1
ATOM 5470 O O . THR B 1 335 ? 28.047 -5.348 -0.03 1 91.25 335 THR B O 1
ATOM 5473 N N . ASN B 1 336 ? 29.969 -5.832 1.058 1 92.56 336 ASN B N 1
ATOM 5474 C CA . ASN B 1 336 ? 29.328 -6.383 2.25 1 92.56 336 ASN B CA 1
ATOM 5475 C C . ASN B 1 336 ? 29.781 -5.664 3.514 1 92.56 336 ASN B C 1
ATOM 5477 O O . ASN B 1 336 ? 30.984 -5.609 3.799 1 92.56 336 ASN B O 1
ATOM 5481 N N . ARG B 1 337 ? 28.875 -5.133 4.25 1 92.56 337 ARG B N 1
ATOM 5482 C CA . ARG B 1 337 ? 29.219 -4.344 5.426 1 92.56 337 ARG B CA 1
ATOM 5483 C C . ARG B 1 337 ? 28.703 -4.996 6.699 1 92.56 337 ARG B C 1
ATOM 5485 O O . ARG B 1 337 ? 28.547 -4.332 7.727 1 92.56 337 ARG B O 1
ATOM 5492 N N . GLY B 1 338 ? 28.328 -6.234 6.547 1 92.25 338 GLY B N 1
ATOM 5493 C CA . GLY B 1 338 ? 27.922 -6.988 7.719 1 92.25 338 GLY B CA 1
ATOM 5494 C C . GLY B 1 338 ? 26.453 -7.367 7.699 1 92.25 338 GLY B C 1
ATOM 5495 O O . GLY B 1 338 ? 25.812 -7.324 6.648 1 92.25 338 GLY B O 1
ATOM 5496 N N . GLU B 1 339 ? 26.031 -7.805 8.93 1 94.06 339 GLU B N 1
ATOM 5497 C CA . GLU B 1 339 ? 24.641 -8.258 9.078 1 94.06 339 GLU B CA 1
ATOM 5498 C C . GLU B 1 339 ? 23.797 -7.215 9.789 1 94.06 339 GLU B C 1
ATOM 5500 O O . GLU B 1 339 ? 24.281 -6.5 10.664 1 94.06 339 GLU B O 1
ATOM 5505 N N . TRP B 1 340 ? 22.562 -7.086 9.352 1 95.38 340 TRP B N 1
ATOM 5506 C CA . TRP B 1 340 ? 21.625 -6.164 9.984 1 95.38 340 TRP B CA 1
ATOM 5507 C C . TRP B 1 340 ? 20.312 -6.859 10.312 1 95.38 340 TRP B C 1
ATOM 5509 O O . TRP B 1 340 ? 19.672 -7.434 9.43 1 95.38 340 TRP B O 1
ATOM 5519 N N . THR B 1 341 ? 19.953 -6.828 11.539 1 91.62 341 THR B N 1
ATOM 5520 C CA . THR B 1 341 ? 18.688 -7.383 12 1 91.62 341 THR B CA 1
ATOM 5521 C C . THR B 1 341 ? 17.859 -6.316 12.734 1 91.62 341 THR B C 1
ATOM 5523 O O . THR B 1 341 ? 18.391 -5.594 13.578 1 91.62 341 THR B O 1
ATOM 5526 N N . PHE B 1 342 ? 16.609 -6.254 12.375 1 89.5 342 PHE B N 1
ATOM 5527 C CA . PHE B 1 342 ? 15.75 -5.281 13.031 1 89.5 342 PHE B CA 1
ATOM 5528 C C . PHE B 1 342 ? 15.164 -5.852 14.32 1 89.5 342 PHE B C 1
ATOM 5530 O O . PHE B 1 342 ? 14.883 -7.051 14.398 1 89.5 342 PHE B O 1
#

pLDDT: mean 90.31, std 7.91, range [44.66, 98.38]

Foldseek 3Di:
DDDPLLLVLLVVCVVVVAQVVSLVVLPVPDDLQCSVVSLVSSVVSNLVVVDWAPCQVVLLVVLLCQLPPPPDPDDPQLNVQSVVLSVDRLVVVVLLLVQLVDPLHNRNDVVSSVSSVPRGGHYPSCVPSDDDPVSVVVNVVVVVVVLVVLLVAFFEDAALPVLLVLLQVCLQVLPDDLLLVLLSLCLFQLADSCCLQPFKDWAADDPVLPQQKIWIAGHPPPSNRCVDIDIAGTSYGVVSSVVSSVVSNVVDPCHPPDPVRCCVVCQVVNQVSNCVSSVNGPDGSNLSSLNNLVLVPVQADEDDDSLVSSCRSNVNDDSVVSSSSPSYDYNDHDHHSYHDDD/DDDPLLLVLLVVCVVVVAQVVSLVVLPVPDDLQCSVVSLVSSVVSNLVVVDWAPCQVVLLVVLLCQLPPPPDPDDPQLSVQSVVLSVDRLVVVVLLLVQLVDPLHNRNDVVSSVSSVPRGGHYPSCVPSDDDPVSVVVNVVVVVVVLVVLLVAFFEDAALPVLLVLLQVCLQVLPDDLLLVLLSLCLFQLADSCCLQPFKDWAADDPVLPQQKIWIARHPPPSNRCVDIDMAGTSYGVVSSVVSSVVSNVVDPCHPPDPVRCCVVCQVVNQVSNCVSSVNGPDGSNLSSLNNLVQVPVQADEDDDSLVSSCRSNVNDDSVVSSSSPSYDYNDHDHHSYHDDD

Sequence (684 aa):
MPSQFILEQAELLHRTKDAKPVLDNLRNKYALSSFPSQMSRVKVEWCKFGERHEQFYTIMDQAYRTACAADNTYPRRAVKELRKYMKDDMITQMKKWRAAKSPAGLTGDGKLDDLVCKVQLLPDYMKEYRLTETDRTSSSELSKKSLETRSMDCVEIPDADEVVQRCTEKIKANTECPFMLAACISLVCGRRSIEILKTGEFSEGTDARGPYSCFFTGAAKKKVVCKDKCEIPLLVKYKYLKHSLRRVREKIPCENLTNQEINSKYSHKLGDAAKILTENMRVRFHDLRGLYGMISHRTFKNSCSINIWLTKTLLHEALDTSIFYSRFRIDKCSTNRGEWTFMPSQFILEQAELLHRTKDAKPVLDNLRNKYALSSFPSQMSRVKVEWCKFGERHEQFYTIMDQAYRTACAADNTYPRRAVKELRKYMKDDMITQMKKWRAAKSPAGLTGDGKLDDLVCKVQLLPDYMKEYRLTETDRTSSSELSKKSLETRSMDCVEIPDADEVVQRCTEKIKANTECPFMLAACISLVCGRRSIEILKTGEFSEGTDARGPYSCFFTGAAKKKVVCKDKCEIPLLVKYKYLKHSLRRVREKIPCENLTNQEINSKYSHKLGDAAKILTENMRVRFHDLRGLYGMISHRTFKNSCSINIWLTKTLLHEALDTSIFYSRFRIDKCSTNRGEWTF

Solvent-accessible surface area (backbone atoms only — not comparable to full-atom values): 37076 Å² total; per-residue (Å²): 130,84,51,70,66,46,54,49,43,19,48,46,34,67,73,66,56,42,36,64,68,46,52,49,52,43,59,73,71,39,56,74,82,49,36,63,63,50,52,50,52,23,48,60,58,36,54,73,73,65,72,56,18,90,56,30,66,59,47,50,48,50,43,47,50,58,65,65,33,88,85,49,86,68,55,70,68,31,48,50,48,52,54,50,49,73,68,45,55,71,68,56,36,50,54,48,40,52,34,24,72,38,93,72,37,63,42,77,40,71,71,62,20,47,50,51,58,67,49,47,62,60,38,73,55,56,72,61,61,58,83,48,70,67,54,50,52,50,41,49,50,50,51,51,49,51,51,49,59,48,26,47,54,39,46,75,36,69,48,46,53,58,56,51,48,54,35,46,50,48,38,66,64,59,73,63,56,48,45,45,48,50,37,34,48,20,36,34,53,25,49,54,70,62,27,68,48,61,56,41,44,77,43,82,36,57,77,91,58,42,58,34,23,24,27,40,38,44,70,78,88,46,83,57,68,59,76,60,71,38,78,35,71,35,77,46,50,40,77,40,49,54,55,38,47,52,50,29,38,68,73,44,77,42,86,91,49,52,72,67,53,47,46,74,70,41,44,66,57,36,29,51,28,29,21,60,73,59,69,65,45,100,49,50,50,76,46,30,26,30,51,20,41,58,49,49,60,62,25,28,48,62,49,48,13,66,47,54,48,32,14,64,60,58,64,47,90,49,61,63,61,29,62,76,39,46,25,60,41,75,73,35,71,79,57,74,77,47,75,54,81,134,128,83,52,69,66,44,56,50,43,18,50,46,33,67,75,67,57,43,38,64,67,46,53,50,52,45,58,72,72,40,56,73,83,50,36,65,62,51,52,49,52,21,48,59,59,37,54,73,72,64,73,54,18,91,55,29,66,59,46,50,50,50,45,47,50,58,64,65,33,89,85,48,87,69,56,70,67,32,48,52,48,50,54,50,49,72,69,45,54,70,68,57,34,51,54,47,40,53,35,23,70,38,93,73,36,62,42,76,40,71,69,61,19,48,50,52,59,68,48,47,63,59,38,74,54,55,70,61,61,58,82,48,69,66,54,50,53,53,40,51,51,50,52,50,50,51,50,49,57,49,27,48,54,39,46,75,35,68,48,47,55,56,54,50,48,54,34,46,50,48,36,66,64,57,72,63,57,52,45,45,48,50,38,35,49,20,36,36,54,26,48,55,70,60,28,66,49,61,55,41,44,78,44,81,38,56,76,91,60,42,59,34,23,26,27,39,36,46,70,79,88,48,82,54,68,59,76,60,71,38,77,34,70,34,76,46,48,39,76,41,50,56,54,37,46,51,49,29,39,68,71,46,77,42,88,92,49,52,71,66,52,47,45,72,72,39,45,64,57,35,29,52,28,28,19,61,74,59,70,64,44,100,50,50,48,74,46,29,24,30,51,20,42,58,50,50,61,63,25,28,47,62,50,48,14,66,47,53,49,32,14,62,58,57,64,46,89,49,62,62,64,30,62,76,41,45,26,59,43,75,71,35,70,81,58,73,76,47,76,53,82,134

Radius of gyration: 29.81 Å; Cα contacts (8 Å, |Δi|>4): 975; chains: 2; bounding box: 82×77×75 Å

Nearest PDB structures (foldseek):
  4dwp-assembly1_A  TM=6.643E-01  e=8.877E-10  Agrobacterium fabrum str. C58
  2v6e-assembly1_B  TM=6.481E-01  e=7.698E-10  Klebsiella phage phiKO2
  4e0j-assembly1_A  TM=6.623E-01  e=3.690E-09  Agrobacterium fabrum str. C58
  4dwp-assembly1_A  TM=6.642E-01  e=5.987E-10  Agrobacterium fabrum str. C58
  2v6e-assembly1_B  TM=6.467E-01  e=7.243E-10  Klebsiella phage phiKO2

InterPro domains:
  IPR032047 Telomere resolvase ResT/TelK, catalytic domain [PF16684] (160-317)
  IPR038280 Telomere resolvase ResT/TelK, catalytic domain superfamily [G3DSA:1.10.443.30] (132-332)

Secondary structure (DSSP, 8-state):
---HHHHHHHHHHHHH--HHHHHHHHHHHS-TTTHHHHHHHHHHHHHTT----TTHHHHHHHHHHHHT-TT----HHHHHHHHHHHHS-HHHHHHHHHHHHSTT-SSS-HHHHHHHHH---S-GGGGG-S--HHHHHHHHHHHHHHHHHHHHSPEEEEEHHHHHHHHHHHHHH--S-HHHHHHHHHHHH---HHIIIII-EEEE--GGGTTSEEEEE--TT-SS---S-EEEE-SS-HHHHHHHHHHHHHHS--TT--HHHHHHHHHHHHHHHHHHHTTS-S--TTHHHHHHHHHHHHHSB-SS-HHHHHHHHHT-S-GGGGGGGTTEEEEE------B---/---HHHHHHHHHHHHH--HHHHHHHHHHHS-TTTHHHHHHHHHHHHHTT----TTHHHHHHHHHHHHT-TT----HHHHHHHHHHHHS-HHHHHHHHHHHHSTT-SSS-HHHHHHHHH---S-GGGGG-S--HHHHHHHHHHHHHHHHHHHTSPEEEEEHHHHHHHHHHHHHH--S-HHHHHHHHHHHH---HHIIIII-EEEE--GGGTTSEEEEE--TT-SS---S-EEEE-SS-HHHHHHHHHHHHHHS--TT--HHHHHHHHHHHHHHHHHHHTTS-S--TTHHHHHHHHHHHHHSB-SS-HHHHHHHHHT-S-GGGGGGGTTEEEEE------B---